Protein AF-A0A2J6XH59-F1 (afdb_monomer)

pLDDT: mean 83.09, std 14.04, range [34.69, 98.69]

Foldseek 3Di:
DLLPADPVVLVVAAAEDAEADDPVVVVVVVVVCVVSVSPVRYHDPHHDDPVVLLVCLLPDLEDEALDPEFQACVVLLLSLLSLHQYAYEPDFNPCVLLVDDLSYFHSVDPVRSNVSVNCSSVDPVSSNVSSVSSNVSQVQFALLQQLVVVLVVLVVVLVVVVVVVVVVVPPAAFEEEAEFDAPPFPDPRNVVCLVQVVLLVVRHQYEYEYQDPDHDDDVCVVRHHYHYPVVCVVCVVVGPAYEAAYEACPGDPSNVVCLVCCLVRAHEYEYEPRRVVVCVVVVHDLLSQQPHQYEYEACPDPPCCVVVCVSYPPVRYHYDNDDDSNSSSVSVVVSRVLRVLVVCVVVVVVVCCVVVVPDDPVVVVVVVVVCLLPRDPPPDQAEAEEEPAVVLVHPPVDPLNVSSLSSVVSCVVPPRPRYDYWYWHWDQDPNAIFIWTSVVVVCVSVVHDDPDDIDTDRAAAAHEYEYSDDDLVVLVNLVVCVLVVNVVRNYAYEYEDSALCCCVPVVVDDPPSNVSSVSVLLSCLVRHLEYERQGPSRLVVSVVVCVVVVSHDPSYYYYYDHHHDPSSVVDND

Sequence (573 aa):
AYSKLLSGLKDKYQLVIASKVDDYNKAILEKLIRDLGLKSNIILTGYVSDEDLIKLYNLCDLFVFPSIHEGFGLPIVEAMACGAPVIASNTTSIPEVLGREDALFDPYDIDSIAFKMEEVITNEQLRNDLREYALERIKNFSWDNSAKKAIEAFEYIYNKSQKKTINILNDKKPKLAYISPLPPEKSGISSYSREFLPYLSKYYDIEAIVDQDKVNDSWILQNISIRNIDYFKKNYKHYDRVLYDITSIIDTYLHNRVLEFIKYFPGLLVCNERFIESLKNLSFDLSILQETIAVIYNPNQKHIFNEIDILISPKKFFVINKENKEEIAEEYKNAIELAYSYFNYNHFIDELFYITRDRNEHELIYISDTVAKNISPIPRLRQLLVDISYLAKADFKTGIQRVVKAQLKYLFRKPPMGYKLEPIYLENVNGKWIYKYARKFTKSFLNIDIPFEDEPIDIFDGDLFYVPDLHPTVYDAGNQGIYKYIRAKNAKIIFLVYDILPILRPDCFPEGAYESHSNWVKAIASYADKLICISQSLEYELKEYLEKNSLIREDLEITYLHLGSDISSAKHS

Secondary structure (DSSP, 8-state):
-GGGS-HHHHHH--EEE-----HHHHHHHHHHHHHTT-TTTEEE--S--HHHHHHHHHH-S-EEE--SS-SS-HHHHHHHHTT--EEEESSTTHHHHH--GGGEE-TT-HHHHHHHHHHHHH-HHHHHHHHHHHHHHGGG--HHHHHHHHHHHHHHHHHHHHHHHHHHGGGSPPEEEEE---TTS-SHHHHHHHHHHHHHTTTSEEEEEE-SS----HHHHHHSEEEEHHHHHHHGGG-SEEEEE---SSS-THHHHHHHHTTTS--EEEE-HHHHHHHHHTT--GGGGGGSEEEEE----TTTHHHHHHHS-TTSEEEE---SHHHHHHHHHHHHHHHHHHHHHHHHHHHHHHHHTT--HHHHHHHHHHHHHH---SS-PEEEEEE-HHHHH-----HHHHHHHHHHHHHHHSPPTTEEEEEEEEEEETTEEEEEE-HHHHHHHHT--------BPP--TT-EEEE----HHHHHHHHTTHHHHHHHTT-EEEEEE---HHHH-GGGS-TTHHHHHHHHHHHHHHH-SEEEESSHHHHHHHHHHHHHTT---TT-EEEE-----GGGGS---

Structure (mmCIF, N/CA/C/O backbone):
data_AF-A0A2J6XH59-F1
#
_entry.id   AF-A0A2J6XH59-F1
#
loop_
_atom_site.group_PDB
_atom_site.id
_atom_site.type_symbol
_atom_site.label_atom_id
_atom_site.label_alt_id
_atom_site.label_comp_id
_atom_site.label_asym_id
_atom_site.label_entity_id
_atom_site.label_seq_id
_atom_site.pdbx_PDB_ins_code
_atom_site.Cartn_x
_atom_site.Cartn_y
_atom_site.Cartn_z
_atom_site.occupancy
_atom_site.B_iso_or_equiv
_atom_site.auth_seq_id
_atom_site.auth_comp_id
_atom_site.auth_asym_id
_atom_site.auth_atom_id
_atom_site.pdbx_PDB_model_num
ATOM 1 N N . ALA A 1 1 ? -15.668 0.560 32.161 1.00 94.00 1 ALA A N 1
ATOM 2 C CA . ALA A 1 1 ? -16.020 1.978 31.951 1.00 94.00 1 ALA A CA 1
ATOM 3 C C . ALA A 1 1 ? -17.530 2.181 32.038 1.00 94.00 1 ALA A C 1
ATOM 5 O O . ALA A 1 1 ? -17.977 2.715 33.038 1.00 94.00 1 ALA A O 1
ATOM 6 N N . TYR A 1 2 ? -18.327 1.653 31.098 1.00 95.56 2 TYR A N 1
ATOM 7 C CA . TYR A 1 2 ? -19.794 1.819 31.084 1.00 95.56 2 TYR A CA 1
ATOM 8 C C . TYR A 1 2 ? -20.507 1.481 32.417 1.00 95.56 2 TYR A C 1
ATOM 10 O O . TYR A 1 2 ? -21.427 2.177 32.828 1.00 95.56 2 TYR A O 1
ATOM 18 N N . SER A 1 3 ? -20.055 0.462 33.159 1.00 94.81 3 SER A N 1
ATOM 19 C CA . SER A 1 3 ? -20.618 0.131 34.481 1.00 94.81 3 SER A CA 1
ATOM 20 C C . SER A 1 3 ? -20.464 1.239 35.532 1.00 94.81 3 SER A C 1
ATOM 22 O O . SER A 1 3 ? -21.304 1.334 36.431 1.00 94.81 3 SER A O 1
ATOM 24 N N . LYS A 1 4 ? -19.421 2.072 35.411 1.00 94.88 4 LYS A N 1
ATOM 25 C CA . LYS A 1 4 ? -19.123 3.192 36.313 1.00 94.88 4 LYS A CA 1
ATOM 26 C C . LYS A 1 4 ? -19.978 4.431 36.042 1.00 94.88 4 LYS A C 1
ATOM 28 O O . LYS A 1 4 ? -19.993 5.305 36.898 1.00 94.88 4 LYS A O 1
ATOM 33 N N . LEU A 1 5 ? -20.708 4.480 34.921 1.00 94.00 5 LEU A N 1
ATOM 34 C CA . LEU A 1 5 ? -21.599 5.602 34.634 1.00 94.00 5 LEU A CA 1
ATOM 35 C C . LEU A 1 5 ? -22.648 5.768 35.746 1.00 94.00 5 LEU A C 1
ATOM 37 O O . LEU A 1 5 ? -23.111 4.770 36.323 1.00 94.00 5 LEU A O 1
ATOM 41 N N . LEU A 1 6 ? -23.068 7.009 36.003 1.00 89.31 6 LEU A N 1
ATOM 42 C CA . LEU A 1 6 ? -24.174 7.321 36.916 1.00 89.31 6 LEU A CA 1
ATOM 43 C C . LEU A 1 6 ? -25.434 6.502 36.574 1.00 89.31 6 LEU A C 1
ATOM 45 O O . LEU A 1 6 ? -25.756 6.281 35.405 1.00 89.31 6 LEU A O 1
ATOM 49 N N . SER A 1 7 ? -26.172 6.044 37.595 1.00 80.00 7 SER A N 1
ATOM 50 C CA . SER A 1 7 ? -27.321 5.132 37.424 1.00 80.00 7 SER A CA 1
ATOM 51 C C . SER A 1 7 ? -28.355 5.649 36.421 1.00 80.00 7 SER A C 1
ATOM 53 O O . SER A 1 7 ? -28.682 4.936 35.478 1.00 80.00 7 SER A O 1
ATOM 55 N N . GLY A 1 8 ? -28.764 6.916 36.536 1.00 87.88 8 GLY A N 1
ATOM 56 C CA . GLY A 1 8 ? -29.736 7.518 35.618 1.00 87.88 8 GLY A CA 1
ATOM 57 C C . GLY A 1 8 ? -29.269 7.607 34.157 1.00 87.88 8 GLY A C 1
ATOM 58 O O . GLY A 1 8 ? -30.103 7.657 33.257 1.00 87.88 8 GLY A O 1
ATOM 59 N N . LEU A 1 9 ? -27.955 7.594 33.893 1.00 91.75 9 LEU A N 1
ATOM 60 C CA . LEU A 1 9 ? -27.424 7.560 32.525 1.00 91.75 9 LEU A CA 1
ATOM 61 C C . LEU A 1 9 ? -27.492 6.152 31.932 1.00 91.75 9 LEU A C 1
ATOM 63 O O . LEU A 1 9 ? -27.835 6.009 30.761 1.00 91.75 9 LEU A O 1
ATOM 67 N N . LYS A 1 10 ? -27.228 5.117 32.736 1.00 91.12 10 LYS A N 1
ATOM 68 C CA . LYS A 1 10 ? -27.332 3.714 32.299 1.00 91.12 10 LYS A CA 1
ATOM 69 C C . LYS A 1 10 ? -28.769 3.327 31.954 1.00 91.12 10 LYS A C 1
ATOM 71 O O . LYS A 1 10 ? -28.970 2.523 31.051 1.00 91.12 10 LYS A O 1
ATOM 76 N N . ASP A 1 11 ? -29.753 3.929 32.618 1.00 87.81 11 ASP A N 1
ATOM 77 C CA . ASP A 1 11 ? -31.174 3.720 32.312 1.00 87.81 11 ASP A CA 1
ATOM 78 C C . ASP A 1 11 ? -31.614 4.417 31.012 1.00 87.81 11 ASP A C 1
ATOM 80 O O . ASP A 1 11 ? -32.564 3.980 30.365 1.00 87.81 11 ASP A O 1
ATOM 84 N N . LYS A 1 12 ? -30.921 5.494 30.615 1.00 92.12 12 LYS A N 1
ATOM 85 C CA . LYS A 1 12 ? -31.237 6.283 29.415 1.00 92.12 12 LYS A CA 1
ATOM 86 C C . LYS A 1 12 ? -30.506 5.796 28.162 1.00 92.12 12 LYS A C 1
ATOM 88 O O . LYS A 1 12 ? -31.077 5.848 27.077 1.00 92.12 12 LYS A O 1
ATOM 93 N N . TYR A 1 13 ? -29.255 5.360 28.298 1.00 93.88 13 TYR A N 1
ATOM 94 C CA . TYR A 1 13 ? -28.398 4.992 27.172 1.00 93.88 13 TYR A CA 1
ATOM 95 C C . TYR A 1 13 ? -28.045 3.514 27.210 1.00 93.88 13 TYR A C 1
ATOM 97 O O . TYR A 1 13 ? -27.561 3.019 28.223 1.00 93.88 13 TYR A O 1
ATOM 105 N N . GLN A 1 14 ? -28.208 2.828 26.084 1.00 94.88 14 GLN A N 1
ATOM 106 C CA . GLN A 1 14 ? -27.843 1.424 25.925 1.00 94.88 14 GLN A CA 1
ATOM 107 C C . GLN A 1 14 ? -26.460 1.294 25.275 1.00 94.88 14 GLN A C 1
ATOM 109 O O . GLN A 1 14 ? -26.144 2.021 24.336 1.00 94.88 14 GLN A O 1
ATOM 114 N N . LEU A 1 15 ? -25.637 0.355 25.746 1.00 96.25 15 LEU A N 1
ATOM 115 C CA . LEU A 1 15 ? -24.368 0.016 25.102 1.00 96.25 15 LEU A CA 1
ATOM 116 C C . LEU A 1 15 ? -24.583 -1.112 24.091 1.00 96.25 15 LEU A C 1
ATOM 118 O O . LEU A 1 15 ? -25.000 -2.212 24.452 1.00 96.25 15 LEU A O 1
ATOM 122 N N . VAL A 1 16 ? -24.240 -0.862 22.831 1.00 96.06 16 VAL A N 1
ATOM 123 C CA . VAL A 1 16 ? -24.284 -1.866 21.763 1.00 96.06 16 VAL A CA 1
ATOM 124 C C . VAL A 1 16 ? -22.857 -2.242 21.373 1.00 96.06 16 VAL A C 1
ATOM 126 O O . VAL A 1 16 ? -22.051 -1.372 21.055 1.00 96.06 16 VAL A O 1
ATOM 129 N N . ILE A 1 17 ? -22.541 -3.537 21.390 1.00 94.38 17 ILE A N 1
ATOM 130 C CA . ILE A 1 17 ? -21.254 -4.082 20.944 1.00 94.38 17 ILE A CA 1
ATOM 131 C C . ILE A 1 17 ? -21.500 -4.884 19.666 1.00 94.38 17 ILE A C 1
ATOM 133 O O . ILE A 1 17 ? -22.009 -6.009 19.709 1.00 94.38 17 ILE A O 1
ATOM 137 N N . ALA A 1 18 ? -21.133 -4.282 18.534 1.00 92.19 18 ALA A N 1
ATOM 138 C CA . ALA A 1 18 ? -21.208 -4.895 17.215 1.00 92.19 18 ALA A CA 1
ATOM 139 C C . ALA A 1 18 ? -19.870 -5.533 16.843 1.00 92.19 18 ALA A C 1
ATOM 141 O O . ALA A 1 18 ? -18.957 -4.868 16.364 1.00 92.19 18 ALA A O 1
ATOM 142 N N . SER A 1 19 ? -19.735 -6.829 17.120 1.00 86.25 19 SER A N 1
ATOM 143 C CA . SER A 1 19 ? -18.523 -7.581 16.812 1.00 86.25 19 SER A CA 1
ATOM 144 C C . SER A 1 19 ? -18.814 -9.069 16.676 1.00 86.25 19 SER A C 1
ATOM 146 O O . SER A 1 19 ? -19.632 -9.637 17.406 1.00 86.25 19 SER A O 1
ATOM 148 N N . LYS A 1 20 ? -18.096 -9.724 15.760 1.00 84.00 20 LYS A N 1
ATOM 149 C CA . LYS A 1 20 ? -18.036 -11.182 15.713 1.00 84.00 20 LYS A CA 1
ATOM 150 C C . LYS A 1 20 ? -17.129 -11.653 16.849 1.00 84.00 20 LYS A C 1
ATOM 152 O O . LYS A 1 20 ? -15.911 -11.562 16.754 1.00 84.00 20 LYS A O 1
ATOM 157 N N . VAL A 1 21 ? -17.741 -12.170 17.903 1.00 82.69 21 VAL A N 1
ATOM 158 C CA . VAL A 1 21 ? -17.046 -12.740 19.059 1.00 82.69 21 VAL A CA 1
ATOM 159 C C . VAL A 1 21 ? -17.206 -14.256 19.008 1.00 82.69 21 VAL A C 1
ATOM 161 O O . VAL A 1 21 ? -18.309 -14.741 18.750 1.00 82.69 21 VAL A O 1
ATOM 164 N N . ASP A 1 22 ? -16.121 -15.003 19.210 1.00 86.44 22 ASP A N 1
ATOM 165 C CA . ASP A 1 22 ? -16.205 -16.457 19.371 1.00 86.44 22 ASP A CA 1
ATOM 166 C C . ASP A 1 22 ? -16.989 -16.840 20.639 1.00 86.44 22 ASP A C 1
ATOM 168 O O . ASP A 1 22 ? -17.193 -16.026 21.544 1.00 86.44 22 ASP A O 1
ATOM 172 N N . ASP A 1 23 ? -17.443 -18.091 20.710 1.00 88.50 23 ASP A N 1
ATOM 173 C CA . ASP A 1 23 ? -18.317 -18.548 21.795 1.00 88.50 23 ASP A CA 1
ATOM 174 C C . ASP A 1 23 ? -17.664 -18.430 23.181 1.00 88.50 23 ASP A C 1
ATOM 176 O O . ASP A 1 23 ? -18.347 -18.158 24.171 1.00 88.50 23 ASP A O 1
ATOM 180 N N . TYR A 1 24 ? -16.339 -18.584 23.259 1.00 88.75 24 TYR A N 1
ATOM 181 C CA . TYR A 1 24 ? -15.596 -18.493 24.511 1.00 88.75 24 TYR A CA 1
ATOM 182 C C . TYR A 1 24 ? -15.568 -17.053 25.036 1.00 88.75 24 TYR A C 1
ATOM 184 O O . TYR A 1 24 ? -15.990 -16.785 26.165 1.00 88.75 24 TYR A O 1
ATOM 192 N N . ASN A 1 25 ? -15.149 -16.103 24.202 1.00 88.88 25 ASN A N 1
ATOM 193 C CA . ASN A 1 25 ? -15.120 -14.685 24.547 1.00 88.88 25 ASN A CA 1
ATOM 194 C C . ASN A 1 25 ? -16.532 -14.127 24.772 1.00 88.88 25 ASN A C 1
ATOM 196 O O . ASN A 1 25 ? -16.745 -13.310 25.671 1.00 88.88 25 ASN A O 1
ATOM 200 N N . LYS A 1 26 ? -17.529 -14.617 24.027 1.00 91.00 26 LYS A N 1
ATOM 201 C CA . LYS A 1 26 ? -18.933 -14.260 24.244 1.00 91.00 26 LYS A CA 1
ATOM 202 C C . LYS A 1 26 ? -19.409 -14.698 25.629 1.00 91.00 26 LYS A C 1
ATOM 204 O O . LYS A 1 26 ? -20.000 -13.889 26.341 1.00 91.00 26 LYS A O 1
ATOM 209 N N . ALA A 1 27 ? -19.102 -15.925 26.052 1.00 92.69 27 ALA A N 1
ATOM 210 C CA . ALA A 1 27 ? -19.460 -16.413 27.383 1.00 92.69 27 ALA A CA 1
ATOM 211 C C . ALA A 1 27 ? -18.791 -15.599 28.508 1.00 92.69 27 ALA A C 1
ATOM 213 O O . ALA A 1 27 ? -19.419 -15.332 29.539 1.00 92.69 27 ALA A O 1
ATOM 214 N N . ILE A 1 28 ? -17.540 -15.161 28.309 1.00 93.75 28 ILE A N 1
ATOM 215 C CA . ILE A 1 28 ? -16.840 -14.259 29.238 1.00 93.75 28 ILE A CA 1
ATOM 216 C C . ILE A 1 28 ? -17.579 -12.923 29.352 1.00 93.75 28 ILE A C 1
ATOM 218 O O . ILE A 1 28 ? -17.856 -12.473 30.467 1.00 93.75 28 ILE A O 1
ATOM 222 N N . LEU A 1 29 ? -17.938 -12.309 28.221 1.00 92.31 29 LEU A N 1
ATOM 223 C CA . LEU A 1 29 ? -18.679 -11.047 28.200 1.00 92.31 29 LEU A CA 1
ATOM 224 C C . LEU A 1 29 ? -20.054 -11.190 28.858 1.00 92.31 29 LEU A C 1
ATOM 226 O O . LEU A 1 29 ? -20.407 -10.384 29.713 1.00 92.31 29 LEU A O 1
ATOM 230 N N . GLU A 1 30 ? -20.816 -12.234 28.535 1.00 93.25 30 GLU A N 1
ATOM 231 C CA . GLU A 1 30 ? -22.135 -12.483 29.131 1.00 93.25 30 GLU A CA 1
ATOM 232 C C . GLU A 1 30 ? -22.064 -12.706 30.646 1.00 93.25 30 GLU A C 1
ATOM 234 O O . GLU A 1 30 ? -22.928 -12.228 31.391 1.00 93.25 30 GLU A O 1
ATOM 239 N N . LYS A 1 31 ? -21.025 -13.403 31.125 1.00 95.19 31 LYS A N 1
ATOM 240 C CA . LYS A 1 31 ? -20.758 -13.536 32.559 1.00 95.19 31 LYS A CA 1
ATOM 241 C C . LYS A 1 31 ? -20.472 -12.175 33.188 1.00 95.19 31 LYS A C 1
ATOM 243 O O . LYS A 1 31 ? -21.118 -11.839 34.174 1.00 95.19 31 LYS A O 1
ATOM 248 N N . LEU A 1 32 ? -19.580 -11.381 32.599 1.00 94.81 32 LEU A N 1
ATOM 249 C CA . LEU A 1 32 ? -19.236 -10.054 33.108 1.00 94.81 32 LEU A CA 1
ATOM 250 C C . LEU A 1 32 ? -20.459 -9.120 33.159 1.00 94.81 32 LEU A C 1
ATOM 252 O O . LEU A 1 32 ? -20.678 -8.444 34.159 1.00 94.81 32 LEU A O 1
ATOM 256 N N . ILE A 1 33 ? -21.291 -9.120 32.113 1.00 94.25 33 ILE A N 1
ATOM 257 C CA . ILE A 1 33 ? -22.531 -8.332 32.043 1.00 94.25 33 ILE A CA 1
ATOM 258 C C . ILE A 1 33 ? -23.488 -8.718 33.177 1.00 94.25 33 ILE A C 1
ATOM 260 O O . ILE A 1 33 ? -24.090 -7.844 33.805 1.00 94.25 33 ILE A O 1
ATOM 264 N N . ARG A 1 34 ? -23.631 -10.020 33.452 1.00 94.56 34 ARG A N 1
ATOM 265 C CA . ARG A 1 34 ? -24.477 -10.527 34.538 1.00 94.56 34 ARG A CA 1
ATOM 266 C C . ARG A 1 34 ? -23.924 -10.149 35.908 1.00 94.56 34 ARG A C 1
ATOM 268 O O . ARG A 1 34 ? -24.690 -9.666 36.735 1.00 94.56 34 ARG A O 1
ATOM 275 N N . ASP A 1 35 ? -22.628 -10.344 36.128 1.00 95.38 35 ASP A N 1
ATOM 276 C CA . ASP A 1 35 ? -21.970 -10.076 37.410 1.00 95.38 35 ASP A CA 1
ATOM 277 C C . ASP A 1 35 ? -21.999 -8.570 37.750 1.00 95.38 35 ASP A C 1
ATOM 279 O O . ASP A 1 35 ? -22.082 -8.195 38.917 1.00 95.38 35 ASP A O 1
ATOM 283 N N . LEU A 1 36 ? -22.017 -7.703 36.730 1.00 93.19 36 LEU A N 1
ATOM 284 C CA . LEU A 1 36 ? -22.183 -6.251 36.871 1.00 93.19 36 LEU A CA 1
ATOM 285 C C . LEU A 1 36 ? -23.651 -5.784 36.919 1.00 93.19 36 LEU A C 1
ATOM 287 O O . LEU A 1 36 ? -23.894 -4.591 37.095 1.00 93.19 36 LEU A O 1
ATOM 291 N N . GLY A 1 37 ? -24.628 -6.681 36.746 1.00 92.19 37 GLY A N 1
ATOM 292 C CA . GLY A 1 37 ? -26.055 -6.341 36.774 1.00 92.19 37 GLY A CA 1
ATOM 293 C C . GLY A 1 37 ? -26.545 -5.509 35.581 1.00 92.19 37 GLY A C 1
ATOM 294 O O . GLY A 1 37 ? -27.515 -4.773 35.718 1.00 92.19 37 GLY A O 1
ATOM 295 N N . LEU A 1 38 ? -25.899 -5.610 34.412 1.00 92.06 38 LEU A N 1
ATOM 296 C CA . LEU A 1 38 ? -26.131 -4.735 33.245 1.00 92.06 38 LEU A CA 1
ATOM 297 C C . LEU A 1 38 ? -26.891 -5.406 32.092 1.00 92.06 38 LEU A C 1
ATOM 299 O O . LEU A 1 38 ? -26.852 -4.934 30.956 1.00 92.06 38 LEU A O 1
ATOM 303 N N . LYS A 1 39 ? -27.568 -6.529 32.348 1.00 84.62 39 LYS A N 1
ATOM 304 C CA . LYS A 1 39 ? -28.166 -7.365 31.292 1.00 84.62 39 LYS A CA 1
ATOM 305 C C . LYS A 1 39 ? -29.187 -6.622 30.419 1.00 84.62 39 LYS A C 1
ATOM 307 O O . LYS A 1 39 ? -29.273 -6.898 29.231 1.00 84.62 39 LYS A O 1
ATOM 312 N N . SER A 1 40 ? -29.951 -5.692 30.987 1.00 84.62 40 SER A N 1
ATOM 313 C CA .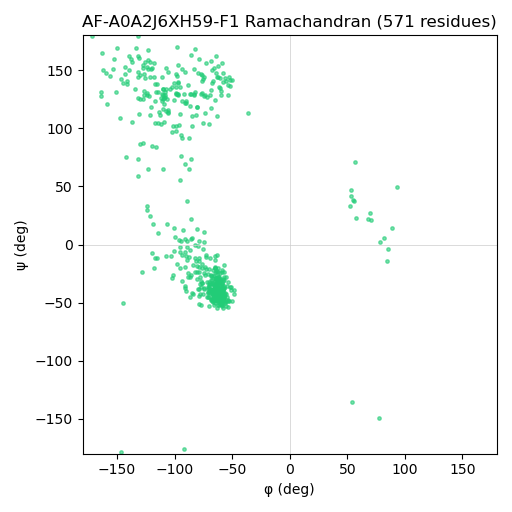 SER A 1 40 ? -30.922 -4.859 30.258 1.00 84.62 40 SER A CA 1
ATOM 314 C C . SER A 1 40 ? -30.281 -3.734 29.439 1.00 84.62 40 SER A C 1
ATOM 316 O O . SER A 1 40 ? -30.923 -3.173 28.555 1.00 84.62 40 SER A O 1
ATOM 318 N N . ASN A 1 41 ? -29.023 -3.398 29.726 1.00 90.19 41 ASN A N 1
ATOM 319 C CA . ASN A 1 41 ? -28.367 -2.180 29.253 1.00 90.19 41 ASN A CA 1
ATOM 320 C C . ASN A 1 41 ? -27.313 -2.452 28.172 1.00 90.19 41 ASN A C 1
ATOM 322 O O . ASN A 1 41 ? -26.807 -1.507 27.573 1.00 90.19 41 ASN A O 1
ATOM 326 N N . ILE A 1 42 ? -26.966 -3.721 27.926 1.00 94.44 42 ILE A N 1
ATOM 327 C CA . ILE A 1 42 ? -25.922 -4.114 26.974 1.00 94.44 42 ILE A CA 1
ATOM 328 C C . ILE A 1 42 ? -26.493 -5.076 25.931 1.00 94.44 42 ILE A C 1
ATOM 330 O O . ILE A 1 42 ? -27.079 -6.099 26.281 1.00 94.44 42 ILE A O 1
ATOM 334 N N . ILE A 1 43 ? -26.269 -4.773 24.652 1.00 93.69 43 ILE A N 1
ATOM 335 C CA . ILE A 1 43 ? -26.597 -5.644 23.519 1.00 93.69 43 ILE A CA 1
ATOM 336 C C . ILE A 1 43 ? -25.305 -6.141 22.871 1.00 93.69 43 ILE A C 1
ATOM 338 O O . ILE A 1 43 ? -24.467 -5.348 22.448 1.00 93.69 43 ILE A O 1
ATOM 342 N N . LEU A 1 44 ? -25.181 -7.463 22.737 1.00 93.56 44 LEU A N 1
ATOM 343 C CA . LEU A 1 44 ? -24.157 -8.118 21.923 1.00 93.56 44 LEU A CA 1
ATOM 344 C C . LEU A 1 44 ? -24.809 -8.565 20.610 1.00 93.56 44 LEU A C 1
ATOM 346 O O . LEU A 1 44 ? -25.541 -9.555 20.600 1.00 93.56 44 LEU A O 1
ATOM 350 N N . THR A 1 45 ? -24.596 -7.836 19.514 1.00 92.44 45 THR A N 1
ATOM 351 C CA . THR A 1 45 ? -25.30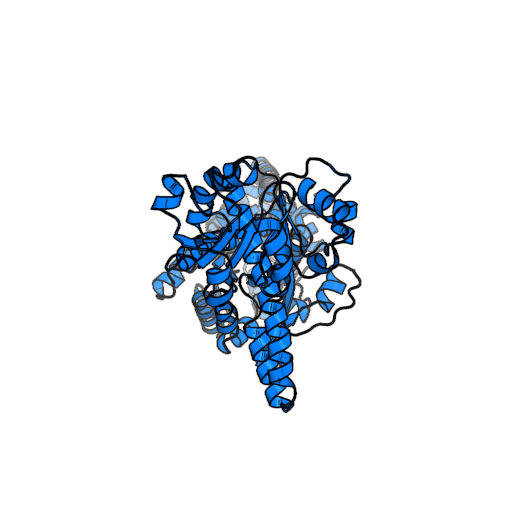2 -8.120 18.247 1.00 92.44 45 THR A CA 1
ATOM 352 C C . THR A 1 45 ? -24.695 -9.297 17.484 1.00 92.44 45 THR A C 1
ATOM 354 O O . THR A 1 45 ? -25.382 -9.940 16.694 1.00 92.44 45 THR A O 1
ATOM 357 N N . GLY A 1 46 ? -23.417 -9.598 17.727 1.00 89.75 46 GLY A N 1
ATOM 358 C CA . GLY A 1 46 ? -22.647 -10.504 16.883 1.00 89.75 46 GLY A CA 1
ATOM 359 C C . GLY A 1 46 ? -22.203 -9.820 15.588 1.00 89.75 46 GLY A C 1
ATOM 360 O O . GLY A 1 46 ? -21.967 -8.611 15.546 1.00 89.75 46 GLY A O 1
ATOM 361 N N . TYR A 1 47 ? -22.080 -10.606 14.519 1.00 89.00 47 TYR A N 1
ATOM 362 C CA . TYR A 1 47 ? -21.829 -10.066 13.185 1.00 89.00 47 TYR A CA 1
ATOM 363 C C . TYR A 1 47 ? -23.058 -9.296 12.682 1.00 89.00 47 TYR A C 1
ATOM 365 O O . TYR A 1 47 ? -24.175 -9.808 12.745 1.00 89.00 47 TYR A O 1
ATOM 373 N N . VAL A 1 48 ? -22.840 -8.094 12.151 1.00 90.25 48 VAL A N 1
ATOM 374 C CA . VAL A 1 48 ? -23.869 -7.261 11.516 1.00 90.25 48 VAL A CA 1
ATOM 375 C C . VAL A 1 48 ? -23.498 -7.009 10.058 1.00 90.25 48 VAL A C 1
ATOM 377 O O . VAL A 1 48 ? -22.319 -7.028 9.704 1.00 90.25 48 VAL A O 1
ATOM 380 N N . SER A 1 49 ? -24.504 -6.804 9.210 1.00 89.00 49 SER A N 1
ATOM 381 C CA . SER A 1 49 ? -24.281 -6.400 7.820 1.00 89.00 49 SER A CA 1
ATOM 382 C C . SER A 1 49 ? -23.715 -4.976 7.753 1.00 89.00 49 SER A C 1
ATOM 384 O O . SER A 1 49 ? -23.931 -4.192 8.676 1.00 89.00 49 SER A O 1
ATOM 386 N N . ASP A 1 50 ? -23.048 -4.609 6.654 1.00 85.50 50 ASP A N 1
ATOM 387 C CA . ASP A 1 50 ? -22.577 -3.229 6.445 1.00 85.50 50 ASP A CA 1
ATOM 388 C C . ASP A 1 50 ? -23.744 -2.223 6.505 1.00 85.50 50 ASP A C 1
ATOM 390 O O . ASP A 1 50 ? -23.614 -1.148 7.084 1.00 85.50 50 ASP A O 1
ATOM 394 N N . GLU A 1 51 ? -24.915 -2.594 5.971 1.00 88.75 51 GLU A N 1
ATOM 395 C CA . GLU A 1 51 ? -26.130 -1.771 6.026 1.00 88.75 51 GLU A CA 1
ATOM 396 C C . GLU A 1 51 ? -26.602 -1.525 7.463 1.00 88.75 51 GLU A C 1
ATOM 398 O O . GLU A 1 51 ? -26.991 -0.409 7.809 1.00 88.75 51 GLU A O 1
ATOM 403 N N . ASP A 1 52 ? -26.574 -2.550 8.314 1.00 92.12 52 ASP A N 1
ATOM 404 C CA . ASP A 1 52 ? -26.966 -2.406 9.716 1.00 92.12 52 ASP A CA 1
ATOM 405 C C . ASP A 1 52 ? -25.886 -1.704 10.538 1.00 92.12 52 ASP A C 1
ATOM 407 O O . ASP A 1 52 ? -26.218 -0.923 11.426 1.00 92.12 52 ASP A O 1
ATOM 411 N N . LEU A 1 53 ? -24.607 -1.907 10.213 1.00 91.75 53 LEU A N 1
ATOM 412 C CA . LEU A 1 53 ? -23.501 -1.186 10.835 1.00 91.75 53 LEU A CA 1
ATOM 413 C C . LEU A 1 53 ? -23.610 0.324 10.577 1.00 91.75 53 LEU A C 1
ATOM 415 O O . LEU A 1 53 ? -23.491 1.114 11.511 1.00 91.75 53 LEU A O 1
ATOM 419 N N . ILE A 1 54 ? -23.935 0.725 9.344 1.00 91.88 54 ILE A N 1
ATOM 420 C CA . ILE A 1 54 ? -24.216 2.124 8.986 1.00 91.88 54 ILE A CA 1
ATOM 421 C C . ILE A 1 54 ? -25.379 2.680 9.815 1.00 91.88 54 ILE A C 1
ATOM 423 O O . ILE A 1 54 ? -25.280 3.779 10.358 1.00 91.88 54 ILE A O 1
ATOM 427 N N . LYS A 1 55 ? -26.481 1.928 9.958 1.00 93.44 55 LYS A N 1
ATOM 428 C CA . LYS A 1 55 ? -27.611 2.354 10.803 1.00 93.44 55 LYS A CA 1
ATOM 429 C C . LYS A 1 55 ? -27.181 2.529 12.257 1.00 93.44 55 LYS A C 1
ATOM 431 O O . LYS A 1 55 ? -27.565 3.515 12.872 1.00 93.44 55 LYS A O 1
ATOM 436 N N . LEU A 1 56 ? -26.380 1.611 12.799 1.00 95.19 56 LEU A N 1
ATOM 437 C CA . LEU A 1 56 ? -25.866 1.715 14.166 1.00 95.19 56 LEU A CA 1
ATOM 438 C C . LEU A 1 56 ? -25.009 2.971 14.353 1.00 95.19 56 LEU A C 1
ATOM 440 O O . LEU A 1 56 ? -25.192 3.669 15.346 1.00 95.19 56 LEU A O 1
ATOM 444 N N . TYR A 1 57 ? -24.134 3.297 13.397 1.00 95.69 57 TYR A N 1
ATOM 445 C CA . TYR A 1 57 ? -23.366 4.540 13.449 1.00 95.69 57 TYR A CA 1
ATOM 446 C C . TYR A 1 57 ? -24.262 5.781 13.380 1.00 95.69 57 TYR A C 1
ATOM 448 O O . TYR A 1 57 ? -24.131 6.664 14.225 1.00 95.69 57 TYR A O 1
ATOM 456 N N . ASN A 1 58 ? -25.208 5.827 12.435 1.00 93.00 58 ASN A N 1
ATOM 457 C CA . ASN A 1 58 ? -26.125 6.962 12.263 1.00 93.00 58 ASN A CA 1
ATOM 458 C C . ASN A 1 58 ? -27.022 7.194 13.490 1.00 93.00 58 ASN A C 1
ATOM 460 O O . ASN A 1 58 ? -27.380 8.329 13.795 1.00 93.00 58 ASN A O 1
ATOM 464 N N . LEU A 1 59 ? -27.415 6.117 14.176 1.00 93.94 59 LEU A N 1
ATOM 465 C CA . LEU A 1 59 ? -28.337 6.166 15.310 1.00 93.94 59 LEU A CA 1
ATOM 466 C C . LEU A 1 59 ? -27.646 6.366 16.662 1.00 93.94 59 LEU A C 1
ATOM 468 O O . LEU A 1 59 ? -28.336 6.627 17.647 1.00 93.94 59 LEU A O 1
ATOM 472 N N . CYS A 1 60 ? -26.322 6.213 16.757 1.00 96.12 60 CYS A N 1
ATOM 473 C CA . CYS A 1 60 ? -25.658 6.290 18.052 1.00 96.12 60 CYS A CA 1
ATOM 474 C C . CYS A 1 60 ? -25.523 7.739 18.555 1.00 96.12 60 CYS A C 1
ATOM 476 O O . CYS A 1 60 ? -25.205 8.679 17.821 1.00 96.12 60 CYS A O 1
ATOM 478 N N . ASP A 1 61 ? -25.723 7.916 19.862 1.00 96.56 61 ASP A N 1
ATOM 479 C CA . ASP A 1 61 ? -25.434 9.177 20.552 1.00 96.56 61 ASP A CA 1
ATOM 480 C C . ASP A 1 61 ? -23.935 9.390 20.788 1.00 96.56 61 ASP A C 1
ATOM 482 O O . ASP A 1 61 ? -23.510 10.514 21.055 1.00 96.56 61 ASP A O 1
ATOM 486 N N . LEU A 1 62 ? -23.154 8.308 20.751 1.00 98.12 62 LEU A N 1
ATOM 487 C CA . LEU A 1 62 ? -21.713 8.290 20.958 1.00 98.12 62 LEU A CA 1
ATOM 488 C C . LEU A 1 62 ? -21.135 6.961 20.459 1.00 98.12 62 LEU A C 1
ATOM 490 O O . LEU A 1 62 ? -21.570 5.892 20.892 1.00 98.12 62 LEU A O 1
ATOM 494 N N . PHE A 1 63 ? -20.112 7.030 19.615 1.00 98.31 63 PHE A N 1
ATOM 495 C CA . PHE A 1 63 ? -19.253 5.903 19.281 1.00 98.31 63 PHE A CA 1
ATOM 496 C C . PHE A 1 63 ? -17.982 5.951 20.136 1.00 98.31 63 PHE A C 1
ATOM 498 O O . PHE A 1 63 ? -17.301 6.975 20.206 1.00 98.31 63 PHE A O 1
ATOM 505 N N . VAL A 1 64 ? -17.664 4.834 20.794 1.00 98.38 64 VAL A N 1
ATOM 506 C CA . VAL A 1 64 ? -16.502 4.703 21.683 1.00 98.38 64 VAL A CA 1
ATOM 507 C C . VAL A 1 64 ? -15.564 3.653 21.109 1.00 98.38 64 VAL A C 1
ATOM 509 O O . VAL A 1 64 ? -15.970 2.504 20.931 1.00 98.38 64 VAL A O 1
ATOM 512 N N . PHE A 1 65 ? -14.307 4.024 20.866 1.00 97.81 65 PHE A N 1
ATOM 513 C CA . PHE A 1 65 ? -13.301 3.123 20.305 1.00 97.81 65 PHE A CA 1
ATOM 514 C C . PHE A 1 65 ? -12.105 2.940 21.260 1.00 97.81 65 PHE A C 1
ATOM 516 O O . PHE A 1 65 ? -11.112 3.661 21.152 1.00 97.81 65 PHE A O 1
ATOM 523 N N . PRO A 1 66 ? -12.202 2.007 22.233 1.00 96.75 66 PRO A N 1
ATOM 524 C CA . PRO A 1 66 ? -11.245 1.862 23.330 1.00 96.75 66 PRO A CA 1
ATOM 525 C C . PRO A 1 66 ? -10.072 0.924 22.991 1.00 96.75 66 PRO A C 1
ATOM 527 O O . PRO A 1 66 ? -9.647 0.123 23.826 1.00 96.75 66 PRO A O 1
ATOM 530 N N . SER A 1 67 ? -9.588 0.960 21.749 1.00 94.56 67 SER A N 1
ATOM 531 C CA . SER A 1 67 ? -8.523 0.068 21.289 1.00 94.56 67 SER A CA 1
ATOM 532 C C . SER A 1 67 ? -7.186 0.408 21.944 1.00 94.56 67 SER A C 1
ATOM 534 O O . SER A 1 67 ? -6.717 1.539 21.898 1.00 94.56 67 SER A O 1
ATOM 536 N N . ILE A 1 68 ? -6.536 -0.601 22.525 1.00 93.94 68 ILE A N 1
ATOM 537 C CA . ILE A 1 68 ? -5.226 -0.438 23.164 1.00 93.94 68 ILE A CA 1
ATOM 538 C C . ILE A 1 68 ? -4.127 -0.200 22.120 1.00 93.94 68 ILE A C 1
ATOM 540 O O . ILE A 1 68 ? -3.236 0.619 22.349 1.00 93.94 68 ILE A O 1
ATOM 544 N N . HIS A 1 69 ? -4.164 -0.932 21.007 1.00 91.31 69 HIS A N 1
ATOM 545 C CA . HIS A 1 69 ? -3.244 -0.793 19.880 1.00 91.31 69 HIS A CA 1
ATOM 546 C C . HIS A 1 69 ? -4.011 -0.977 18.574 1.00 91.31 69 HIS A C 1
ATOM 548 O O . HIS A 1 69 ? -4.827 -1.895 18.475 1.00 91.31 69 HIS A O 1
ATOM 554 N N . GLU A 1 70 ? -3.716 -0.139 17.586 1.00 92.00 70 GLU A N 1
ATOM 555 C CA . GLU A 1 70 ? -4.304 -0.204 16.254 1.00 92.00 70 GLU A CA 1
ATOM 556 C C . GLU A 1 70 ? -3.299 0.148 15.158 1.00 92.00 70 GLU A C 1
ATOM 558 O O . GLU A 1 70 ? -2.425 0.991 15.346 1.00 92.00 70 GLU A O 1
ATOM 563 N N . GLY A 1 71 ? -3.452 -0.499 13.999 1.00 88.31 71 GLY A N 1
ATOM 564 C CA . GLY A 1 71 ? -2.643 -0.195 12.815 1.00 88.31 71 GLY A CA 1
ATOM 565 C C . GLY A 1 71 ? -3.109 1.082 12.113 1.00 88.31 71 GLY A C 1
ATOM 566 O O . GLY A 1 71 ? -2.292 1.861 11.621 1.00 88.31 71 GLY A O 1
ATOM 567 N N . PHE A 1 72 ? -4.427 1.314 12.084 1.00 91.69 72 PHE A N 1
ATOM 568 C CA . PHE A 1 72 ? -5.014 2.554 11.562 1.00 91.69 72 PHE A CA 1
ATOM 569 C C . PHE A 1 72 ? -6.272 2.980 12.328 1.00 91.69 72 PHE A C 1
ATOM 571 O O . PHE A 1 72 ? -6.345 4.115 12.786 1.00 91.69 72 PHE A O 1
ATOM 578 N N . GLY A 1 73 ? -7.243 2.082 12.527 1.00 91.19 73 GLY A N 1
ATOM 579 C CA . GLY A 1 73 ? -8.523 2.426 13.163 1.00 91.19 73 GLY A CA 1
ATOM 580 C C . GLY A 1 73 ? -9.622 2.812 12.165 1.00 91.19 73 GLY A C 1
ATOM 581 O O . GLY A 1 73 ? -10.306 3.822 12.333 1.00 91.19 73 GLY A O 1
ATOM 582 N N . LEU A 1 74 ? -9.830 1.982 11.133 1.00 90.25 74 LEU A N 1
ATOM 583 C CA . LEU A 1 74 ? -10.930 2.136 10.164 1.00 90.25 74 LEU A CA 1
ATOM 584 C C . LEU A 1 74 ? -12.314 2.373 10.809 1.00 90.25 74 LEU A C 1
ATOM 586 O O . LEU A 1 74 ? -13.021 3.243 10.300 1.00 90.25 74 LEU A O 1
ATOM 590 N N . PRO A 1 75 ? -12.694 1.717 11.928 1.00 92.44 75 PRO A N 1
ATOM 591 C CA . PRO A 1 75 ? -13.986 1.969 12.572 1.00 92.44 75 PRO A CA 1
ATOM 592 C C . PRO A 1 75 ? -14.207 3.426 13.005 1.00 92.44 75 PRO A C 1
ATOM 594 O O . PRO A 1 75 ? -15.340 3.894 13.006 1.00 92.44 75 PRO A O 1
ATOM 597 N N . ILE A 1 76 ? -13.144 4.171 13.339 1.00 95.31 76 ILE A N 1
ATOM 598 C CA . ILE A 1 76 ? -13.245 5.605 13.666 1.00 95.31 76 ILE A CA 1
ATOM 599 C C . ILE A 1 76 ? -13.621 6.400 12.415 1.00 95.31 76 ILE A C 1
ATOM 601 O O . ILE A 1 76 ? -14.526 7.230 12.445 1.00 95.31 76 ILE A O 1
ATOM 605 N N . VAL A 1 77 ? -12.941 6.121 11.302 1.00 93.38 77 VAL A N 1
ATOM 606 C CA . VAL A 1 77 ? -13.194 6.758 10.003 1.00 93.38 77 VAL A CA 1
ATOM 607 C C . VAL A 1 77 ? -14.620 6.456 9.529 1.00 93.38 77 VAL A C 1
ATOM 609 O O . VAL A 1 77 ? -15.322 7.340 9.054 1.00 93.38 77 VAL A O 1
ATOM 612 N N . GLU A 1 78 ? -15.074 5.219 9.696 1.00 92.25 78 GLU A N 1
ATOM 613 C CA . GLU A 1 78 ? -16.431 4.769 9.375 1.00 92.25 78 GLU A CA 1
ATOM 614 C C . GLU A 1 78 ? -17.505 5.459 10.224 1.00 92.25 78 GLU A C 1
ATOM 616 O O . GLU A 1 78 ? -18.471 5.990 9.671 1.00 92.25 78 GLU A O 1
ATOM 621 N N . ALA A 1 79 ? -17.306 5.528 11.543 1.00 94.88 79 ALA A N 1
ATOM 622 C CA . ALA A 1 79 ? -18.210 6.221 12.454 1.00 94.88 79 ALA A CA 1
ATOM 623 C C . ALA A 1 79 ? -18.301 7.722 12.135 1.00 94.88 79 ALA A C 1
ATOM 625 O O . ALA A 1 79 ? -19.400 8.267 12.023 1.00 94.88 79 ALA A O 1
ATOM 626 N N . MET A 1 80 ? -17.157 8.381 11.911 1.00 94.94 80 MET A N 1
ATOM 627 C CA . MET A 1 80 ? -17.121 9.796 11.533 1.00 94.94 80 MET A CA 1
ATOM 628 C C . MET A 1 80 ? -17.795 10.056 10.181 1.00 94.94 80 MET A C 1
ATOM 630 O O . MET A 1 80 ? -18.479 11.065 10.025 1.00 94.94 80 MET A O 1
ATOM 634 N N . ALA A 1 81 ? -17.648 9.145 9.211 1.00 92.06 81 ALA A N 1
ATOM 635 C CA . ALA A 1 81 ? -18.317 9.251 7.913 1.00 92.06 81 ALA A CA 1
ATOM 636 C C . ALA A 1 81 ? -19.850 9.222 8.028 1.00 92.06 81 ALA A C 1
ATOM 638 O O . ALA A 1 81 ? -20.529 9.868 7.233 1.00 92.06 81 ALA A O 1
ATOM 639 N N . CYS A 1 82 ? -20.376 8.519 9.033 1.00 92.56 82 CYS A N 1
ATOM 640 C CA . CYS A 1 82 ? -21.802 8.481 9.368 1.00 92.56 82 CYS A CA 1
ATOM 641 C C . CYS A 1 82 ? -22.240 9.639 10.287 1.00 92.56 82 CYS A C 1
ATOM 643 O O . CYS A 1 82 ? -23.369 9.652 10.769 1.00 92.56 82 CYS A O 1
ATOM 645 N N . GLY A 1 83 ? -21.343 10.583 10.599 1.00 92.12 83 GLY A N 1
ATOM 646 C CA . GLY A 1 83 ? -21.623 11.702 11.501 1.00 92.12 83 GLY A CA 1
ATOM 647 C C . GLY A 1 83 ? -21.838 11.302 12.963 1.00 92.12 83 GLY A C 1
ATOM 648 O O . GLY A 1 83 ? -22.445 12.055 13.727 1.00 92.12 83 GLY A O 1
ATOM 649 N N . ALA A 1 84 ? -21.342 10.133 13.380 1.00 96.00 84 ALA A N 1
ATOM 650 C CA . ALA A 1 84 ? -21.344 9.753 14.785 1.00 96.00 84 ALA A CA 1
ATOM 651 C C . ALA A 1 84 ? -20.384 10.658 15.587 1.00 96.00 84 ALA A C 1
ATOM 653 O O . ALA A 1 84 ? -19.266 10.915 15.130 1.00 96.00 84 ALA A O 1
ATOM 654 N N . PRO A 1 85 ? -20.751 11.105 16.802 1.00 97.62 85 PRO A N 1
ATOM 655 C CA . PRO A 1 85 ? -19.791 11.665 17.750 1.00 97.62 85 PRO A CA 1
ATOM 656 C C . PRO A 1 85 ? -18.811 10.563 18.154 1.00 97.62 85 PRO A C 1
ATOM 658 O O . PRO A 1 85 ? -19.247 9.512 18.624 1.00 97.62 85 PRO A O 1
ATOM 661 N N . VAL A 1 86 ? -17.508 10.783 17.982 1.00 98.38 86 VAL A N 1
ATOM 662 C CA . VAL A 1 86 ? -16.487 9.761 18.261 1.00 98.38 86 VAL A CA 1
ATOM 663 C C . VAL A 1 86 ? -15.593 10.187 19.416 1.00 98.38 86 VAL A C 1
ATOM 665 O O . VAL A 1 86 ? -15.049 11.288 19.404 1.00 98.38 86 VAL A O 1
ATOM 668 N N . ILE A 1 87 ? -15.395 9.274 20.367 1.00 98.69 87 ILE A N 1
ATOM 669 C CA . ILE A 1 87 ? -14.290 9.319 21.330 1.00 98.69 87 ILE A CA 1
ATOM 670 C C . ILE A 1 87 ? -13.447 8.052 21.207 1.00 98.69 87 ILE A C 1
ATOM 672 O O . ILE A 1 87 ? -13.977 6.963 20.959 1.00 98.69 87 ILE A O 1
ATOM 676 N N . ALA A 1 88 ? -12.135 8.171 21.382 1.00 98.44 88 ALA A N 1
ATOM 677 C CA . ALA A 1 88 ? -11.231 7.045 21.166 1.00 98.44 88 ALA A CA 1
ATOM 678 C C . ALA A 1 88 ? -9.979 7.092 22.051 1.00 98.44 88 ALA A C 1
ATOM 680 O O . ALA A 1 88 ? -9.693 8.084 22.716 1.00 98.44 88 ALA A O 1
ATOM 681 N N . SER A 1 89 ? -9.229 5.996 22.065 1.00 98.25 89 SER A N 1
ATOM 682 C CA . SER A 1 89 ? -7.986 5.873 22.828 1.00 98.25 89 SER A CA 1
ATOM 683 C C . SER A 1 89 ? -6.881 6.824 22.358 1.00 98.25 89 SER A C 1
ATOM 685 O O . SER A 1 89 ? -6.740 7.096 21.175 1.00 98.25 89 SER A O 1
ATOM 687 N N . ASN A 1 90 ? -6.028 7.291 23.265 1.00 97.31 90 ASN A N 1
ATOM 688 C CA . ASN A 1 90 ? -4.908 8.190 22.963 1.00 97.31 90 ASN A CA 1
ATOM 689 C C . ASN A 1 90 ? -3.611 7.476 22.509 1.00 97.31 90 ASN A C 1
ATOM 691 O O . ASN A 1 90 ? -2.527 8.044 22.637 1.00 97.31 90 ASN A O 1
ATOM 695 N N . THR A 1 91 ? -3.696 6.245 21.997 1.00 95.12 91 THR A N 1
ATOM 696 C CA . THR A 1 91 ? -2.538 5.387 21.690 1.00 95.12 91 THR A CA 1
ATOM 697 C C . THR A 1 91 ? -2.428 5.041 20.202 1.00 95.12 91 THR A C 1
ATOM 699 O O . THR A 1 91 ? -3.422 4.998 19.474 1.00 95.12 91 THR A O 1
ATOM 702 N N . THR A 1 92 ? -1.216 4.703 19.748 1.00 93.88 92 THR A N 1
ATOM 703 C CA . THR A 1 92 ? -0.923 4.225 18.378 1.00 93.88 92 THR A CA 1
ATOM 704 C C . THR A 1 92 ? -1.430 5.179 17.285 1.00 93.88 92 THR A C 1
ATOM 706 O O . THR A 1 92 ? -1.268 6.392 17.410 1.00 93.88 92 THR A O 1
ATOM 709 N N . SER A 1 93 ? -2.068 4.673 16.225 1.00 95.69 93 SER A N 1
ATOM 710 C CA . SER A 1 93 ? -2.588 5.485 15.119 1.00 95.69 93 SER A CA 1
ATOM 711 C C . SER A 1 93 ? -3.879 6.250 15.453 1.00 95.69 93 SER A C 1
ATOM 713 O O . SER A 1 93 ? -4.407 6.988 14.626 1.00 95.69 93 SER A O 1
ATOM 715 N N . ILE A 1 94 ? -4.460 6.076 16.637 1.00 97.19 94 ILE A N 1
ATOM 716 C CA . ILE A 1 94 ? -5.787 6.628 16.928 1.00 97.19 94 ILE A CA 1
ATOM 717 C C . ILE A 1 94 ? -5.777 8.165 17.036 1.00 97.19 94 ILE A C 1
ATOM 719 O O . ILE A 1 94 ? -6.637 8.792 16.406 1.00 97.19 94 ILE A O 1
ATOM 723 N N . PRO A 1 95 ? -4.816 8.811 17.732 1.00 97.00 95 PRO A N 1
ATOM 724 C CA . PRO A 1 95 ? -4.720 10.270 17.765 1.00 97.00 95 PRO A CA 1
ATOM 725 C C . PRO A 1 95 ? -4.548 10.902 16.379 1.00 97.00 95 PRO A C 1
ATOM 727 O O . PRO A 1 95 ? -5.172 11.925 16.098 1.00 97.00 95 PRO A O 1
ATOM 730 N N . GLU A 1 96 ? -3.751 10.294 15.489 1.00 95.50 96 GLU A N 1
ATOM 731 C CA . GLU A 1 96 ? -3.571 10.806 14.123 1.00 95.50 96 GLU A CA 1
ATOM 732 C C . GLU A 1 96 ? -4.834 10.635 13.273 1.00 95.50 96 GLU A C 1
ATOM 734 O O . GLU A 1 96 ? -5.106 11.484 12.429 1.00 95.50 96 GLU A O 1
ATOM 739 N N . VAL A 1 97 ? -5.637 9.587 13.483 1.00 95.56 97 VAL A N 1
ATOM 740 C CA . VAL A 1 97 ? -6.865 9.377 12.711 1.00 95.56 97 VAL A CA 1
ATOM 741 C C . VAL A 1 97 ? -7.970 10.300 13.208 1.00 95.56 97 VAL A C 1
ATOM 743 O O . VAL A 1 97 ? -8.524 11.068 12.411 1.00 95.56 97 VAL A O 1
ATOM 746 N N . LEU A 1 98 ? -8.231 10.302 14.519 1.00 96.69 98 LEU A N 1
ATOM 747 C CA . LEU A 1 98 ? -9.257 11.151 15.122 1.00 96.69 98 LEU A CA 1
ATOM 748 C C . LEU A 1 98 ? -8.907 12.635 14.973 1.00 96.69 98 LEU A C 1
ATOM 750 O O . LEU A 1 98 ? -9.766 13.416 14.589 1.00 96.69 98 LEU A O 1
ATOM 754 N N . GLY A 1 99 ? -7.646 13.021 15.200 1.00 96.06 99 GLY A N 1
ATOM 755 C CA . GLY A 1 99 ? -7.145 14.381 14.976 1.00 96.06 99 GLY A CA 1
ATOM 756 C C . GLY A 1 99 ? -7.668 15.436 15.955 1.00 96.06 99 GLY A C 1
ATOM 757 O O . GLY A 1 99 ? -7.676 16.622 15.613 1.00 96.06 99 GLY A O 1
ATOM 758 N N . ARG A 1 100 ? -8.146 15.017 17.132 1.00 96.56 100 ARG A N 1
ATOM 759 C CA . ARG A 1 100 ? -8.813 15.884 18.106 1.00 96.56 100 ARG A CA 1
ATOM 760 C C . ARG A 1 100 ? -8.547 15.425 19.543 1.00 96.56 100 ARG A C 1
ATOM 762 O O . ARG A 1 100 ? -9.057 14.392 19.957 1.00 96.56 100 ARG A O 1
ATOM 769 N N . GLU A 1 101 ? -7.748 16.188 20.290 1.00 96.38 101 GLU A N 1
ATOM 770 C CA . GLU A 1 101 ? -7.228 15.780 21.608 1.00 96.38 101 GLU A CA 1
ATOM 771 C C . GLU A 1 101 ? -8.292 15.697 22.712 1.00 96.38 101 GLU A C 1
ATOM 773 O O . GLU A 1 101 ? -8.273 14.768 23.515 1.00 96.38 101 GLU A O 1
ATOM 778 N N . ASP A 1 102 ? -9.255 16.621 22.742 1.00 96.19 102 ASP A N 1
ATOM 779 C CA . ASP A 1 102 ? -10.336 16.650 23.738 1.00 96.19 102 ASP A CA 1
ATOM 780 C C . ASP A 1 102 ? -11.344 15.497 23.573 1.00 96.19 102 ASP A C 1
ATOM 782 O O . ASP A 1 102 ? -12.124 15.227 24.488 1.00 96.19 102 ASP A O 1
ATOM 786 N N . ALA A 1 103 ? -11.287 14.772 22.453 1.00 97.88 103 ALA A N 1
ATOM 787 C CA . ALA A 1 103 ? -12.061 13.562 22.187 1.00 97.88 103 ALA A CA 1
ATOM 788 C C . ALA A 1 103 ? -11.306 12.260 22.535 1.00 97.88 103 ALA A C 1
ATOM 790 O O . ALA A 1 103 ? -11.828 11.164 22.307 1.00 97.88 103 ALA A O 1
ATOM 791 N N . LEU A 1 104 ? -10.089 12.356 23.082 1.00 98.56 104 LEU A N 1
ATOM 792 C CA . LEU A 1 104 ? -9.273 11.199 23.445 1.00 98.56 104 LEU A CA 1
ATOM 793 C C . LEU A 1 104 ? -9.391 10.831 24.934 1.00 98.56 104 LEU A C 1
ATOM 795 O O . LEU A 1 104 ? -9.674 11.674 25.788 1.00 98.56 104 LEU A O 1
ATOM 799 N N . PHE A 1 105 ? -9.140 9.559 25.245 1.00 98.62 105 PHE A N 1
ATOM 800 C CA . PHE A 1 105 ? -9.027 9.026 26.608 1.00 98.62 105 PHE A CA 1
ATOM 801 C C . PHE A 1 105 ? -7.882 8.009 26.718 1.00 98.62 105 PHE A C 1
ATOM 803 O O . PHE A 1 105 ? -7.432 7.460 25.712 1.00 98.62 105 PHE A O 1
ATOM 810 N N . ASP A 1 106 ? -7.423 7.723 27.935 1.00 98.19 106 ASP A N 1
ATOM 811 C CA . ASP A 1 106 ? -6.421 6.677 28.172 1.00 98.19 106 ASP A CA 1
ATOM 812 C C . ASP A 1 106 ? -7.099 5.288 28.194 1.00 98.19 106 ASP A C 1
ATOM 814 O O . ASP A 1 106 ? -7.959 5.050 29.048 1.00 98.19 106 ASP A O 1
ATOM 818 N N . PRO A 1 107 ? -6.762 4.351 27.280 1.00 97.38 107 PRO A N 1
ATOM 819 C CA . PRO A 1 107 ? -7.354 3.010 27.274 1.00 97.38 107 PRO A CA 1
ATOM 820 C C . PRO A 1 107 ? -7.004 2.159 28.502 1.00 97.38 107 PRO A C 1
ATOM 822 O O . PRO A 1 107 ? -7.694 1.171 28.762 1.00 97.38 107 PRO A O 1
ATOM 825 N N . TYR A 1 108 ? -5.945 2.499 29.239 1.00 96.94 108 TYR A N 1
ATOM 826 C CA . TYR A 1 108 ? -5.520 1.777 30.439 1.00 96.94 108 TYR A CA 1
ATOM 827 C C . TYR A 1 108 ? -6.161 2.322 31.721 1.00 96.94 108 TYR A C 1
ATOM 829 O O . TYR A 1 108 ? -6.089 1.667 32.764 1.00 96.94 108 TYR A O 1
ATOM 837 N N . ASP A 1 109 ? -6.840 3.471 31.646 1.00 97.94 109 ASP A N 1
ATOM 838 C CA . ASP A 1 109 ? -7.562 4.074 32.761 1.00 97.94 109 ASP A CA 1
ATOM 839 C C . ASP A 1 109 ? -9.082 3.976 32.557 1.00 97.94 109 ASP A C 1
ATOM 841 O O . ASP A 1 109 ? -9.716 4.711 31.798 1.00 97.94 109 ASP A O 1
ATOM 845 N N . ILE A 1 110 ? -9.703 3.062 33.307 1.00 97.25 110 ILE A N 1
ATOM 846 C CA . ILE A 1 110 ? -11.151 2.830 33.270 1.00 97.25 110 ILE A CA 1
ATOM 847 C C . ILE A 1 110 ? -11.947 4.094 33.638 1.00 97.25 110 ILE A C 1
ATOM 849 O O . ILE A 1 110 ? -13.060 4.263 33.125 1.00 97.25 110 ILE A O 1
ATOM 853 N N . ASP A 1 111 ? -11.425 4.930 34.539 1.00 98.06 111 ASP A N 1
ATOM 854 C CA . ASP A 1 111 ? -12.073 6.175 34.956 1.00 98.06 111 ASP A CA 1
ATOM 855 C C . ASP A 1 111 ? -11.959 7.247 33.869 1.00 98.06 111 ASP A C 1
ATOM 857 O O . ASP A 1 111 ? -12.953 7.915 33.595 1.00 98.06 111 ASP A O 1
ATOM 861 N N . SER A 1 112 ? -10.826 7.326 33.160 1.00 98.19 112 SER A N 1
ATOM 862 C CA . SER A 1 112 ? -10.661 8.187 31.976 1.00 98.19 112 SER A CA 1
ATOM 863 C C . SER A 1 112 ? -11.722 7.903 30.906 1.00 98.19 112 SER A C 1
ATOM 865 O O . SER A 1 112 ? -12.417 8.817 30.452 1.00 98.19 112 SER A O 1
ATOM 867 N N . ILE A 1 113 ? -11.927 6.623 30.564 1.00 98.50 113 ILE A N 1
ATOM 868 C CA . ILE A 1 113 ? -12.948 6.214 29.586 1.00 98.50 113 ILE A CA 1
ATOM 869 C C . ILE A 1 113 ? -14.349 6.599 30.084 1.00 98.50 113 ILE A C 1
ATOM 871 O O . ILE A 1 113 ? -15.141 7.167 29.335 1.00 98.50 113 ILE A O 1
ATOM 875 N N . ALA A 1 114 ? -14.677 6.285 31.344 1.00 98.06 114 ALA A N 1
ATOM 876 C CA . ALA A 1 114 ? -16.001 6.558 31.903 1.00 98.06 114 ALA A CA 1
ATOM 877 C C . ALA A 1 114 ? -16.299 8.063 31.957 1.00 98.06 114 ALA A C 1
ATOM 879 O O . ALA A 1 114 ? -17.369 8.478 31.521 1.00 98.06 114 ALA A O 1
ATOM 880 N N . PHE A 1 115 ? -15.340 8.872 32.409 1.00 97.69 115 PHE A N 1
ATOM 881 C CA . PHE A 1 115 ? -15.454 10.326 32.445 1.00 97.69 115 PHE A CA 1
ATOM 882 C C . PHE A 1 115 ? -15.709 10.903 31.050 1.00 97.69 115 PHE A C 1
ATOM 884 O O . PHE A 1 115 ? -16.646 11.677 30.869 1.00 97.69 115 PHE A O 1
ATOM 891 N N . LYS A 1 116 ? -14.934 10.478 30.043 1.00 98.19 116 LYS A N 1
ATOM 892 C CA . LYS A 1 116 ? -15.100 10.957 28.665 1.00 98.19 116 LYS A CA 1
ATOM 893 C C . LYS A 1 116 ? -16.455 10.554 28.075 1.00 98.19 116 LYS A C 1
ATOM 895 O O . LYS A 1 116 ? -17.089 11.347 27.382 1.00 98.19 116 LYS A O 1
ATOM 900 N N . MET A 1 117 ? -16.931 9.345 28.387 1.00 98.25 117 MET A N 1
ATOM 901 C CA . MET A 1 117 ? -18.286 8.918 28.031 1.00 98.25 117 MET A CA 1
ATOM 902 C C . MET A 1 117 ? -19.343 9.827 28.673 1.00 98.25 117 MET A C 1
ATOM 904 O O . MET A 1 117 ? -20.209 10.317 27.956 1.00 98.25 117 MET A O 1
ATOM 908 N N . GLU A 1 118 ? -19.275 10.072 29.989 1.00 97.44 118 GLU A N 1
ATOM 909 C CA . GLU A 1 118 ? -20.227 10.936 30.711 1.00 97.44 118 GLU A CA 1
ATOM 910 C C . GLU A 1 118 ? -20.236 12.368 30.182 1.00 97.44 118 GLU A C 1
ATOM 912 O O . GLU A 1 118 ? -21.307 12.934 29.954 1.00 97.44 118 GLU A O 1
ATOM 917 N N . GLU A 1 119 ? -19.057 12.936 29.950 1.00 97.38 119 GLU A N 1
ATOM 918 C CA . GLU A 1 119 ? -18.884 14.286 29.426 1.00 97.38 119 GLU A CA 1
ATOM 919 C C . GLU A 1 119 ? -19.633 14.459 28.100 1.00 97.38 119 GLU A C 1
ATOM 921 O O . GLU A 1 119 ? -20.481 15.343 27.980 1.00 97.38 119 GLU A O 1
ATOM 926 N N . VAL A 1 120 ? -19.400 13.574 27.126 1.00 97.44 120 VAL A N 1
ATOM 927 C CA . VAL A 1 120 ? -20.038 13.687 25.807 1.00 97.44 120 VAL A CA 1
ATOM 928 C C . VAL A 1 120 ? -21.532 13.368 25.867 1.00 97.44 120 VAL A C 1
ATOM 930 O O . VAL A 1 120 ? -22.335 14.071 25.251 1.00 97.44 120 VAL A O 1
ATOM 933 N N . ILE A 1 121 ? -21.956 12.349 26.629 1.00 96.19 121 ILE A N 1
ATOM 934 C CA . ILE A 1 121 ? -23.382 11.990 26.665 1.00 96.19 121 ILE A CA 1
ATOM 935 C C . ILE A 1 121 ? -24.252 13.017 27.398 1.00 96.19 121 ILE A C 1
ATOM 937 O O . ILE A 1 121 ? -25.449 13.113 27.098 1.00 96.19 121 ILE A O 1
ATOM 941 N N . THR A 1 122 ? -23.682 13.792 28.326 1.00 96.31 122 THR A N 1
ATOM 942 C CA . THR A 1 122 ? -24.391 14.840 29.084 1.00 96.31 122 THR A CA 1
ATOM 943 C C . THR A 1 122 ? -24.250 16.238 28.482 1.00 96.31 122 THR A C 1
ATOM 945 O O . THR A 1 122 ? -25.108 17.083 28.729 1.00 96.31 122 THR A O 1
ATOM 948 N N . ASN A 1 123 ? -23.240 16.477 27.642 1.00 97.12 123 ASN A N 1
ATOM 949 C CA . ASN A 1 123 ? -23.010 17.760 26.986 1.00 97.12 123 ASN A CA 1
ATOM 950 C C . ASN A 1 123 ? -23.476 17.730 25.521 1.00 97.12 123 ASN A C 1
ATOM 952 O O . ASN A 1 123 ? -22.764 17.290 24.620 1.00 97.12 123 ASN A O 1
ATOM 956 N N . GLU A 1 124 ? -24.694 18.216 25.269 1.00 96.94 124 GLU A N 1
ATOM 957 C CA . GLU A 1 124 ? -25.255 18.312 23.914 1.00 96.94 124 GLU A CA 1
ATOM 958 C C . GLU A 1 124 ? -24.410 19.179 22.970 1.00 96.94 124 GLU A C 1
ATOM 960 O O . GLU A 1 124 ? -24.222 18.801 21.815 1.00 96.94 124 GLU A O 1
ATOM 965 N N . GLN A 1 125 ? -23.844 20.284 23.465 1.00 97.81 125 GLN A N 1
ATOM 966 C CA . GLN A 1 125 ? -23.023 21.178 22.649 1.00 97.81 125 GLN A CA 1
ATOM 967 C C . GLN A 1 125 ? -21.744 20.483 22.172 1.00 97.81 125 GLN A C 1
ATOM 969 O O . GLN A 1 125 ? -21.435 20.534 20.985 1.00 97.81 125 GLN A O 1
ATOM 974 N N . LEU A 1 126 ? -21.032 19.801 23.076 1.00 97.50 126 LEU A N 1
ATOM 975 C CA . LEU A 1 126 ? -19.830 19.038 22.729 1.00 97.50 126 LEU A CA 1
ATOM 976 C C . LEU A 1 126 ? -20.154 17.916 21.740 1.00 97.50 126 LEU A C 1
ATOM 978 O O . LEU A 1 126 ? -19.432 17.711 20.772 1.00 97.50 126 LEU A O 1
ATOM 982 N N . ARG A 1 127 ? -21.261 17.201 21.955 1.00 97.00 127 ARG A N 1
ATOM 983 C CA . ARG A 1 127 ? -21.693 16.130 21.055 1.00 97.00 127 ARG A CA 1
ATOM 984 C C . ARG A 1 127 ? -21.950 16.645 19.639 1.00 97.00 127 ARG A C 1
ATOM 986 O O . ARG A 1 127 ? -21.485 16.022 18.691 1.00 97.00 127 ARG A O 1
ATOM 993 N N . ASN A 1 128 ? -22.662 17.764 19.491 1.00 97.00 128 ASN A N 1
ATOM 994 C CA . ASN A 1 128 ? -22.933 18.369 18.184 1.00 97.00 128 ASN A CA 1
ATOM 995 C C . ASN A 1 128 ? -21.646 18.859 17.513 1.00 97.00 128 ASN A C 1
ATOM 997 O O . ASN A 1 128 ? -21.430 18.586 16.336 1.00 97.00 128 ASN A O 1
ATOM 1001 N N . ASP A 1 129 ? -20.754 19.481 18.279 1.00 98.06 129 ASP A N 1
ATOM 1002 C CA . ASP A 1 129 ? -19.445 19.916 17.793 1.00 98.06 129 ASP A CA 1
ATOM 1003 C C . ASP A 1 129 ? -18.563 18.733 17.334 1.00 98.06 129 ASP A C 1
ATOM 1005 O O . ASP A 1 129 ? -17.895 18.812 16.304 1.00 98.06 129 ASP A O 1
ATOM 1009 N N . LEU A 1 130 ? -18.615 17.583 18.018 1.00 98.06 130 LEU A N 1
ATOM 1010 C CA . LEU A 1 130 ? -17.953 16.352 17.564 1.00 98.06 130 LEU A CA 1
ATOM 1011 C C . LEU A 1 130 ? -18.538 15.822 16.246 1.00 98.06 130 LEU A C 1
ATOM 1013 O O . LEU A 1 130 ? -17.776 15.333 15.411 1.00 98.06 130 LEU A O 1
ATOM 1017 N N . ARG A 1 131 ? -19.859 15.930 16.029 1.00 96.25 131 ARG A N 1
ATOM 1018 C CA . ARG A 1 131 ? -20.493 15.542 14.753 1.00 96.25 131 ARG A CA 1
ATOM 1019 C C . ARG A 1 131 ? -20.043 16.441 13.608 1.00 96.25 131 ARG A C 1
ATOM 1021 O O . ARG A 1 131 ? -19.663 15.942 12.552 1.00 96.25 131 ARG A O 1
ATOM 1028 N N . GLU A 1 132 ? -20.061 17.755 13.816 1.00 96.00 132 GLU A N 1
ATOM 1029 C CA . GLU A 1 132 ? -19.607 18.724 12.812 1.00 96.00 132 GLU A CA 1
ATOM 1030 C C . GLU A 1 132 ? -18.128 18.509 12.473 1.00 96.00 132 GLU A C 1
ATOM 1032 O O . GLU A 1 132 ? -17.757 18.416 11.300 1.00 96.00 132 GLU A O 1
ATOM 1037 N N . TYR A 1 133 ? -17.294 18.320 13.499 1.00 96.62 133 TYR A N 1
ATOM 1038 C CA . TYR A 1 133 ? -15.885 17.995 13.326 1.00 96.62 133 TYR A CA 1
ATOM 1039 C C . TYR A 1 133 ? -15.679 16.702 12.525 1.00 96.62 133 TYR A C 1
ATOM 1041 O O . TYR A 1 133 ? -14.851 16.678 11.616 1.00 96.62 133 TYR A O 1
ATOM 1049 N N . ALA A 1 134 ? -16.433 15.638 12.819 1.00 94.25 134 ALA A N 1
ATOM 1050 C CA . ALA A 1 134 ? -16.331 14.359 12.120 1.00 94.25 134 ALA A CA 1
ATOM 1051 C C . ALA A 1 134 ? -16.548 14.503 10.599 1.00 94.25 134 ALA A C 1
ATOM 1053 O O . ALA A 1 134 ? -15.764 13.967 9.807 1.00 94.25 134 ALA A O 1
ATOM 1054 N N . LEU A 1 135 ? -17.553 15.287 10.190 1.00 90.81 135 LEU A N 1
ATOM 1055 C CA . LEU A 1 135 ? -17.878 15.546 8.781 1.00 90.81 135 LEU A CA 1
ATOM 1056 C C . LEU A 1 135 ? -16.810 16.376 8.050 1.00 90.81 135 LEU A C 1
ATOM 1058 O O . LEU A 1 135 ? -16.607 16.208 6.845 1.00 90.81 135 LEU A O 1
ATOM 1062 N N . GLU A 1 136 ? -16.099 17.258 8.752 1.00 92.75 136 GLU A N 1
ATOM 1063 C CA . GLU A 1 136 ? -14.947 17.964 8.185 1.00 92.75 136 GLU A CA 1
ATOM 1064 C C . GLU A 1 136 ? -13.703 17.069 8.144 1.00 92.75 136 GLU A C 1
ATOM 1066 O O . GLU A 1 136 ? -13.001 17.005 7.129 1.00 92.75 136 GLU A O 1
ATOM 1071 N N . ARG A 1 137 ? -13.451 16.312 9.218 1.00 93.56 137 ARG A N 1
ATOM 1072 C CA . ARG A 1 137 ? -12.285 15.435 9.365 1.00 93.56 137 ARG A CA 1
ATOM 1073 C C . ARG A 1 137 ? -12.255 14.351 8.296 1.00 93.56 137 ARG A C 1
ATOM 1075 O O . ARG A 1 137 ? -11.192 14.106 7.715 1.00 93.56 137 ARG A O 1
ATOM 1082 N N . ILE A 1 138 ? -13.408 13.749 7.995 1.00 91.94 138 ILE A N 1
ATOM 1083 C CA . ILE A 1 138 ? -13.524 12.635 7.049 1.00 91.94 138 ILE A CA 1
ATOM 1084 C C . ILE A 1 138 ? -13.104 13.001 5.619 1.00 91.94 138 ILE A C 1
ATOM 1086 O O . ILE A 1 138 ? -12.643 12.135 4.877 1.00 91.94 138 ILE A O 1
ATOM 1090 N N . LYS A 1 139 ? -13.154 14.286 5.236 1.00 88.75 139 LYS A N 1
ATOM 1091 C CA . LYS A 1 139 ? -12.710 14.762 3.910 1.00 88.75 139 LYS A CA 1
ATOM 1092 C C . LYS A 1 139 ? -11.236 14.446 3.626 1.00 88.75 139 LYS A C 1
ATOM 1094 O O . LYS A 1 139 ? -10.836 14.357 2.466 1.00 88.75 139 LYS A O 1
ATOM 1099 N N . ASN A 1 140 ? -10.433 14.233 4.671 1.00 88.81 140 ASN A N 1
ATOM 1100 C CA . ASN A 1 140 ? -9.027 13.851 4.546 1.00 88.81 140 ASN A CA 1
ATOM 1101 C C . ASN A 1 140 ? -8.828 12.349 4.266 1.00 88.81 140 ASN A C 1
ATOM 1103 O O . ASN A 1 140 ? -7.774 11.966 3.754 1.00 88.81 140 ASN A O 1
ATOM 1107 N N . PHE A 1 141 ? -9.832 11.509 4.534 1.00 89.75 141 PHE A N 1
ATOM 1108 C CA . PHE A 1 141 ? -9.758 10.046 4.487 1.00 89.75 141 PHE A CA 1
ATOM 1109 C C . PHE A 1 141 ? -10.565 9.471 3.317 1.00 89.75 141 PHE A C 1
ATOM 1111 O O . PHE A 1 141 ? -11.545 8.742 3.487 1.00 89.75 141 PHE A O 1
ATOM 1118 N N . SER A 1 142 ? -10.132 9.788 2.097 1.00 86.69 142 SER A N 1
ATOM 1119 C CA . SER A 1 142 ? -10.684 9.213 0.868 1.00 86.69 142 SER A CA 1
ATOM 1120 C C . SER A 1 142 ? -9.736 8.183 0.255 1.00 86.69 142 SER A C 1
ATOM 1122 O O . SER A 1 142 ? -8.510 8.302 0.336 1.00 86.69 142 SER A O 1
ATOM 1124 N N . TRP A 1 143 ? -10.302 7.176 -0.414 1.00 84.56 143 TRP A N 1
ATOM 1125 C CA . TRP A 1 143 ? -9.504 6.218 -1.185 1.00 84.56 143 TRP A CA 1
ATOM 1126 C C . TRP A 1 143 ? -8.730 6.891 -2.316 1.00 84.56 143 TRP A C 1
ATOM 1128 O O . TRP A 1 143 ? -7.616 6.478 -2.623 1.00 84.56 143 TRP A O 1
ATOM 1138 N N . ASP A 1 144 ? -9.282 7.971 -2.869 1.00 81.75 144 ASP A N 1
ATOM 1139 C CA . ASP A 1 144 ? -8.619 8.800 -3.867 1.00 81.75 144 ASP A CA 1
ATOM 1140 C C . ASP A 1 144 ? -7.327 9.426 -3.321 1.00 81.75 144 ASP A C 1
ATOM 1142 O O . ASP A 1 144 ? -6.300 9.396 -3.999 1.00 81.75 144 ASP A O 1
ATOM 1146 N N . ASN A 1 145 ? -7.344 9.946 -2.087 1.00 84.00 145 ASN A N 1
ATOM 1147 C CA . ASN A 1 145 ? -6.147 10.489 -1.438 1.00 84.00 145 ASN A CA 1
ATOM 1148 C C . ASN A 1 145 ? -5.118 9.386 -1.151 1.00 84.00 145 ASN A C 1
ATOM 1150 O O . ASN A 1 145 ? -3.926 9.582 -1.392 1.00 84.00 145 ASN A O 1
ATOM 1154 N N . SER A 1 146 ? -5.578 8.228 -0.668 1.00 86.00 146 SER A N 1
ATOM 1155 C CA . SER A 1 146 ? -4.730 7.059 -0.397 1.00 86.00 146 SER A CA 1
ATOM 1156 C C . SER A 1 146 ? -4.002 6.590 -1.661 1.00 86.00 146 SER A C 1
ATOM 1158 O O . SER A 1 146 ? -2.774 6.510 -1.693 1.00 86.00 146 SER A O 1
ATOM 1160 N N . ALA A 1 147 ? -4.749 6.363 -2.743 1.00 82.81 147 ALA A N 1
ATOM 1161 C CA . ALA A 1 147 ? -4.196 5.918 -4.014 1.00 82.81 147 ALA A CA 1
ATOM 1162 C C . ALA A 1 147 ? -3.290 6.980 -4.654 1.00 82.81 147 ALA A C 1
ATOM 1164 O O . ALA A 1 147 ? -2.236 6.637 -5.184 1.00 82.81 147 ALA A O 1
ATOM 1165 N N . LYS A 1 148 ? -3.638 8.270 -4.548 1.00 83.88 148 LYS A N 1
ATOM 1166 C CA . LYS A 1 148 ? -2.773 9.361 -5.011 1.00 83.88 148 LYS A CA 1
ATOM 1167 C C . LYS A 1 148 ? -1.413 9.349 -4.306 1.00 83.88 148 LYS A C 1
ATOM 1169 O O . LYS A 1 148 ? -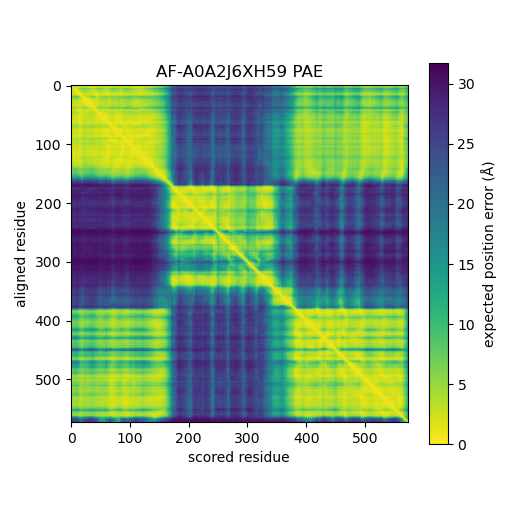0.394 9.411 -4.985 1.00 83.88 148 LYS A O 1
ATOM 1174 N N . LYS A 1 149 ? -1.379 9.208 -2.976 1.00 86.62 149 LYS A N 1
ATOM 1175 C CA . LYS A 1 149 ? -0.117 9.093 -2.223 1.00 86.62 149 LYS A CA 1
ATOM 1176 C C . LYS A 1 149 ? 0.698 7.866 -2.640 1.00 86.62 149 LYS A C 1
ATOM 1178 O O . LYS A 1 149 ? 1.919 7.955 -2.750 1.00 86.62 149 LYS A O 1
ATOM 1183 N N . ALA A 1 150 ? 0.042 6.734 -2.909 1.00 84.75 150 ALA A N 1
ATOM 1184 C CA . ALA A 1 150 ? 0.724 5.555 -3.442 1.00 84.75 150 ALA A CA 1
ATOM 1185 C C . ALA A 1 150 ? 1.363 5.849 -4.815 1.00 84.75 150 ALA A C 1
ATOM 1187 O O . ALA A 1 150 ? 2.539 5.559 -5.014 1.00 84.75 150 ALA A O 1
ATOM 1188 N N . ILE A 1 151 ? 0.641 6.512 -5.725 1.00 82.38 151 ILE A N 1
ATOM 1189 C CA . ILE A 1 151 ? 1.166 6.929 -7.038 1.00 82.38 151 ILE A CA 1
ATOM 1190 C C . ILE A 1 151 ? 2.350 7.889 -6.897 1.00 82.38 151 ILE A C 1
ATOM 1192 O O . ILE A 1 151 ? 3.369 7.692 -7.552 1.00 82.38 151 ILE A O 1
ATOM 1196 N N . GLU A 1 152 ? 2.266 8.889 -6.020 1.00 85.00 152 GLU A N 1
ATOM 1197 C CA . GLU A 1 152 ? 3.384 9.806 -5.747 1.00 85.00 152 GLU A CA 1
ATOM 1198 C C . GLU A 1 152 ? 4.629 9.031 -5.274 1.00 85.00 152 GLU A C 1
ATOM 1200 O O . GLU A 1 152 ? 5.756 9.321 -5.685 1.00 85.00 152 GLU A O 1
ATOM 1205 N N . ALA A 1 153 ? 4.435 7.978 -4.471 1.00 83.38 153 ALA A N 1
ATOM 1206 C CA . ALA A 1 153 ? 5.511 7.093 -4.042 1.00 83.38 153 ALA A CA 1
ATOM 1207 C C . ALA A 1 153 ? 6.140 6.316 -5.216 1.00 83.38 153 ALA A C 1
ATOM 1209 O O . ALA A 1 153 ? 7.363 6.135 -5.239 1.00 83.38 153 ALA A O 1
ATOM 1210 N N . PHE A 1 154 ? 5.322 5.892 -6.186 1.00 82.62 154 PHE A N 1
ATOM 1211 C CA . PHE A 1 154 ? 5.735 5.197 -7.410 1.00 82.62 154 PHE A CA 1
ATOM 1212 C C . PHE A 1 154 ? 6.546 6.125 -8.329 1.00 82.62 154 PHE A C 1
ATOM 1214 O O . PHE A 1 154 ? 7.649 5.785 -8.765 1.00 82.62 154 PHE A O 1
ATOM 1221 N N . GLU A 1 155 ? 6.034 7.333 -8.575 1.00 78.06 155 GLU A N 1
ATOM 1222 C CA . GLU A 1 155 ? 6.666 8.352 -9.421 1.00 78.06 155 GLU A CA 1
ATOM 1223 C C . GLU A 1 155 ? 7.978 8.873 -8.822 1.00 78.06 155 GLU A C 1
ATOM 1225 O O . GLU A 1 155 ? 8.942 9.133 -9.547 1.00 78.06 155 GLU A O 1
ATOM 1230 N N . TYR A 1 156 ? 8.065 8.976 -7.494 1.00 80.62 156 TYR A N 1
ATOM 1231 C CA . TYR A 1 156 ? 9.307 9.333 -6.812 1.00 80.62 156 TYR A CA 1
ATOM 1232 C C . TYR A 1 156 ? 10.431 8.324 -7.102 1.00 80.62 156 TYR A C 1
ATOM 1234 O O . TYR A 1 156 ? 11.539 8.716 -7.484 1.00 80.62 156 TYR A O 1
ATOM 1242 N N . ILE A 1 157 ? 10.142 7.022 -6.966 1.00 75.81 157 ILE A N 1
ATOM 1243 C CA . ILE A 1 157 ? 11.109 5.947 -7.248 1.00 75.81 157 ILE A CA 1
ATOM 1244 C C . ILE A 1 157 ? 11.552 6.017 -8.709 1.00 75.81 157 ILE A C 1
ATOM 1246 O O . ILE A 1 157 ? 12.747 5.926 -9.013 1.00 75.81 157 ILE A O 1
ATOM 1250 N N . TYR A 1 158 ? 10.596 6.248 -9.607 1.00 69.00 158 TYR A N 1
ATOM 1251 C CA . TYR A 1 158 ? 10.865 6.417 -11.023 1.00 69.00 158 TYR A CA 1
ATOM 1252 C C . TYR A 1 158 ? 11.843 7.573 -11.299 1.00 69.00 158 TYR A C 1
ATOM 1254 O O . TYR A 1 158 ? 12.903 7.363 -11.895 1.00 69.00 158 TYR A O 1
ATOM 1262 N N . ASN A 1 159 ? 11.550 8.776 -10.806 1.00 69.50 159 ASN A N 1
ATOM 1263 C CA . ASN A 1 159 ? 12.374 9.963 -11.048 1.00 69.50 159 ASN A CA 1
ATOM 1264 C C . ASN A 1 159 ? 13.791 9.835 -10.461 1.00 69.50 159 ASN A C 1
ATOM 1266 O O . ASN A 1 159 ? 14.764 10.312 -11.052 1.00 69.50 159 ASN A O 1
ATOM 1270 N N . LYS A 1 160 ? 13.932 9.157 -9.316 1.00 67.88 160 LYS A N 1
ATOM 1271 C CA . LYS A 1 160 ? 15.235 8.871 -8.695 1.00 67.88 160 LYS A CA 1
ATOM 1272 C C . LYS A 1 160 ? 16.060 7.883 -9.528 1.00 67.88 160 LYS A C 1
ATOM 1274 O O . LYS A 1 160 ? 17.268 8.074 -9.670 1.00 67.88 160 LYS A O 1
ATOM 1279 N N . SER A 1 161 ? 15.418 6.869 -10.117 1.00 59.84 161 SER A N 1
ATOM 1280 C CA . SER A 1 161 ? 16.090 5.892 -10.987 1.00 59.84 161 SER A CA 1
ATOM 1281 C C . SER A 1 161 ? 16.640 6.527 -12.274 1.00 59.84 161 SER A C 1
ATOM 1283 O O . SER A 1 161 ? 17.802 6.304 -12.606 1.00 59.84 161 SER A O 1
ATOM 1285 N N . GLN A 1 162 ? 15.878 7.422 -12.917 1.00 54.59 162 GLN A N 1
ATOM 1286 C CA . GLN A 1 162 ? 16.293 8.157 -14.124 1.00 54.59 162 GLN A CA 1
ATOM 1287 C C . GLN A 1 162 ? 17.558 9.001 -13.893 1.00 54.59 162 GLN A C 1
ATOM 1289 O O . GLN A 1 162 ? 18.515 8.926 -14.664 1.00 54.59 162 GLN A O 1
ATOM 1294 N N . LYS A 1 163 ? 17.615 9.749 -12.781 1.00 49.62 163 LYS A N 1
ATOM 1295 C CA . LYS A 1 163 ? 18.789 10.571 -12.428 1.00 49.62 163 LYS A CA 1
ATOM 1296 C C . LYS A 1 163 ? 20.050 9.738 -12.169 1.00 49.62 163 LYS A C 1
ATOM 1298 O O . LYS A 1 163 ? 21.153 10.215 -12.420 1.00 49.62 163 LYS A O 1
ATOM 1303 N N . LYS A 1 164 ? 19.906 8.501 -11.677 1.00 41.69 164 LYS A N 1
ATOM 1304 C CA . LYS A 1 164 ? 21.037 7.601 -11.398 1.00 41.69 164 LYS A CA 1
ATOM 1305 C C . LYS A 1 164 ? 21.558 6.920 -12.672 1.00 41.69 164 LYS A C 1
ATOM 1307 O O . LYS A 1 164 ? 22.769 6.829 -12.837 1.00 41.69 164 LYS A O 1
ATOM 1312 N N . THR A 1 165 ? 20.679 6.523 -13.596 1.00 40.19 165 THR A N 1
ATOM 1313 C CA . THR A 1 165 ? 21.062 5.917 -14.888 1.00 40.19 165 THR A CA 1
ATOM 1314 C C . THR A 1 165 ? 21.833 6.889 -15.785 1.00 40.19 165 THR A C 1
ATOM 1316 O O . THR A 1 165 ? 22.818 6.494 -16.403 1.00 40.19 165 THR A O 1
ATOM 1319 N N . ILE A 1 166 ? 21.461 8.176 -15.788 1.00 42.34 166 ILE A N 1
ATOM 1320 C CA . ILE A 1 166 ? 22.194 9.226 -16.521 1.00 42.34 166 ILE A CA 1
ATOM 1321 C C . ILE A 1 166 ? 23.635 9.377 -16.000 1.00 42.34 166 ILE A C 1
ATOM 1323 O O . ILE A 1 166 ? 24.547 9.626 -16.782 1.00 42.34 166 ILE A O 1
ATOM 1327 N N . ASN A 1 167 ? 23.865 9.162 -14.701 1.00 37.22 167 ASN A N 1
ATOM 1328 C CA . ASN A 1 167 ? 25.196 9.277 -14.102 1.00 37.22 167 ASN A CA 1
ATOM 1329 C C . ASN A 1 167 ? 26.078 8.027 -14.287 1.00 37.22 167 ASN A C 1
ATOM 1331 O O . ASN A 1 167 ? 27.295 8.157 -14.238 1.00 37.22 167 ASN A O 1
ATOM 1335 N N . ILE A 1 168 ? 25.503 6.834 -14.500 1.00 41.09 168 ILE A N 1
ATOM 1336 C CA . ILE A 1 168 ? 26.259 5.566 -14.634 1.00 41.09 168 ILE A CA 1
ATOM 1337 C C . ILE A 1 168 ? 26.741 5.321 -16.077 1.00 41.09 168 ILE A C 1
ATOM 1339 O O . ILE A 1 168 ? 27.773 4.691 -16.279 1.00 41.09 168 ILE A O 1
ATOM 1343 N N . LEU A 1 169 ? 26.060 5.863 -17.091 1.00 44.03 169 LEU A N 1
ATOM 1344 C CA . LEU A 1 169 ? 26.484 5.762 -18.500 1.00 44.03 169 LEU A CA 1
ATOM 1345 C C . LEU A 1 169 ? 27.688 6.664 -18.861 1.00 44.03 169 LEU A C 1
ATOM 1347 O O . LEU A 1 169 ? 28.105 6.695 -20.015 1.00 44.03 169 LEU A O 1
ATOM 1351 N N . ASN A 1 170 ? 28.255 7.395 -17.896 1.00 40.22 170 ASN A N 1
ATOM 1352 C CA . ASN A 1 170 ? 29.218 8.473 -18.141 1.00 40.22 170 ASN A CA 1
ATOM 1353 C C . ASN A 1 170 ? 30.706 8.082 -18.160 1.00 40.22 170 ASN A C 1
ATOM 1355 O O . ASN A 1 170 ? 31.532 8.974 -18.335 1.00 40.22 170 ASN A O 1
ATOM 1359 N N . ASP A 1 171 ? 31.089 6.806 -18.059 1.00 48.66 171 ASP A N 1
ATOM 1360 C CA . ASP A 1 171 ? 32.525 6.466 -18.088 1.00 48.66 171 ASP A CA 1
ATOM 1361 C C . ASP A 1 171 ? 33.125 6.368 -19.504 1.00 48.66 171 ASP A C 1
ATOM 1363 O O . ASP A 1 171 ? 34.348 6.396 -19.663 1.00 48.66 171 ASP A O 1
ATOM 1367 N N . LYS A 1 172 ? 32.304 6.351 -20.566 1.00 68.56 172 LYS A N 1
ATOM 1368 C CA . LYS A 1 172 ? 32.778 6.592 -21.940 1.00 68.56 172 LYS A CA 1
ATOM 1369 C C . LYS A 1 172 ? 31.631 7.025 -22.855 1.00 68.56 172 LYS A C 1
ATOM 1371 O O . LYS A 1 172 ? 30.672 6.280 -23.029 1.00 68.56 172 LYS A O 1
ATOM 1376 N N . LYS A 1 173 ? 31.735 8.213 -23.461 1.00 84.12 173 LYS A N 1
ATOM 1377 C CA . LYS A 1 173 ? 30.748 8.684 -24.447 1.00 84.12 173 LYS A CA 1
ATOM 1378 C C . LYS A 1 173 ? 30.720 7.733 -25.656 1.00 84.12 173 LYS A C 1
ATOM 1380 O O . LYS A 1 173 ? 31.804 7.384 -26.133 1.00 84.12 173 LYS A O 1
ATOM 1385 N N . PRO A 1 174 ? 29.541 7.334 -26.173 1.00 86.81 174 PRO A N 1
ATOM 1386 C CA . PRO A 1 174 ? 29.461 6.540 -27.396 1.00 86.81 174 PRO A CA 1
ATOM 1387 C C . PRO A 1 174 ? 30.077 7.297 -28.573 1.00 86.81 174 PRO A C 1
ATOM 1389 O O . PRO A 1 174 ? 29.920 8.518 -28.684 1.00 86.81 174 PRO A O 1
ATOM 1392 N N . LYS A 1 175 ? 30.756 6.576 -29.463 1.00 91.50 175 LYS A N 1
ATOM 1393 C CA . LYS A 1 175 ? 31.412 7.145 -30.636 1.00 91.50 175 LYS A CA 1
ATOM 1394 C C . LYS A 1 175 ? 30.400 7.385 -31.757 1.00 91.50 175 LYS A C 1
ATOM 1396 O O . LYS A 1 175 ? 29.790 6.441 -32.260 1.00 91.50 175 LYS A O 1
ATOM 1401 N N . LEU A 1 176 ? 30.236 8.639 -32.170 1.00 93.88 176 LEU A N 1
ATOM 1402 C CA . LEU A 1 176 ? 29.269 9.070 -33.181 1.00 93.88 176 LEU A CA 1
ATOM 1403 C C . LEU A 1 176 ? 29.982 9.512 -34.464 1.00 93.88 176 LEU A C 1
ATOM 1405 O O . LEU A 1 176 ? 30.789 10.441 -34.438 1.00 93.88 176 LEU A O 1
ATOM 1409 N N . ALA A 1 177 ? 29.633 8.900 -35.597 1.00 94.06 177 ALA A N 1
ATOM 1410 C CA . ALA A 1 177 ? 29.934 9.454 -36.914 1.00 94.06 177 ALA A CA 1
ATOM 1411 C C . ALA A 1 177 ? 28.883 10.512 -37.272 1.00 94.06 177 ALA A C 1
ATOM 1413 O O . ALA A 1 177 ? 27.718 10.182 -37.502 1.00 94.06 177 ALA A O 1
ATOM 1414 N N . TYR A 1 178 ? 29.293 11.778 -37.323 1.00 93.81 178 TYR A N 1
ATOM 1415 C CA . TYR A 1 178 ? 28.446 12.899 -37.725 1.00 93.81 178 TYR A CA 1
ATOM 1416 C C . TYR A 1 178 ? 28.709 13.252 -39.189 1.00 93.81 178 TYR A C 1
ATOM 1418 O O . TYR A 1 178 ? 29.720 13.870 -39.517 1.00 93.81 178 TYR A O 1
ATOM 1426 N N . ILE A 1 179 ? 27.823 12.827 -40.083 1.00 91.50 179 ILE A N 1
ATOM 1427 C CA . ILE A 1 179 ? 27.967 13.008 -41.527 1.00 91.50 179 ILE A CA 1
ATOM 1428 C C .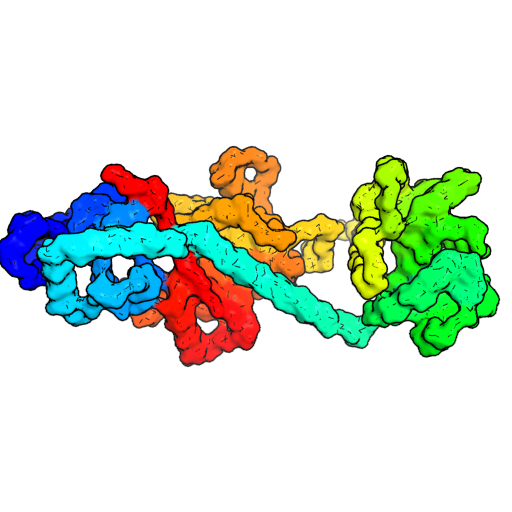 ILE A 1 179 ? 27.179 14.254 -41.923 1.00 91.50 179 ILE A C 1
ATOM 1430 O O . ILE A 1 179 ? 25.953 14.216 -41.995 1.00 91.50 179 ILE A O 1
ATOM 1434 N N . SER A 1 180 ? 27.886 15.359 -42.146 1.00 89.00 180 SER A N 1
ATOM 1435 C CA . SER A 1 180 ? 27.301 16.660 -42.487 1.00 89.00 180 SER A CA 1
ATOM 1436 C C . SER A 1 180 ? 28.348 17.550 -43.159 1.00 89.00 180 SER A C 1
ATOM 1438 O O . SER A 1 180 ? 29.527 17.452 -42.804 1.00 89.00 180 SER A O 1
ATOM 1440 N N . PRO A 1 181 ? 27.968 18.437 -44.094 1.00 87.31 181 PRO A N 1
ATOM 1441 C CA . PRO A 1 181 ? 28.858 19.506 -44.534 1.00 87.31 181 PRO A CA 1
ATOM 1442 C C . PRO A 1 181 ? 29.188 20.471 -43.384 1.00 87.31 181 PRO A C 1
ATOM 1444 O O . PRO A 1 181 ? 28.337 20.793 -42.557 1.00 87.31 181 PRO A O 1
ATOM 1447 N N . LEU A 1 182 ? 30.416 20.986 -43.349 1.00 88.38 182 LEU A N 1
ATOM 1448 C CA . LEU A 1 182 ? 30.892 21.923 -42.322 1.00 88.38 182 LEU A CA 1
ATOM 1449 C C . LEU A 1 182 ? 31.405 23.236 -42.943 1.00 88.38 182 LEU A C 1
ATOM 1451 O O . LEU A 1 182 ? 31.641 23.303 -44.154 1.00 88.38 182 LEU A O 1
ATOM 1455 N N . PRO A 1 183 ? 31.643 24.302 -42.155 1.00 88.88 183 PRO A N 1
ATOM 1456 C CA . PRO A 1 183 ? 32.288 25.509 -42.672 1.00 88.88 183 PRO A CA 1
ATOM 1457 C C . PRO A 1 183 ? 33.638 25.156 -43.316 1.00 88.88 183 PRO A C 1
ATOM 1459 O O . PRO A 1 183 ? 34.337 24.304 -42.774 1.00 88.88 183 PRO A O 1
ATOM 1462 N N . PRO A 1 184 ? 34.042 25.758 -44.454 1.00 87.44 184 PRO A N 1
ATOM 1463 C CA . PRO A 1 184 ? 33.511 26.974 -45.066 1.00 87.44 184 PRO A CA 1
ATOM 1464 C C . PRO A 1 184 ? 32.404 26.746 -46.110 1.00 87.44 184 PRO A C 1
ATOM 1466 O O . PRO A 1 184 ? 32.098 27.679 -46.856 1.00 87.44 184 PRO A O 1
ATOM 1469 N N . GLU A 1 185 ? 31.822 25.546 -46.217 1.00 83.88 185 GLU A N 1
ATOM 1470 C CA . GLU A 1 185 ? 30.739 25.328 -47.178 1.00 83.88 185 GLU A CA 1
ATOM 1471 C C . GLU A 1 185 ? 29.566 26.269 -46.890 1.00 83.88 185 GLU A C 1
ATOM 1473 O O . GLU A 1 185 ? 29.125 26.424 -45.747 1.00 83.88 185 GLU A O 1
ATOM 1478 N N . LYS A 1 186 ? 29.072 26.930 -47.941 1.00 77.38 186 LYS A N 1
ATOM 1479 C CA . LYS A 1 186 ? 28.025 27.951 -47.846 1.00 77.38 186 LYS A CA 1
ATOM 1480 C C . LYS A 1 186 ? 26.641 27.312 -47.908 1.00 77.38 186 LYS A C 1
ATOM 1482 O O . LYS A 1 186 ? 25.887 27.557 -48.841 1.00 77.38 186 LYS A O 1
ATOM 1487 N N . SER A 1 187 ? 26.318 26.504 -46.906 1.00 76.06 187 SER A N 1
ATOM 1488 C CA . SER A 1 187 ? 24.998 25.894 -46.753 1.00 76.06 187 SER A CA 1
ATOM 1489 C C . SER A 1 187 ? 24.391 26.235 -45.390 1.00 76.06 187 SER A C 1
ATOM 1491 O O . SER A 1 187 ? 25.099 26.498 -44.410 1.00 76.06 187 SER A O 1
ATOM 1493 N N . GLY A 1 188 ? 23.055 26.250 -45.323 1.00 75.81 188 GLY A N 1
ATOM 1494 C CA . GLY A 1 188 ? 22.337 26.474 -44.063 1.00 75.81 188 GLY A CA 1
ATOM 1495 C C . GLY A 1 188 ? 22.683 25.418 -43.010 1.00 75.81 188 GLY A C 1
ATOM 1496 O O . GLY A 1 188 ? 22.852 25.751 -41.839 1.00 75.81 188 GLY A O 1
ATOM 1497 N N . ILE A 1 189 ? 22.884 24.170 -43.443 1.00 77.62 189 ILE A N 1
ATOM 1498 C CA . ILE A 1 189 ? 23.264 23.061 -42.568 1.00 77.62 189 ILE A CA 1
ATOM 1499 C C . ILE A 1 189 ? 24.701 23.192 -42.043 1.00 77.62 189 ILE A C 1
ATOM 1501 O O . ILE A 1 189 ? 24.901 23.054 -40.847 1.00 77.62 189 ILE A O 1
ATOM 1505 N N . SER A 1 190 ? 25.671 23.607 -42.863 1.00 83.50 190 SER A N 1
ATOM 1506 C CA . SER A 1 190 ? 27.049 23.887 -42.416 1.00 83.50 190 SER A CA 1
ATOM 1507 C C . SER A 1 190 ? 27.094 24.941 -41.300 1.00 83.50 190 SER A C 1
ATOM 1509 O O . SER A 1 190 ? 27.772 24.774 -40.281 1.00 83.50 190 SER A O 1
ATOM 1511 N N . SER A 1 191 ? 26.292 26.002 -41.442 1.00 83.69 191 SER A N 1
ATOM 1512 C CA . SER A 1 191 ? 26.178 27.052 -40.421 1.00 83.69 191 SER A CA 1
ATOM 1513 C C . SER A 1 191 ? 25.478 26.546 -39.155 1.00 83.69 191 SER A C 1
ATOM 1515 O O . SER A 1 191 ? 25.897 26.872 -38.044 1.00 83.69 191 SER A O 1
ATOM 1517 N N . TYR A 1 192 ? 24.446 25.714 -39.315 1.00 84.69 192 TYR A N 1
ATOM 1518 C CA . TYR A 1 192 ? 23.728 25.087 -38.209 1.00 84.69 192 TYR A CA 1
ATOM 1519 C C . TYR A 1 192 ? 24.609 24.101 -37.427 1.00 84.69 192 TYR A C 1
ATOM 1521 O O . TYR A 1 192 ? 24.652 24.187 -36.199 1.00 84.69 192 TYR A O 1
ATOM 1529 N N . SER A 1 193 ? 25.337 23.211 -38.112 1.00 88.06 193 SER A N 1
ATOM 1530 C CA . SER A 1 193 ? 26.239 22.215 -37.522 1.00 88.06 193 SER A CA 1
ATOM 1531 C C . SER A 1 193 ? 27.313 22.872 -36.659 1.00 88.06 193 SER A C 1
ATOM 1533 O O . SER A 1 193 ? 27.574 22.399 -35.555 1.00 88.06 193 SER A O 1
ATOM 1535 N N . ARG A 1 194 ? 27.874 24.010 -37.098 1.00 87.00 194 ARG A N 1
ATOM 1536 C CA . ARG A 1 194 ? 28.819 24.814 -36.300 1.00 87.00 194 ARG A CA 1
ATOM 1537 C C . ARG A 1 194 ? 28.260 25.193 -34.929 1.0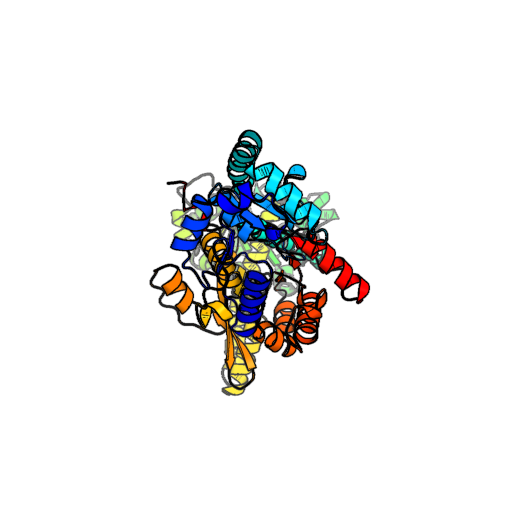0 87.00 194 ARG A C 1
ATOM 1539 O O . ARG A 1 194 ? 28.956 25.088 -33.927 1.00 87.00 194 ARG A O 1
ATOM 1546 N N . GLU A 1 195 ? 27.011 25.641 -34.885 1.00 87.94 195 GLU A N 1
ATOM 1547 C CA . GLU A 1 195 ? 26.358 26.063 -33.641 1.00 87.94 195 GLU A CA 1
ATOM 1548 C C . GLU A 1 195 ? 25.822 24.882 -32.828 1.00 87.94 195 GLU A C 1
ATOM 1550 O O . GLU A 1 195 ? 25.629 25.000 -31.623 1.00 87.94 195 GLU A O 1
ATOM 1555 N N . PHE A 1 196 ? 25.559 23.747 -33.475 1.00 89.00 196 PHE A N 1
ATOM 1556 C CA . PHE A 1 196 ? 24.911 22.587 -32.872 1.00 89.00 196 PHE A CA 1
ATOM 1557 C C . PHE A 1 196 ? 25.892 21.583 -32.246 1.00 89.00 196 PHE A C 1
ATOM 1559 O O . PHE A 1 196 ? 25.642 21.075 -31.151 1.00 89.00 196 PHE A O 1
ATOM 1566 N N . LEU A 1 197 ? 27.034 21.330 -32.894 1.00 92.12 197 LEU A N 1
ATOM 1567 C CA . LEU A 1 197 ? 28.040 20.361 -32.442 1.00 92.12 197 LEU A CA 1
ATOM 1568 C C . LEU A 1 197 ? 28.542 20.567 -30.995 1.00 92.12 197 LEU A C 1
ATOM 1570 O O . LEU A 1 197 ? 28.740 19.556 -30.317 1.00 92.12 197 LEU A O 1
ATOM 1574 N N . PRO A 1 198 ? 28.697 21.800 -30.464 1.00 92.62 198 PRO A N 1
ATOM 1575 C CA . PRO A 1 198 ? 29.055 22.010 -29.057 1.00 92.62 198 PRO A CA 1
ATOM 1576 C C . PRO A 1 198 ? 28.055 21.442 -28.048 1.00 92.62 198 PRO A C 1
ATOM 1578 O O . PRO A 1 198 ? 28.442 21.064 -26.944 1.00 92.62 198 PRO A O 1
ATOM 1581 N N . TYR A 1 199 ? 26.775 21.376 -28.412 1.00 91.94 199 TYR A N 1
ATOM 1582 C CA . TYR A 1 199 ? 25.734 20.829 -27.548 1.00 91.94 199 TYR A CA 1
ATOM 1583 C C . TYR A 1 199 ? 25.665 19.307 -27.675 1.00 91.94 199 TYR A C 1
ATOM 1585 O O . TYR A 1 199 ? 25.605 18.611 -26.665 1.00 91.94 199 TYR A O 1
ATOM 1593 N N . LEU A 1 200 ? 25.757 18.776 -28.899 1.00 91.19 200 LEU A N 1
ATOM 1594 C CA . LEU A 1 200 ? 25.708 17.331 -29.136 1.00 91.19 200 LEU A CA 1
ATOM 1595 C C . LEU A 1 200 ? 26.942 16.598 -28.578 1.00 91.19 200 LEU A C 1
ATOM 1597 O O . LEU A 1 200 ? 26.824 15.486 -28.060 1.00 91.19 200 LEU A O 1
ATOM 1601 N N . SER A 1 201 ? 28.120 17.233 -28.610 1.00 91.62 201 SER A N 1
ATOM 1602 C CA . SER A 1 201 ? 29.370 16.669 -28.075 1.00 91.62 201 SER A CA 1
ATOM 1603 C C . SER A 1 201 ? 29.347 16.460 -26.558 1.00 91.62 201 SER A C 1
ATOM 1605 O O . SER A 1 201 ? 30.187 15.739 -26.016 1.00 91.62 201 SER A O 1
ATOM 1607 N N . LYS A 1 202 ? 28.368 17.029 -25.837 1.00 88.94 202 LYS A N 1
ATOM 1608 C CA . LYS A 1 202 ? 28.134 16.708 -24.421 1.00 88.94 202 LYS A CA 1
ATOM 1609 C C . LYS A 1 202 ? 27.759 15.234 -24.230 1.00 88.94 202 LYS A C 1
ATOM 1611 O O . LYS A 1 202 ? 28.143 14.665 -23.214 1.00 88.94 202 LYS A O 1
ATOM 1616 N N . TYR A 1 203 ? 27.101 14.619 -25.215 1.00 86.44 203 TYR A N 1
ATOM 1617 C CA . TYR A 1 203 ? 26.567 13.255 -25.138 1.00 86.44 203 TYR A CA 1
ATOM 1618 C C . TYR A 1 203 ? 27.424 12.210 -25.868 1.00 86.44 203 TYR A C 1
ATOM 1620 O O . TYR A 1 203 ? 27.448 11.055 -25.452 1.00 86.44 203 TYR A O 1
ATOM 1628 N N . TYR A 1 204 ? 28.148 12.605 -26.919 1.00 90.94 204 TYR A N 1
ATOM 1629 C CA . TYR A 1 204 ? 28.873 11.686 -27.807 1.00 90.94 204 TYR A CA 1
ATOM 1630 C C . TYR A 1 204 ? 30.348 12.069 -27.983 1.00 90.94 204 TYR A C 1
ATOM 1632 O O . TYR A 1 204 ? 30.706 13.245 -27.901 1.00 90.94 204 TYR A O 1
ATOM 1640 N N . ASP A 1 205 ? 31.198 11.077 -28.255 1.00 93.00 205 ASP A N 1
ATOM 1641 C CA . ASP A 1 205 ? 32.541 11.275 -28.810 1.00 93.00 205 ASP A CA 1
ATOM 1642 C C . ASP A 1 205 ? 32.415 11.363 -30.337 1.00 93.00 205 ASP A C 1
ATOM 1644 O O . ASP A 1 205 ? 32.156 10.362 -31.008 1.00 93.00 205 ASP A O 1
ATOM 1648 N N . ILE A 1 206 ? 32.480 12.577 -30.883 1.00 95.31 206 ILE A N 1
ATOM 1649 C CA . ILE A 1 206 ? 32.070 12.846 -32.265 1.00 95.31 206 ILE A CA 1
ATOM 1650 C C . ILE A 1 206 ? 33.284 12.860 -33.199 1.00 95.31 206 ILE A C 1
ATOM 1652 O O . ILE A 1 206 ? 34.232 13.623 -33.003 1.00 95.31 206 ILE A O 1
ATOM 1656 N N . GLU A 1 207 ? 33.196 12.100 -34.291 1.00 96.06 207 GLU A N 1
ATOM 1657 C CA . GLU A 1 207 ? 34.009 12.327 -35.487 1.00 96.06 207 GLU A CA 1
ATOM 1658 C C . GLU A 1 207 ? 33.112 12.835 -36.619 1.00 96.06 207 GLU A C 1
ATOM 1660 O O . GLU A 1 207 ? 32.119 12.198 -36.975 1.00 96.06 207 GLU A O 1
ATOM 1665 N N . ALA A 1 208 ? 33.461 13.982 -37.199 1.00 94.19 208 ALA A N 1
ATOM 1666 C CA . ALA A 1 208 ? 32.733 14.522 -38.335 1.00 94.19 208 ALA A CA 1
ATOM 1667 C C . ALA A 1 208 ? 33.256 13.922 -39.642 1.00 94.19 208 ALA A C 1
ATOM 1669 O O . ALA A 1 208 ? 34.461 13.921 -39.910 1.00 94.19 208 ALA A O 1
ATOM 1670 N N . ILE A 1 209 ? 32.336 13.426 -40.463 1.00 92.88 209 ILE A N 1
ATOM 1671 C CA . ILE A 1 209 ? 32.617 12.829 -41.763 1.00 92.88 209 ILE A CA 1
ATOM 1672 C C . ILE A 1 209 ? 32.184 13.816 -42.844 1.00 92.88 209 ILE A C 1
ATOM 1674 O O . ILE A 1 209 ? 30.996 14.107 -42.989 1.00 92.88 209 ILE A O 1
ATOM 1678 N N . VAL A 1 210 ? 33.149 14.310 -43.613 1.00 90.31 210 VAL A N 1
ATOM 1679 C CA . VAL A 1 210 ? 32.931 15.340 -44.636 1.00 90.31 210 VAL A CA 1
ATOM 1680 C C . VAL A 1 210 ? 33.457 14.886 -46.000 1.00 90.31 210 VAL A C 1
ATOM 1682 O O . VAL A 1 210 ? 34.332 14.022 -46.077 1.00 90.31 210 VAL A O 1
ATOM 1685 N N . ASP A 1 211 ? 32.937 15.466 -47.085 1.00 84.31 211 ASP A N 1
ATOM 1686 C CA . ASP A 1 211 ? 33.464 15.261 -48.454 1.00 84.31 211 ASP A CA 1
ATOM 1687 C C . ASP A 1 211 ? 34.304 16.449 -48.950 1.00 84.31 211 ASP A C 1
ATOM 1689 O O . ASP A 1 211 ? 34.955 16.378 -49.986 1.00 84.31 211 ASP A O 1
ATOM 1693 N N . GLN A 1 212 ? 34.289 17.553 -48.204 1.00 83.06 212 GLN A N 1
ATOM 1694 C CA . GLN A 1 212 ? 35.002 18.784 -48.527 1.00 83.06 212 GLN A CA 1
ATOM 1695 C C . GLN A 1 212 ? 36.504 18.697 -48.221 1.00 83.06 212 GLN A C 1
ATOM 1697 O O . GLN A 1 212 ? 36.920 18.117 -47.217 1.00 83.06 212 GLN A O 1
ATOM 1702 N N . ASP A 1 213 ? 37.317 19.385 -49.027 1.00 80.75 213 ASP A N 1
ATOM 1703 C CA . ASP A 1 213 ? 38.780 19.394 -48.878 1.00 80.75 213 ASP A CA 1
ATOM 1704 C C . ASP A 1 213 ? 39.268 20.101 -47.605 1.00 80.75 213 ASP A C 1
ATOM 1706 O O . ASP A 1 213 ? 40.367 19.835 -47.113 1.00 80.75 213 ASP A O 1
ATOM 1710 N N . LYS A 1 214 ? 38.490 21.065 -47.095 1.00 85.56 214 LYS A N 1
ATOM 1711 C CA . LYS A 1 214 ? 38.872 21.896 -45.947 1.00 85.56 214 LYS A CA 1
ATOM 1712 C C . LYS A 1 214 ? 37.689 22.165 -45.031 1.00 85.56 214 LYS A C 1
ATOM 1714 O O . LYS A 1 214 ? 36.594 22.482 -45.492 1.00 85.56 214 LYS A O 1
ATOM 1719 N N . VAL A 1 215 ? 37.965 22.136 -43.730 1.00 88.94 215 VAL A N 1
ATOM 1720 C CA . VAL A 1 215 ? 37.072 22.625 -42.676 1.00 88.94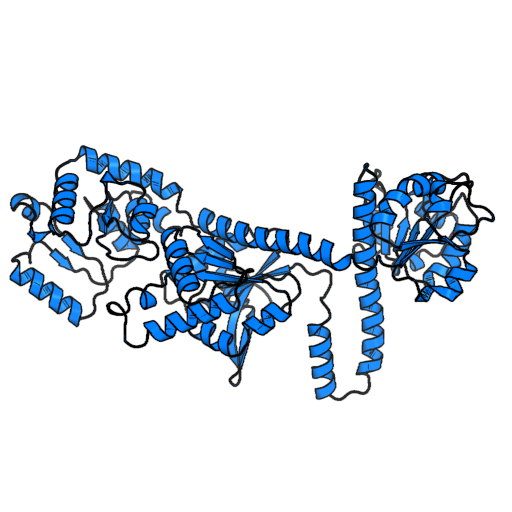 215 VAL A CA 1
ATOM 1721 C C . VAL A 1 215 ? 37.684 23.895 -42.082 1.00 88.94 215 VAL A C 1
ATOM 1723 O O . VAL A 1 215 ? 38.887 23.942 -41.831 1.00 88.94 215 VAL A O 1
ATOM 1726 N N . ASN A 1 216 ? 36.879 24.940 -41.907 1.00 87.75 216 ASN A N 1
ATOM 1727 C CA . ASN A 1 216 ? 37.299 26.264 -41.458 1.00 87.75 216 ASN A CA 1
ATOM 1728 C C . ASN A 1 216 ? 36.396 26.767 -40.327 1.00 87.75 216 ASN A C 1
ATOM 1730 O O . ASN A 1 216 ? 35.550 27.639 -40.527 1.00 87.75 216 ASN A O 1
ATOM 1734 N N . ASP A 1 217 ? 36.585 26.187 -39.146 1.00 92.31 217 ASP A N 1
ATOM 1735 C CA . ASP A 1 217 ? 35.994 26.650 -37.895 1.00 92.31 217 ASP A CA 1
ATOM 1736 C C . ASP A 1 217 ? 36.915 26.279 -36.726 1.00 92.31 217 ASP A C 1
ATOM 1738 O O . ASP A 1 217 ? 37.394 25.146 -36.631 1.00 92.31 217 ASP A O 1
ATOM 1742 N N . SER A 1 218 ? 37.206 27.245 -35.854 1.00 88.56 218 SER A N 1
ATOM 1743 C CA . SER A 1 218 ? 38.201 27.080 -34.792 1.00 88.56 218 SER A CA 1
ATOM 1744 C C . SER A 1 218 ? 37.746 26.124 -33.695 1.00 88.56 218 SER A C 1
ATOM 1746 O O . SER A 1 218 ? 38.569 25.363 -33.189 1.00 88.56 218 SER A O 1
ATOM 1748 N N . TRP A 1 219 ? 36.460 26.133 -33.337 1.00 92.94 219 TRP A N 1
ATOM 1749 C CA . TRP A 1 219 ? 35.942 25.253 -32.296 1.00 92.94 219 TRP A CA 1
ATOM 1750 C C . TRP A 1 219 ? 35.902 23.809 -32.795 1.00 92.94 219 TRP A C 1
ATOM 1752 O O . TRP A 1 219 ? 36.386 22.911 -32.105 1.00 92.94 219 TRP A O 1
ATOM 1762 N N . ILE A 1 220 ? 35.407 23.589 -34.017 1.00 91.88 220 ILE A N 1
ATOM 1763 C CA . ILE A 1 220 ? 35.339 22.253 -34.621 1.00 91.88 220 ILE A CA 1
ATOM 1764 C C . ILE A 1 220 ? 36.736 21.635 -34.722 1.00 91.88 220 ILE A C 1
ATOM 1766 O O . ILE A 1 220 ? 36.935 20.523 -34.247 1.00 91.88 220 ILE A O 1
ATOM 1770 N N . LEU A 1 221 ? 37.718 22.351 -35.282 1.00 90.56 221 LEU A N 1
ATOM 1771 C CA . LEU A 1 221 ? 39.072 21.814 -35.481 1.00 90.56 221 LEU A CA 1
ATOM 1772 C C . LEU A 1 221 ? 39.803 21.484 -34.168 1.00 90.56 221 LEU A C 1
ATOM 1774 O O . LEU A 1 221 ? 40.720 20.666 -34.173 1.00 90.56 221 LEU A O 1
ATOM 1778 N N . GLN A 1 222 ? 39.422 22.123 -33.059 1.00 90.00 222 GLN A N 1
ATOM 1779 C CA . GLN A 1 222 ? 40.004 21.870 -31.738 1.00 90.00 222 GLN A CA 1
ATOM 1780 C C . GLN A 1 222 ? 39.331 20.713 -30.991 1.00 90.00 222 GLN A C 1
ATOM 1782 O O . GLN A 1 222 ? 39.981 20.085 -30.159 1.00 90.00 222 GLN A O 1
ATOM 1787 N N . ASN A 1 223 ? 38.047 20.447 -31.253 1.00 90.19 223 ASN A N 1
ATOM 1788 C CA . ASN A 1 223 ? 37.233 19.554 -30.421 1.00 90.19 223 ASN A CA 1
ATOM 1789 C C . ASN A 1 223 ? 36.718 18.307 -31.155 1.00 90.19 223 ASN A C 1
ATOM 1791 O O . ASN A 1 223 ? 36.356 17.337 -30.496 1.00 90.19 223 ASN A O 1
ATOM 1795 N N . ILE A 1 224 ? 36.673 18.314 -32.489 1.00 93.56 224 ILE A N 1
ATOM 1796 C CA . ILE A 1 224 ? 36.081 17.252 -33.309 1.00 93.56 224 ILE A CA 1
ATOM 1797 C C . ILE A 1 224 ? 37.113 16.724 -34.308 1.00 93.56 224 ILE A C 1
ATOM 1799 O O . ILE A 1 224 ? 37.738 17.482 -35.050 1.00 93.56 224 ILE A O 1
ATOM 1803 N N . SER A 1 225 ? 37.261 15.400 -34.375 1.00 93.31 225 SER A N 1
ATOM 1804 C CA . SER A 1 225 ? 38.107 14.771 -35.396 1.00 93.31 225 SER A CA 1
ATOM 1805 C C . SER A 1 225 ? 37.406 14.776 -36.753 1.00 93.31 225 SER A C 1
ATOM 1807 O O . SER A 1 225 ? 36.268 14.326 -36.860 1.00 93.31 225 SER A O 1
ATOM 1809 N N . ILE A 1 226 ? 38.097 15.234 -37.800 1.00 93.81 226 ILE A N 1
ATOM 1810 C CA . ILE A 1 226 ? 37.569 15.270 -39.171 1.00 93.81 226 ILE A CA 1
ATOM 1811 C C . ILE A 1 226 ? 38.080 14.067 -39.969 1.00 93.81 226 ILE A C 1
ATOM 1813 O O . ILE A 1 226 ? 39.284 13.798 -40.009 1.00 93.81 226 ILE A O 1
ATOM 1817 N N . ARG A 1 227 ? 37.170 13.348 -40.630 1.00 94.56 227 ARG A N 1
ATOM 1818 C CA . ARG A 1 227 ? 37.457 12.202 -41.505 1.00 94.56 227 ARG A CA 1
ATOM 1819 C C . ARG A 1 227 ? 36.730 12.355 -42.839 1.00 94.56 227 ARG A C 1
ATOM 1821 O O . ARG A 1 227 ? 35.761 13.098 -42.945 1.00 94.56 227 ARG A O 1
ATOM 1828 N N . ASN A 1 228 ? 37.190 11.629 -43.854 1.00 91.19 228 ASN A N 1
ATOM 1829 C CA . ASN A 1 228 ? 36.522 11.573 -45.153 1.00 91.19 228 ASN A CA 1
ATOM 1830 C C . ASN A 1 228 ? 35.630 10.327 -45.287 1.00 91.19 228 ASN A C 1
ATOM 1832 O O . ASN A 1 228 ? 35.691 9.397 -44.477 1.00 91.19 228 ASN A O 1
ATOM 1836 N N . ILE A 1 229 ? 34.818 10.294 -46.344 1.00 87.88 229 ILE A N 1
ATOM 1837 C CA . ILE A 1 229 ? 33.887 9.189 -46.621 1.00 87.88 229 ILE A CA 1
ATOM 1838 C C . ILE A 1 229 ? 34.610 7.840 -46.762 1.00 87.88 229 ILE A C 1
ATOM 1840 O O . ILE A 1 229 ? 34.118 6.822 -46.277 1.00 87.88 229 ILE A O 1
ATOM 1844 N N . ASP A 1 230 ? 35.781 7.799 -47.400 1.00 89.00 230 ASP A N 1
ATOM 1845 C CA . ASP A 1 230 ? 36.502 6.538 -47.613 1.00 89.00 230 ASP A CA 1
ATOM 1846 C C . ASP A 1 230 ? 37.053 5.960 -46.303 1.00 89.00 230 ASP A C 1
ATOM 1848 O O . ASP A 1 230 ? 37.074 4.739 -46.116 1.00 89.00 230 ASP A O 1
ATOM 1852 N N . TYR A 1 231 ? 37.455 6.825 -45.366 1.00 91.12 231 TYR A N 1
ATOM 1853 C CA . TYR A 1 231 ? 37.791 6.425 -44.005 1.00 91.12 231 TYR A CA 1
ATOM 1854 C C . TYR A 1 231 ? 36.566 5.859 -43.287 1.00 91.12 231 TYR A C 1
ATOM 1856 O O . TYR A 1 231 ? 36.658 4.770 -42.718 1.00 91.12 231 TYR A O 1
ATOM 1864 N N . PHE A 1 232 ? 35.423 6.551 -43.353 1.00 91.88 232 PHE A N 1
ATOM 1865 C CA . PHE A 1 232 ? 34.173 6.086 -42.751 1.00 91.88 232 PHE A CA 1
ATOM 1866 C C . PHE A 1 232 ? 33.783 4.696 -43.267 1.00 91.88 232 PHE A C 1
ATOM 1868 O O . PHE A 1 232 ? 33.586 3.786 -42.469 1.00 91.88 232 PHE A O 1
ATOM 1875 N N . LYS A 1 233 ? 33.789 4.476 -44.588 1.00 87.25 233 LYS A N 1
ATOM 1876 C CA . LYS A 1 233 ? 33.451 3.173 -45.192 1.00 87.25 233 LYS A CA 1
ATOM 1877 C C . LYS A 1 233 ? 34.325 2.025 -44.676 1.00 87.25 233 LYS A C 1
ATOM 1879 O O . LYS A 1 233 ? 33.832 0.918 -44.485 1.00 87.25 233 LYS A O 1
ATOM 1884 N N . LYS A 1 234 ? 35.617 2.276 -44.431 1.00 88.75 234 LYS A N 1
ATOM 1885 C CA . LYS A 1 234 ? 36.556 1.274 -43.891 1.00 88.75 234 LYS A CA 1
ATOM 1886 C C . LYS A 1 234 ? 36.412 1.056 -42.383 1.00 88.75 234 LYS A C 1
ATOM 1888 O O . LYS A 1 234 ? 36.721 -0.030 -41.907 1.00 88.75 234 LYS A O 1
ATOM 1893 N N . ASN A 1 235 ? 35.965 2.072 -41.646 1.00 86.69 235 ASN A N 1
ATOM 1894 C CA . ASN A 1 235 ? 35.945 2.089 -40.179 1.00 86.69 235 ASN A CA 1
ATOM 1895 C C . ASN A 1 235 ? 34.531 2.124 -39.586 1.00 86.69 235 ASN A C 1
ATOM 1897 O O . ASN A 1 235 ? 34.393 2.306 -38.383 1.00 86.69 235 ASN A O 1
ATOM 1901 N N . TYR A 1 236 ? 33.489 1.931 -40.397 1.00 81.81 236 TYR A N 1
ATOM 1902 C CA . TYR A 1 236 ? 32.087 2.027 -39.984 1.00 81.81 236 TYR A CA 1
ATOM 1903 C C . TYR A 1 236 ? 31.785 1.245 -38.697 1.00 81.81 236 TYR A C 1
ATOM 1905 O O . TYR A 1 236 ? 31.147 1.763 -37.788 1.00 81.81 236 TYR A O 1
ATOM 1913 N N . LYS A 1 237 ? 32.331 0.027 -38.578 1.00 77.44 237 LYS A N 1
ATOM 1914 C CA . LYS A 1 237 ? 32.139 -0.860 -37.417 1.00 77.44 237 LYS A CA 1
ATOM 1915 C C . LYS A 1 237 ? 32.732 -0.332 -36.103 1.00 77.44 237 LYS A C 1
ATOM 1917 O O . LYS A 1 237 ? 32.516 -0.945 -35.066 1.00 77.44 237 LYS A O 1
ATOM 1922 N N . HIS A 1 238 ? 33.518 0.743 -36.139 1.00 82.62 238 HIS A N 1
ATOM 1923 C CA . HIS A 1 238 ? 34.097 1.372 -34.949 1.00 82.62 238 HIS A CA 1
ATOM 1924 C C . HIS A 1 238 ? 33.215 2.482 -34.367 1.00 82.62 238 HIS A C 1
ATOM 1926 O O . HIS A 1 238 ? 33.568 3.031 -33.324 1.00 82.62 238 HIS A O 1
ATOM 1932 N N . TYR A 1 239 ? 32.126 2.849 -35.043 1.00 82.25 239 TYR A N 1
ATOM 1933 C CA . TYR A 1 239 ? 31.170 3.822 -34.534 1.00 82.25 239 TYR A CA 1
ATOM 1934 C C . TYR A 1 239 ? 30.020 3.107 -33.836 1.00 82.25 239 TYR A C 1
ATOM 1936 O O . TYR A 1 239 ? 29.466 2.142 -34.360 1.00 82.25 239 TYR A O 1
ATOM 1944 N N . ASP A 1 240 ? 29.639 3.619 -32.670 1.00 81.38 240 ASP A N 1
ATOM 1945 C CA . ASP A 1 240 ? 28.458 3.160 -31.944 1.00 81.38 240 ASP A CA 1
ATOM 1946 C C . ASP A 1 240 ? 27.182 3.722 -32.580 1.00 81.38 240 ASP A C 1
ATOM 1948 O O . ASP A 1 240 ? 26.124 3.095 -32.519 1.00 81.38 240 ASP A O 1
ATOM 1952 N N . ARG A 1 241 ? 27.268 4.924 -33.166 1.00 87.44 241 ARG A N 1
ATOM 1953 C CA . ARG A 1 241 ? 26.152 5.650 -33.780 1.00 87.44 241 ARG A CA 1
ATOM 1954 C C . ARG A 1 241 ? 26.589 6.322 -35.081 1.00 87.44 241 ARG A C 1
ATOM 1956 O O . ARG A 1 241 ? 27.729 6.766 -35.209 1.00 87.44 241 ARG A O 1
ATOM 1963 N N . VAL A 1 242 ? 25.655 6.475 -36.011 1.00 89.00 242 VAL A N 1
ATOM 1964 C CA . VAL A 1 242 ? 25.816 7.217 -37.264 1.00 89.00 242 VAL A CA 1
ATOM 1965 C C . VAL A 1 242 ? 24.625 8.150 -37.439 1.00 89.00 242 VAL A C 1
ATOM 1967 O O . VAL A 1 242 ? 23.471 7.718 -37.378 1.00 89.00 242 VAL A O 1
ATOM 1970 N N . LEU A 1 243 ? 24.919 9.432 -37.647 1.00 89.50 243 LEU A N 1
ATOM 1971 C CA . LEU A 1 243 ? 23.941 10.479 -37.911 1.00 89.50 243 LEU A CA 1
ATOM 1972 C C . LEU A 1 243 ? 24.238 11.119 -39.267 1.00 89.50 243 LEU A C 1
ATOM 1974 O O . LEU A 1 243 ? 25.296 11.717 -39.457 1.00 89.50 243 LEU A O 1
ATOM 1978 N N . TYR A 1 244 ? 23.289 11.009 -40.187 1.00 86.81 244 TYR A N 1
ATOM 1979 C CA . TYR A 1 244 ? 23.292 11.673 -41.484 1.00 86.81 244 TYR A CA 1
ATOM 1980 C C . TYR A 1 244 ? 22.531 12.993 -41.360 1.00 86.81 244 TYR A C 1
ATOM 1982 O O . TYR A 1 244 ? 21.312 13.018 -41.504 1.00 86.81 244 TYR A O 1
ATOM 1990 N N . ASP A 1 245 ? 23.227 14.087 -41.062 1.00 84.56 245 ASP A N 1
ATOM 1991 C CA . ASP A 1 245 ? 22.609 15.406 -40.901 1.00 84.56 245 ASP A CA 1
ATOM 1992 C C . ASP A 1 245 ? 22.674 16.188 -42.217 1.00 84.56 245 ASP A C 1
ATOM 1994 O O . ASP A 1 245 ? 23.525 17.050 -42.432 1.00 84.56 245 ASP A O 1
ATOM 1998 N N . ILE A 1 246 ? 21.801 15.805 -43.148 1.00 75.00 246 ILE A N 1
ATOM 1999 C CA . ILE A 1 246 ? 21.816 16.259 -44.541 1.00 75.00 246 ILE A CA 1
ATOM 2000 C C . ILE A 1 246 ? 20.447 16.809 -44.934 1.00 75.00 246 ILE A C 1
ATOM 2002 O O . ILE A 1 246 ? 19.584 16.115 -45.456 1.00 75.00 246 ILE A O 1
ATOM 2006 N N . THR A 1 247 ? 20.235 18.095 -44.671 1.00 66.25 247 THR A N 1
ATOM 2007 C CA . THR A 1 247 ? 18.904 18.720 -44.715 1.00 66.25 247 THR A CA 1
ATOM 2008 C C . THR A 1 247 ? 18.615 19.522 -46.000 1.00 66.25 247 THR A C 1
ATOM 2010 O O . THR A 1 247 ? 17.669 20.301 -46.048 1.00 66.25 247 THR A O 1
ATOM 2013 N N . SER A 1 248 ? 19.408 19.367 -47.067 1.00 62.47 248 SER A N 1
ATOM 2014 C CA . SER A 1 248 ? 19.140 19.924 -48.412 1.00 62.47 248 SER A CA 1
ATOM 2015 C C . SER A 1 248 ? 20.030 19.229 -49.443 1.00 62.47 248 SER A C 1
ATOM 2017 O O . SER A 1 248 ? 21.229 19.160 -49.228 1.00 62.47 248 SER A O 1
ATOM 2019 N N . ILE A 1 249 ? 19.495 18.759 -50.575 1.00 58.00 249 ILE A N 1
ATOM 2020 C CA . ILE A 1 249 ? 20.308 18.079 -51.613 1.00 58.00 249 ILE A CA 1
ATOM 2021 C C . ILE A 1 249 ? 20.924 19.076 -52.612 1.00 58.00 249 ILE A C 1
ATOM 2023 O O . ILE A 1 249 ? 21.804 18.724 -53.391 1.00 58.00 249 ILE A O 1
ATOM 2027 N N . ILE A 1 250 ? 20.507 20.343 -52.577 1.00 54.25 250 ILE A N 1
ATOM 2028 C CA . ILE A 1 250 ? 20.829 21.313 -53.634 1.00 54.25 250 ILE A CA 1
ATOM 2029 C C . ILE A 1 250 ? 22.238 21.922 -53.478 1.00 54.25 250 ILE A C 1
ATOM 2031 O O . ILE A 1 250 ? 22.767 22.475 -54.439 1.00 54.25 250 ILE A O 1
ATOM 2035 N N . ASP A 1 251 ? 22.900 21.766 -52.324 1.00 52.03 251 ASP A N 1
ATOM 2036 C CA . ASP A 1 251 ? 24.018 22.655 -51.975 1.00 52.03 251 ASP A CA 1
ATOM 2037 C C . ASP A 1 251 ? 25.420 22.013 -51.871 1.00 52.03 251 ASP A C 1
ATOM 2039 O O . ASP A 1 251 ? 26.389 22.768 -51.797 1.00 52.03 251 ASP A O 1
ATOM 2043 N N . THR A 1 252 ? 25.602 20.675 -51.859 1.00 56.22 252 THR A N 1
ATOM 2044 C CA . THR A 1 252 ? 26.958 20.078 -51.667 1.00 56.22 252 THR A CA 1
ATOM 2045 C C . THR A 1 252 ? 27.156 18.670 -52.275 1.00 56.22 252 THR A C 1
ATOM 2047 O O . THR A 1 252 ? 26.218 17.875 -52.342 1.00 56.22 252 THR A O 1
ATOM 2050 N N . TYR A 1 253 ? 28.398 18.337 -52.678 1.00 60.84 253 TYR A N 1
ATOM 2051 C CA . TYR A 1 253 ? 28.806 17.043 -53.275 1.00 60.84 253 TYR A CA 1
ATOM 2052 C C . TYR A 1 253 ? 28.590 15.825 -52.351 1.00 60.84 253 TYR A C 1
ATOM 2054 O O . TYR A 1 253 ? 28.322 14.720 -52.832 1.00 60.84 253 TYR A O 1
ATOM 2062 N N . LEU A 1 254 ? 28.629 16.036 -51.029 1.00 62.94 254 LEU A N 1
ATOM 2063 C CA . LEU A 1 254 ? 28.422 15.007 -50.004 1.00 62.94 254 LEU A CA 1
ATOM 2064 C C . LEU A 1 254 ? 27.040 14.330 -50.124 1.00 62.94 254 LEU A C 1
ATOM 2066 O O . LEU A 1 254 ? 26.923 13.129 -49.885 1.00 62.94 254 LEU A O 1
ATOM 2070 N N . HIS A 1 255 ? 26.007 15.064 -50.552 1.00 66.19 255 HIS A N 1
ATOM 2071 C CA . HIS A 1 255 ? 24.622 14.579 -50.607 1.00 66.19 255 HIS A CA 1
ATOM 2072 C C . HIS A 1 255 ? 24.414 13.422 -51.589 1.00 66.19 255 HIS A C 1
ATOM 2074 O O . HIS A 1 255 ? 23.817 12.408 -51.224 1.00 66.19 255 HIS A O 1
ATOM 2080 N N . ASN A 1 256 ? 24.954 13.535 -52.807 1.00 64.06 256 ASN A N 1
ATOM 2081 C CA . ASN A 1 256 ? 24.825 12.485 -53.821 1.00 64.06 256 ASN A CA 1
ATOM 2082 C C . ASN A 1 256 ? 25.542 11.205 -53.383 1.00 64.06 256 ASN A C 1
ATOM 2084 O O . ASN A 1 256 ? 25.004 10.111 -53.530 1.00 64.06 256 ASN A O 1
ATOM 2088 N N . ARG A 1 257 ? 26.726 11.338 -52.771 1.00 68.69 257 ARG A N 1
ATOM 2089 C CA . ARG A 1 257 ? 27.491 10.182 -52.293 1.00 68.69 257 ARG A CA 1
ATOM 2090 C C . ARG A 1 257 ? 26.785 9.482 -51.136 1.00 68.69 257 ARG A C 1
ATOM 2092 O O . ARG A 1 257 ? 26.735 8.259 -51.139 1.00 68.69 257 ARG A O 1
ATOM 2099 N N . VAL A 1 258 ? 26.228 10.217 -50.167 1.00 73.88 258 VAL A N 1
ATOM 2100 C CA . VAL A 1 258 ? 25.520 9.613 -49.021 1.00 73.88 258 VAL A CA 1
ATOM 2101 C C . VAL A 1 258 ? 24.352 8.742 -49.484 1.00 73.88 258 VAL A C 1
ATOM 2103 O O . VAL A 1 258 ? 24.233 7.607 -49.025 1.00 73.88 258 VAL A O 1
ATOM 2106 N N . LEU A 1 259 ? 23.547 9.213 -50.440 1.00 70.38 259 LEU A N 1
ATOM 2107 C CA . LEU A 1 259 ? 22.415 8.449 -50.975 1.00 70.38 259 LEU A CA 1
ATOM 2108 C C . LEU A 1 259 ? 22.836 7.140 -51.671 1.00 70.38 259 LEU A C 1
ATOM 2110 O O . LEU A 1 259 ? 22.102 6.154 -51.615 1.00 70.38 259 LEU A O 1
ATOM 2114 N N . GLU A 1 260 ? 24.033 7.078 -52.264 1.00 70.31 260 GLU A N 1
ATOM 2115 C CA . GLU A 1 260 ? 24.555 5.844 -52.872 1.00 70.31 260 GLU A CA 1
ATOM 2116 C C . GLU A 1 260 ? 24.872 4.752 -51.842 1.00 70.31 260 GLU A C 1
ATOM 2118 O O . GLU A 1 260 ? 24.790 3.559 -52.162 1.00 70.31 260 GLU A O 1
ATOM 2123 N N . PHE A 1 261 ? 25.261 5.135 -50.617 1.00 72.81 261 PHE A N 1
ATOM 2124 C CA . PHE A 1 261 ? 25.773 4.189 -49.625 1.00 72.81 261 PHE A CA 1
ATOM 2125 C C . PHE A 1 261 ? 24.988 4.087 -48.319 1.00 72.81 261 PHE A C 1
ATOM 2127 O O . PHE A 1 261 ? 25.273 3.173 -47.548 1.00 72.81 261 PHE A O 1
ATOM 2134 N N . ILE A 1 262 ? 23.991 4.937 -48.069 1.00 74.19 262 ILE A N 1
ATOM 2135 C CA . ILE A 1 262 ? 23.182 4.895 -46.838 1.00 74.19 262 ILE A CA 1
ATOM 2136 C C . ILE A 1 262 ? 22.498 3.532 -46.624 1.00 74.19 262 ILE A C 1
ATOM 2138 O O . ILE A 1 262 ? 22.388 3.064 -45.497 1.00 74.19 262 ILE A O 1
ATOM 2142 N N . LYS A 1 263 ? 22.161 2.815 -47.706 1.00 66.50 263 LYS A N 1
ATOM 2143 C CA . LYS A 1 263 ? 21.638 1.435 -47.650 1.00 66.50 263 LYS A CA 1
ATOM 2144 C C . LYS A 1 263 ? 22.631 0.383 -47.143 1.00 66.50 263 LYS A C 1
ATOM 2146 O O . LYS A 1 263 ? 22.218 -0.688 -46.721 1.00 66.50 263 LYS A O 1
ATOM 2151 N N . TYR A 1 264 ? 23.932 0.653 -47.228 1.00 72.50 264 TYR A N 1
ATOM 2152 C CA . TYR A 1 264 ? 24.982 -0.274 -46.792 1.00 72.50 264 TYR A CA 1
ATOM 2153 C C . TYR A 1 264 ? 25.511 0.052 -45.393 1.00 72.50 264 TYR A C 1
ATOM 2155 O O . TYR A 1 264 ? 26.161 -0.787 -44.774 1.00 72.50 264 TYR A O 1
ATOM 2163 N N . PHE A 1 265 ? 25.245 1.264 -44.904 1.00 78.81 265 PHE A N 1
ATOM 2164 C CA . PHE A 1 265 ? 25.721 1.762 -43.620 1.00 78.81 265 PHE A CA 1
ATOM 2165 C C . PHE A 1 265 ? 24.531 2.352 -42.851 1.00 78.81 265 PHE A C 1
ATOM 2167 O O . PHE A 1 265 ? 24.246 3.537 -42.984 1.00 78.81 265 PHE A O 1
ATOM 2174 N N . PRO A 1 266 ? 23.786 1.530 -42.097 1.00 74.75 266 PRO A N 1
ATOM 2175 C CA . PRO A 1 266 ? 22.617 1.998 -41.362 1.00 74.75 266 PRO A CA 1
ATOM 2176 C C . PRO A 1 266 ? 22.929 3.123 -40.364 1.00 74.75 266 PRO A C 1
ATOM 2178 O O . PRO A 1 266 ? 23.927 3.094 -39.642 1.00 74.75 266 PRO A O 1
ATOM 2181 N N . GLY A 1 267 ? 22.028 4.099 -40.283 1.00 77.25 267 GLY A N 1
ATOM 2182 C CA . GLY A 1 267 ? 22.098 5.189 -39.317 1.00 77.25 267 GLY A CA 1
ATOM 2183 C C . GLY A 1 267 ? 20.838 6.040 -39.314 1.00 77.25 267 GLY A C 1
ATOM 2184 O O . GLY A 1 267 ? 19.892 5.781 -40.061 1.00 77.25 267 GLY A O 1
ATOM 2185 N N . LEU A 1 268 ? 20.821 7.048 -38.445 1.00 82.38 268 LEU A N 1
ATOM 2186 C CA . LEU A 1 268 ? 19.707 7.986 -38.347 1.00 82.38 268 LEU A CA 1
ATOM 2187 C C . LEU A 1 268 ? 19.857 9.080 -39.406 1.00 82.38 268 LEU A C 1
ATOM 2189 O O . LEU A 1 268 ? 20.906 9.715 -39.482 1.00 82.38 268 LEU A O 1
ATOM 2193 N N . LEU A 1 269 ? 18.812 9.320 -40.194 1.00 81.19 269 LEU A N 1
ATOM 2194 C CA . LEU A 1 269 ? 18.787 10.369 -41.213 1.00 81.19 269 LEU A CA 1
ATOM 2195 C C . LEU A 1 269 ? 18.022 11.593 -40.714 1.00 81.19 269 LEU A C 1
ATOM 2197 O O . LEU A 1 269 ? 16.856 11.494 -40.356 1.00 81.19 269 LEU A O 1
ATOM 2201 N N . VAL A 1 270 ? 18.640 12.767 -40.718 1.00 79.69 270 VAL A N 1
ATOM 2202 C CA . VAL A 1 270 ? 17.937 14.028 -40.469 1.00 79.69 270 VAL A CA 1
ATOM 2203 C C . VAL A 1 270 ? 17.452 14.572 -41.802 1.00 79.69 270 VAL A C 1
ATOM 2205 O O . VAL A 1 270 ? 18.246 14.833 -42.704 1.00 79.69 270 VAL A O 1
ATOM 2208 N N . CYS A 1 271 ? 16.147 14.773 -41.919 1.00 71.12 271 CYS A N 1
ATOM 2209 C CA . CYS A 1 271 ? 15.512 15.320 -43.106 1.00 71.12 271 CYS A CA 1
ATOM 2210 C C . CYS A 1 271 ? 14.615 16.512 -42.754 1.00 71.12 271 CYS A C 1
ATOM 2212 O O . CYS A 1 271 ? 14.096 16.636 -41.646 1.00 71.12 271 CYS A O 1
ATOM 2214 N N . ASN A 1 272 ? 14.404 17.397 -43.722 1.00 69.81 272 ASN A N 1
ATOM 2215 C CA . ASN A 1 272 ? 13.404 18.458 -43.650 1.00 69.81 272 ASN A CA 1
ATOM 2216 C C . ASN A 1 272 ? 12.571 18.478 -44.946 1.00 69.81 272 ASN A C 1
ATOM 2218 O O . ASN A 1 272 ? 12.814 17.700 -45.869 1.00 69.81 272 ASN A O 1
ATOM 2222 N N . GLU A 1 273 ? 11.610 19.396 -45.024 1.00 67.31 273 GLU A N 1
ATOM 2223 C CA . GLU A 1 273 ? 10.754 19.622 -46.199 1.00 67.31 273 GLU A CA 1
ATOM 2224 C C . GLU A 1 273 ? 11.554 19.760 -47.507 1.00 67.31 273 GLU A C 1
ATOM 2226 O O . GLU A 1 273 ? 11.299 19.039 -48.471 1.00 67.31 273 GLU A O 1
ATOM 2231 N N . ARG A 1 274 ? 12.599 20.597 -47.513 1.00 69.06 274 ARG A N 1
ATOM 2232 C CA . ARG A 1 274 ? 13.430 20.845 -48.704 1.00 69.06 274 ARG A CA 1
ATOM 2233 C C . ARG A 1 274 ? 14.188 19.605 -49.167 1.00 69.06 274 ARG A C 1
ATOM 2235 O O . ARG A 1 274 ? 14.371 19.409 -50.368 1.00 69.06 274 ARG A O 1
ATOM 2242 N N . PHE A 1 275 ? 14.644 18.771 -48.236 1.00 72.62 275 PHE A N 1
ATOM 2243 C CA . PHE A 1 275 ? 15.316 17.512 -48.548 1.00 72.62 275 PHE A CA 1
ATOM 2244 C C . PHE A 1 275 ? 14.374 16.552 -49.289 1.00 72.62 275 PHE A C 1
ATOM 2246 O O . PHE A 1 275 ? 14.741 16.010 -50.331 1.00 72.62 275 PHE A O 1
ATOM 2253 N N . ILE A 1 276 ? 13.136 16.409 -48.807 1.00 69.00 276 ILE A N 1
ATOM 2254 C CA . ILE A 1 276 ? 12.126 15.537 -49.420 1.00 69.00 276 ILE A CA 1
ATOM 2255 C C . ILE A 1 276 ? 11.701 16.052 -50.801 1.00 69.00 276 ILE A C 1
ATOM 2257 O O . ILE A 1 276 ? 11.630 15.270 -51.750 1.00 69.00 276 ILE A O 1
ATOM 2261 N N . GLU A 1 277 ? 11.474 17.360 -50.953 1.00 69.12 277 GLU A N 1
ATOM 2262 C CA . GLU A 1 277 ? 11.186 17.969 -52.262 1.00 69.12 277 GLU A CA 1
ATOM 2263 C C . GLU A 1 277 ? 12.321 17.740 -53.267 1.00 69.12 277 GLU A C 1
ATOM 2265 O O . GLU A 1 277 ? 12.085 17.419 -54.434 1.00 69.12 277 GLU A O 1
ATOM 2270 N N . SER A 1 278 ? 13.567 17.848 -52.806 1.00 69.38 278 SER A N 1
ATOM 2271 C CA . SER A 1 278 ? 14.734 17.646 -53.660 1.00 69.38 278 SER A CA 1
ATOM 2272 C C . SER A 1 278 ? 14.862 16.196 -54.143 1.00 69.38 278 SER A C 1
ATOM 2274 O O . SER A 1 278 ? 15.177 15.977 -55.311 1.00 69.38 278 SER A O 1
ATOM 2276 N N . LEU A 1 279 ? 14.561 15.200 -53.297 1.00 68.75 279 LEU A N 1
ATOM 2277 C CA . LEU A 1 279 ? 14.552 13.788 -53.712 1.00 68.75 279 LEU A CA 1
ATOM 2278 C C . LEU A 1 279 ? 13.513 13.511 -54.807 1.00 68.75 279 LEU A C 1
ATOM 2280 O O . LEU A 1 279 ? 13.805 12.787 -55.761 1.00 68.75 279 LEU A O 1
ATOM 2284 N N . LYS A 1 280 ? 12.322 14.119 -54.702 1.00 67.56 280 LYS A N 1
ATOM 2285 C CA . LYS A 1 280 ? 11.258 13.994 -55.713 1.00 67.56 280 LYS A CA 1
ATOM 2286 C C . LYS A 1 280 ? 11.690 14.582 -57.057 1.00 67.56 280 LYS A C 1
ATOM 2288 O O . LYS A 1 280 ? 11.530 13.932 -58.088 1.00 67.56 280 LYS A O 1
ATOM 2293 N N . ASN A 1 281 ? 12.287 15.774 -57.044 1.00 68.50 281 ASN A N 1
ATOM 2294 C CA . ASN A 1 281 ? 12.762 16.442 -58.260 1.00 68.50 281 ASN A CA 1
ATOM 2295 C C . ASN A 1 281 ? 13.864 15.651 -58.986 1.00 68.50 281 ASN A C 1
ATOM 2297 O O . ASN A 1 281 ? 13.991 15.750 -60.204 1.00 68.50 281 ASN A O 1
ATOM 2301 N N . LEU A 1 282 ? 14.635 14.842 -58.255 1.00 67.06 282 LEU A N 1
ATOM 2302 C CA . LEU A 1 282 ? 15.705 14.006 -58.802 1.00 67.06 282 LEU A CA 1
ATOM 2303 C C . LEU A 1 282 ? 15.243 12.609 -59.252 1.00 67.06 282 LEU A C 1
ATOM 2305 O O . LEU A 1 282 ? 16.077 11.819 -59.687 1.00 67.06 282 LEU A O 1
ATOM 2309 N N . SER A 1 283 ? 13.942 12.291 -59.177 1.00 64.50 283 SER A N 1
ATOM 2310 C CA . SER A 1 283 ? 13.404 10.949 -59.480 1.00 64.50 283 SER A CA 1
ATOM 2311 C C . SER A 1 283 ? 14.114 9.824 -58.706 1.00 64.50 283 SER A C 1
ATOM 2313 O O . SER A 1 283 ? 14.296 8.721 -59.223 1.00 64.50 283 SER A O 1
ATOM 2315 N N . PHE A 1 284 ? 14.556 10.112 -57.478 1.00 67.06 284 PHE A N 1
ATOM 2316 C CA . PHE A 1 284 ? 15.271 9.149 -56.647 1.00 67.06 284 PHE A CA 1
ATOM 2317 C C . PHE A 1 284 ? 14.305 8.096 -56.083 1.00 67.06 284 PHE A C 1
ATOM 2319 O O . PHE A 1 284 ? 13.165 8.415 -55.743 1.00 67.06 284 PHE A O 1
ATOM 2326 N N . ASP A 1 285 ? 14.755 6.844 -55.962 1.00 64.81 285 ASP A N 1
ATOM 2327 C CA . ASP A 1 285 ? 13.944 5.772 -55.381 1.00 64.81 285 ASP A CA 1
ATOM 2328 C C . ASP A 1 285 ? 13.763 5.996 -53.872 1.00 64.81 285 ASP A C 1
ATOM 2330 O O . ASP A 1 285 ? 14.667 5.770 -53.064 1.00 64.81 285 ASP A O 1
ATOM 2334 N N . LEU A 1 286 ? 12.572 6.461 -53.497 1.00 63.00 286 LEU A N 1
ATOM 2335 C CA . LEU A 1 286 ? 12.219 6.778 -52.116 1.00 63.00 286 LEU A CA 1
ATOM 2336 C C . LEU A 1 286 ? 12.027 5.527 -51.242 1.00 63.00 286 LEU A C 1
ATOM 2338 O O . LEU A 1 286 ? 11.946 5.668 -50.023 1.00 63.00 286 LEU A O 1
ATOM 2342 N N . SER A 1 287 ? 12.000 4.314 -51.814 1.00 61.09 287 SER A N 1
ATOM 2343 C CA . SER A 1 287 ? 11.917 3.069 -51.032 1.00 61.09 287 SER A CA 1
ATOM 2344 C C . SER A 1 287 ? 13.108 2.887 -50.087 1.00 61.09 287 SER A C 1
ATOM 2346 O O . SER A 1 287 ? 12.957 2.292 -49.023 1.00 61.09 287 SER A O 1
ATOM 2348 N N . ILE A 1 288 ? 14.263 3.498 -50.393 1.00 57.72 288 ILE A N 1
ATOM 2349 C CA . ILE A 1 288 ? 15.436 3.496 -49.507 1.00 57.72 288 ILE A CA 1
ATOM 2350 C C . ILE A 1 288 ? 15.123 4.083 -48.122 1.00 57.72 288 ILE A C 1
ATOM 2352 O O . ILE A 1 288 ? 15.761 3.716 -47.137 1.00 57.72 288 ILE A O 1
ATOM 2356 N N . LEU A 1 289 ? 14.142 4.992 -48.043 1.00 59.59 289 LEU A N 1
ATOM 2357 C CA . LEU A 1 289 ? 13.772 5.668 -46.807 1.00 59.59 289 LEU A CA 1
ATOM 2358 C C . LEU A 1 289 ? 12.903 4.790 -45.895 1.00 59.59 289 LEU A C 1
ATOM 2360 O O . LEU A 1 289 ? 12.866 5.033 -44.690 1.00 59.59 289 LEU A O 1
ATOM 2364 N N . GLN A 1 290 ? 12.261 3.741 -46.428 1.00 57.94 290 GLN A N 1
ATOM 2365 C CA . GLN A 1 290 ? 11.431 2.807 -45.648 1.00 57.94 290 GLN A CA 1
ATOM 2366 C C . GLN A 1 290 ? 12.247 2.029 -44.605 1.00 57.94 290 GLN A C 1
ATOM 2368 O O . GLN A 1 290 ? 11.731 1.653 -43.543 1.00 57.94 290 GLN A O 1
ATOM 2373 N N . GLU A 1 291 ? 13.534 1.818 -44.891 1.00 53.34 291 GLU A N 1
ATOM 2374 C CA . GLU A 1 291 ? 14.476 1.119 -44.015 1.00 53.34 291 GLU A CA 1
ATOM 2375 C C . GLU A 1 291 ? 15.275 2.055 -43.101 1.00 53.34 291 GLU A C 1
ATOM 2377 O O . GLU A 1 291 ? 15.929 1.597 -42.164 1.00 53.34 291 GLU A O 1
ATOM 2382 N N . THR A 1 292 ? 15.179 3.369 -43.306 1.00 58.28 292 THR A N 1
ATOM 2383 C CA . THR A 1 292 ? 15.830 4.366 -42.449 1.00 58.28 292 THR A CA 1
ATOM 2384 C C . THR A 1 292 ? 14.901 4.860 -41.346 1.00 58.28 292 THR A C 1
ATOM 2386 O O . THR A 1 292 ? 13.682 4.904 -41.501 1.00 58.28 292 THR A O 1
ATOM 2389 N N . ILE A 1 293 ? 15.489 5.254 -40.218 1.00 60.47 293 ILE A N 1
ATOM 2390 C CA . ILE A 1 293 ? 14.790 5.996 -39.167 1.00 60.47 293 ILE A CA 1
ATOM 2391 C C . ILE A 1 293 ? 15.152 7.464 -39.355 1.00 60.47 293 ILE A C 1
ATOM 2393 O O . ILE A 1 293 ? 16.332 7.786 -39.523 1.00 60.47 293 ILE A O 1
ATOM 2397 N N . ALA A 1 294 ? 14.144 8.334 -39.375 1.00 61.75 294 ALA A N 1
ATOM 2398 C CA . ALA A 1 294 ? 14.308 9.724 -39.775 1.00 61.75 294 ALA A CA 1
ATOM 2399 C C . ALA A 1 294 ? 13.984 10.721 -38.649 1.00 61.75 294 ALA A C 1
ATOM 2401 O O . ALA A 1 294 ? 13.062 10.520 -37.865 1.00 61.75 294 ALA A O 1
ATOM 2402 N N . VAL A 1 295 ? 14.713 11.832 -38.578 1.00 58.50 295 VAL A N 1
ATOM 2403 C CA . VAL A 1 295 ? 14.381 12.987 -37.729 1.00 58.50 295 VAL A CA 1
ATOM 2404 C C . VAL A 1 295 ? 13.905 14.124 -38.620 1.00 58.50 295 VAL A C 1
ATOM 2406 O O . VAL A 1 295 ? 14.605 14.508 -39.552 1.00 58.50 295 VAL A O 1
ATOM 2409 N N . ILE A 1 296 ? 12.734 14.677 -38.315 1.00 62.16 296 ILE A N 1
ATOM 2410 C CA . ILE A 1 296 ? 12.117 15.815 -38.992 1.00 62.16 296 ILE A CA 1
ATOM 2411 C C . ILE A 1 296 ? 12.215 17.035 -38.078 1.00 62.16 296 ILE A C 1
ATOM 2413 O O . ILE A 1 296 ? 11.613 17.084 -37.002 1.00 62.16 296 ILE A O 1
ATOM 2417 N N . TYR A 1 297 ? 12.976 18.036 -38.512 1.00 58.03 297 TYR A N 1
ATOM 2418 C CA . TYR A 1 297 ? 13.186 19.272 -37.761 1.00 58.03 297 TYR A CA 1
ATOM 2419 C C . TYR A 1 297 ? 12.242 20.393 -38.231 1.00 58.03 297 TYR A C 1
ATOM 2421 O O . TYR A 1 297 ? 12.196 20.708 -39.419 1.00 58.03 297 TYR A O 1
ATOM 2429 N N . ASN A 1 298 ? 11.549 21.026 -37.275 1.00 55.31 298 ASN A N 1
ATOM 2430 C CA . ASN A 1 298 ? 10.761 22.261 -37.414 1.00 55.31 298 ASN A CA 1
ATOM 2431 C C . ASN A 1 298 ? 9.646 22.244 -38.490 1.00 55.31 298 ASN A C 1
ATOM 2433 O O . ASN A 1 298 ? 9.741 22.907 -39.528 1.00 55.31 298 ASN A O 1
ATOM 2437 N N . PRO A 1 299 ? 8.556 21.502 -38.256 1.00 53.53 299 PRO A N 1
ATOM 2438 C CA . PRO A 1 299 ? 7.535 21.253 -39.259 1.00 53.53 299 PRO A CA 1
ATOM 2439 C C . PRO A 1 299 ? 6.416 22.306 -39.211 1.00 53.53 299 PRO A C 1
ATOM 2441 O O . PRO A 1 299 ? 5.279 22.024 -38.836 1.00 53.53 299 PRO A O 1
ATOM 2444 N N . ASN A 1 300 ? 6.703 23.547 -39.597 1.00 50.53 300 ASN A N 1
ATOM 2445 C CA . ASN A 1 300 ? 5.682 24.604 -39.606 1.00 50.53 300 ASN A CA 1
ATOM 2446 C C . ASN A 1 300 ? 4.655 24.493 -40.756 1.00 50.53 300 ASN A C 1
ATOM 2448 O O . ASN A 1 300 ? 3.849 25.403 -40.944 1.00 50.53 300 ASN A O 1
ATOM 2452 N N . GLN A 1 301 ? 4.615 23.379 -41.500 1.00 52.75 301 GLN A N 1
ATOM 2453 C CA . GLN A 1 301 ? 3.638 23.150 -42.569 1.00 52.75 301 GLN A CA 1
ATOM 2454 C C . GLN A 1 301 ? 2.957 21.776 -42.449 1.00 52.75 301 GLN A C 1
ATOM 2456 O O . GLN A 1 301 ? 3.561 20.727 -42.659 1.00 52.75 301 GLN A O 1
ATOM 2461 N N . LYS A 1 302 ? 1.652 21.781 -42.141 1.00 51.09 302 LYS A N 1
ATOM 2462 C CA . LYS A 1 302 ? 0.812 20.578 -41.949 1.00 51.09 302 LYS A CA 1
ATOM 2463 C C . LYS A 1 302 ? 0.679 19.674 -43.187 1.00 51.09 302 LYS A C 1
ATOM 2465 O O . LYS A 1 302 ? 0.300 18.520 -43.032 1.00 51.09 302 LYS A O 1
ATOM 2470 N N . HIS A 1 303 ? 0.945 20.174 -44.394 1.00 54.03 303 HIS A N 1
ATOM 2471 C CA . HIS A 1 303 ? 0.645 19.453 -45.638 1.00 54.03 303 HIS A CA 1
ATOM 2472 C C . HIS A 1 303 ? 1.596 18.286 -45.947 1.00 54.03 303 HIS A C 1
ATOM 2474 O O . HIS A 1 303 ? 1.190 17.347 -46.622 1.00 54.03 303 HIS A O 1
ATOM 2480 N N . ILE A 1 304 ? 2.822 18.306 -45.422 1.00 52.91 304 ILE A N 1
ATOM 2481 C CA . ILE A 1 304 ? 3.871 17.337 -45.782 1.00 52.91 304 ILE A CA 1
ATOM 2482 C C . ILE A 1 304 ? 3.850 16.077 -44.913 1.00 52.91 304 ILE A C 1
ATOM 2484 O O . ILE A 1 304 ? 4.270 15.013 -45.363 1.00 52.91 304 ILE A O 1
ATOM 2488 N N . PHE A 1 305 ? 3.303 16.163 -43.698 1.00 53.47 305 PHE A N 1
ATOM 2489 C CA . PHE A 1 305 ? 3.203 15.020 -42.787 1.00 53.47 305 PHE A CA 1
ATOM 2490 C C . PHE A 1 305 ? 2.444 13.844 -43.392 1.00 53.47 305 PHE A C 1
ATOM 2492 O O . PHE A 1 305 ? 2.945 12.729 -43.349 1.00 53.47 305 PHE A O 1
ATOM 2499 N N . ASN A 1 306 ? 1.316 14.109 -44.055 1.00 55.56 306 ASN A N 1
ATOM 2500 C CA . ASN A 1 306 ? 0.518 13.062 -44.695 1.00 55.56 306 ASN A CA 1
ATOM 2501 C C . ASN A 1 306 ? 1.254 12.366 -45.855 1.00 55.56 306 ASN A C 1
ATOM 2503 O O . ASN A 1 306 ? 0.912 11.240 -46.192 1.00 55.56 306 ASN A O 1
ATOM 2507 N N . GLU A 1 307 ? 2.237 13.018 -46.487 1.00 54.94 307 GLU A N 1
ATOM 2508 C CA . GLU A 1 307 ? 3.011 12.432 -47.590 1.00 54.94 307 GLU A CA 1
ATOM 2509 C C . GLU A 1 307 ? 4.269 11.702 -47.102 1.00 54.94 307 GLU A C 1
ATOM 2511 O O . GLU A 1 307 ? 4.625 10.663 -47.656 1.00 54.94 307 GLU A O 1
ATOM 2516 N N . ILE A 1 308 ? 4.929 12.205 -46.052 1.00 54.94 308 ILE A N 1
ATOM 2517 C CA . ILE A 1 308 ? 6.050 11.506 -45.404 1.00 54.94 308 ILE A CA 1
ATOM 2518 C C . ILE A 1 308 ? 5.549 10.270 -44.641 1.00 54.94 308 ILE A C 1
ATOM 2520 O O . ILE A 1 308 ? 6.211 9.237 -44.705 1.00 54.94 308 ILE A O 1
ATOM 2524 N N . ASP A 1 309 ? 4.358 10.327 -44.030 1.00 50.44 309 ASP A N 1
ATOM 2525 C CA . ASP A 1 309 ? 3.672 9.180 -43.403 1.00 50.44 309 ASP A CA 1
ATOM 2526 C C . ASP A 1 309 ? 3.466 8.000 -44.376 1.00 50.44 309 ASP A C 1
ATOM 2528 O O . ASP A 1 309 ? 3.401 6.845 -43.956 1.00 50.44 309 ASP A O 1
ATOM 2532 N N . ILE A 1 310 ? 3.364 8.275 -45.685 1.00 50.22 310 ILE A N 1
ATOM 2533 C CA . ILE A 1 310 ? 3.226 7.253 -46.739 1.00 50.22 310 ILE A CA 1
ATOM 2534 C C . ILE A 1 310 ? 4.588 6.634 -47.100 1.00 50.22 310 ILE A C 1
ATOM 2536 O O . ILE A 1 310 ? 4.655 5.473 -47.506 1.00 50.22 310 ILE A O 1
ATOM 2540 N N . LEU A 1 311 ? 5.677 7.395 -46.962 1.00 52.31 311 LEU A N 1
ATOM 2541 C CA . LEU A 1 311 ? 7.026 7.008 -47.390 1.00 52.31 311 LEU A CA 1
ATOM 2542 C C . LEU A 1 311 ? 7.850 6.352 -46.274 1.00 52.31 311 LEU A C 1
ATOM 2544 O O . LEU A 1 311 ? 8.683 5.493 -46.555 1.00 52.31 311 LEU A O 1
ATOM 2548 N N . ILE A 1 312 ? 7.615 6.736 -45.020 1.00 54.31 312 ILE A N 1
ATOM 2549 C CA . ILE A 1 312 ? 8.315 6.244 -43.832 1.00 54.31 312 ILE A CA 1
ATOM 2550 C C . ILE A 1 312 ? 7.247 5.783 -42.840 1.00 54.31 312 ILE A C 1
ATOM 2552 O O . ILE A 1 312 ? 6.350 6.544 -42.492 1.00 54.31 312 ILE A O 1
ATOM 2556 N N . SER A 1 313 ? 7.326 4.532 -42.374 1.00 51.50 313 SER A N 1
ATOM 2557 C CA . SER A 1 313 ? 6.370 3.998 -41.391 1.00 51.50 313 SER A CA 1
ATOM 2558 C C . SER A 1 313 ? 6.252 4.941 -40.180 1.00 51.50 313 SER A C 1
ATOM 2560 O O . SER A 1 313 ? 7.288 5.352 -39.651 1.00 51.50 313 SER A O 1
ATOM 2562 N N . PRO A 1 314 ? 5.042 5.232 -39.659 1.00 47.81 314 PRO A N 1
ATOM 2563 C CA . PRO A 1 314 ? 4.849 6.229 -38.603 1.00 47.81 314 PRO A CA 1
ATOM 2564 C C . PRO A 1 314 ? 5.538 5.913 -37.268 1.00 47.81 314 PRO A C 1
ATOM 2566 O O . PRO A 1 314 ? 5.613 6.751 -36.377 1.00 47.81 314 PRO A O 1
ATOM 2569 N N . LYS A 1 315 ? 6.084 4.701 -37.124 1.00 51.69 315 LYS A N 1
ATOM 2570 C CA . LYS A 1 315 ? 6.900 4.282 -35.976 1.00 51.69 315 LYS A CA 1
ATOM 2571 C C . LYS A 1 315 ? 8.403 4.569 -36.138 1.00 51.69 315 LYS A C 1
ATOM 2573 O O . LYS A 1 315 ? 9.164 4.266 -35.225 1.00 51.69 315 LYS A O 1
ATOM 2578 N N . LYS A 1 316 ? 8.837 5.106 -37.285 1.00 58.19 316 LYS A N 1
ATOM 2579 C CA . LYS A 1 316 ? 10.246 5.301 -37.672 1.00 58.19 316 LYS A CA 1
ATOM 2580 C C . LYS A 1 316 ? 10.623 6.775 -37.905 1.00 58.19 316 LYS A C 1
ATOM 2582 O O . LYS A 1 316 ? 11.662 7.032 -38.512 1.00 58.19 316 LYS A O 1
ATOM 2587 N N . PHE A 1 317 ? 9.834 7.743 -37.428 1.00 63.47 317 PHE A N 1
ATOM 2588 C CA . PHE A 1 317 ? 10.219 9.155 -37.505 1.00 63.47 317 PHE A CA 1
ATOM 2589 C C . PHE A 1 317 ? 10.046 9.924 -36.189 1.00 63.47 317 PHE A C 1
ATOM 2591 O O . PHE A 1 317 ? 9.149 9.641 -35.397 1.00 63.47 317 PHE A O 1
ATOM 2598 N N . PHE A 1 318 ? 10.913 10.914 -35.970 1.00 66.81 318 PHE A N 1
ATOM 2599 C CA . PHE A 1 318 ? 10.901 11.812 -34.813 1.00 66.81 318 PHE A CA 1
ATOM 2600 C C . PHE A 1 318 ? 10.669 13.244 -35.255 1.00 66.81 318 PHE A C 1
ATOM 2602 O O . PHE A 1 318 ? 11.268 13.685 -36.228 1.00 66.81 318 PHE A O 1
ATOM 2609 N N . VAL A 1 319 ? 9.846 13.987 -34.521 1.00 68.88 319 VAL A N 1
ATOM 2610 C CA . VAL A 1 319 ? 9.606 15.405 -34.795 1.00 68.88 319 VAL A CA 1
ATOM 2611 C C . VAL A 1 319 ? 10.247 16.241 -33.703 1.00 68.88 319 VAL A C 1
ATOM 2613 O O . VAL A 1 319 ? 9.881 16.117 -32.538 1.00 68.88 319 VAL A O 1
ATOM 2616 N N . ILE A 1 320 ? 11.161 17.127 -34.089 1.00 70.31 320 ILE A N 1
ATOM 2617 C CA . ILE A 1 320 ? 11.802 18.060 -33.163 1.00 70.31 320 ILE A CA 1
ATOM 2618 C C . ILE A 1 320 ? 11.217 19.449 -33.391 1.00 70.31 320 ILE A C 1
ATOM 2620 O O . ILE A 1 320 ? 11.411 20.058 -34.445 1.00 70.31 320 ILE A O 1
ATOM 2624 N N . ASN A 1 321 ? 10.488 19.939 -32.386 1.00 69.06 321 ASN A N 1
ATOM 2625 C CA . ASN A 1 321 ? 9.844 21.251 -32.387 1.00 69.06 321 ASN A CA 1
ATOM 2626 C C . ASN A 1 321 ? 10.323 22.079 -31.188 1.00 69.06 321 ASN A C 1
ATOM 2628 O O . ASN A 1 321 ? 9.576 22.338 -30.243 1.00 69.06 321 ASN A O 1
ATOM 2632 N N . LYS A 1 322 ? 11.617 22.397 -31.195 1.00 75.25 322 LYS A N 1
ATOM 2633 C CA . LYS A 1 322 ? 12.315 23.141 -30.145 1.00 75.25 322 LYS A CA 1
ATOM 2634 C C . LYS A 1 322 ? 13.113 24.270 -30.781 1.00 75.25 322 LYS A C 1
ATOM 2636 O O . LYS A 1 322 ? 13.632 24.109 -31.881 1.00 75.25 322 LYS A O 1
ATOM 2641 N N . GLU A 1 323 ? 13.221 25.395 -30.081 1.00 74.69 323 GLU A N 1
ATOM 2642 C CA . GLU A 1 323 ? 13.982 26.564 -30.547 1.00 74.69 323 GLU A CA 1
ATOM 2643 C C . GLU A 1 323 ? 15.357 26.672 -29.866 1.00 74.69 323 GLU A C 1
ATOM 2645 O O . GLU A 1 323 ? 16.303 27.210 -30.442 1.00 74.69 323 GLU A O 1
ATOM 2650 N N . ASN A 1 324 ? 15.497 26.129 -28.651 1.00 84.50 324 ASN A N 1
ATOM 2651 C CA . ASN A 1 324 ? 16.741 26.156 -27.885 1.00 84.50 324 ASN A CA 1
ATOM 2652 C C . ASN A 1 324 ? 17.692 25.020 -28.310 1.00 84.50 324 ASN A C 1
ATOM 2654 O O . ASN A 1 324 ? 17.308 23.855 -28.315 1.00 84.50 324 ASN A O 1
ATOM 2658 N N . LYS A 1 325 ? 18.958 25.342 -28.612 1.00 81.62 325 LYS A N 1
ATOM 2659 C CA . LYS A 1 325 ? 19.978 24.385 -29.093 1.00 81.62 325 LYS A CA 1
ATOM 2660 C C . LYS A 1 325 ? 20.313 23.259 -28.116 1.00 81.62 325 LYS A C 1
ATOM 2662 O O . LYS A 1 325 ? 20.627 22.159 -28.563 1.00 81.62 325 LYS A O 1
ATOM 2667 N N . GLU A 1 326 ? 20.252 23.516 -26.814 1.00 80.75 326 GLU A N 1
ATOM 2668 C CA . GLU A 1 326 ? 20.487 22.496 -25.793 1.00 80.75 326 GLU A CA 1
ATOM 2669 C C . GLU A 1 326 ? 19.328 21.497 -25.743 1.00 80.75 326 GLU A C 1
ATOM 2671 O O . GLU A 1 326 ? 19.563 20.292 -25.804 1.00 80.75 326 GLU A O 1
ATOM 2676 N N . GLU A 1 327 ? 18.087 21.991 -25.768 1.00 78.56 327 GLU A N 1
ATOM 2677 C CA . GLU A 1 327 ? 16.890 21.143 -25.860 1.00 78.56 327 GLU A CA 1
ATOM 2678 C C . GLU A 1 327 ? 16.864 20.346 -27.172 1.00 78.56 327 GLU A C 1
ATOM 2680 O O . GLU A 1 327 ? 16.541 19.162 -27.179 1.00 78.56 327 GLU A O 1
ATOM 2685 N N . ILE A 1 328 ? 17.266 20.962 -28.290 1.00 81.62 328 ILE A N 1
ATOM 2686 C CA . ILE A 1 328 ? 17.381 20.269 -29.579 1.00 81.62 328 ILE A CA 1
ATOM 2687 C C . ILE A 1 328 ? 18.423 19.146 -29.503 1.00 81.62 328 ILE A C 1
ATOM 2689 O O . ILE A 1 328 ? 18.179 18.056 -30.012 1.00 81.62 328 ILE A O 1
ATOM 2693 N N . ALA A 1 329 ? 19.578 19.375 -28.873 1.00 83.56 329 ALA A N 1
ATOM 2694 C CA . ALA A 1 329 ? 20.615 18.350 -28.749 1.00 83.56 329 ALA A CA 1
ATOM 2695 C C . ALA A 1 329 ? 20.154 17.155 -27.903 1.00 83.56 329 ALA A C 1
ATOM 2697 O O . ALA A 1 329 ? 20.465 16.011 -28.241 1.00 83.56 329 ALA A O 1
ATOM 2698 N N . GLU A 1 330 ? 19.381 17.405 -26.846 1.00 79.25 330 GLU A N 1
ATOM 2699 C CA . GLU A 1 330 ? 18.771 16.351 -26.037 1.00 79.25 330 GLU A CA 1
ATOM 2700 C C . GLU A 1 330 ? 17.753 15.525 -26.841 1.00 79.25 330 GLU A C 1
ATOM 2702 O O . GLU A 1 330 ? 17.790 14.292 -26.800 1.00 79.25 330 GLU A O 1
ATOM 2707 N N . GLU A 1 331 ? 16.902 16.178 -27.637 1.00 78.31 331 GLU A N 1
ATOM 2708 C CA . GLU A 1 331 ? 15.953 15.501 -28.532 1.00 78.31 331 GLU A CA 1
ATOM 2709 C C . GLU A 1 331 ? 16.667 14.674 -29.612 1.00 78.31 331 GLU A C 1
ATOM 2711 O O . GLU A 1 331 ? 16.291 13.529 -29.866 1.00 78.31 331 GLU A O 1
ATOM 2716 N N . TYR A 1 332 ? 17.755 15.193 -30.196 1.00 83.69 332 TYR A N 1
ATOM 2717 C CA . TYR A 1 332 ? 18.606 14.429 -31.116 1.00 83.69 332 TYR A CA 1
ATOM 2718 C C . TYR A 1 332 ? 19.182 13.190 -30.437 1.00 83.69 332 TYR A C 1
ATOM 2720 O O . TYR A 1 332 ? 19.098 12.097 -30.992 1.00 83.69 332 TYR A O 1
ATOM 2728 N N . LYS A 1 333 ? 19.729 13.329 -29.225 1.00 84.25 333 LYS A N 1
ATOM 2729 C CA . LYS A 1 333 ? 20.233 12.191 -28.452 1.00 84.25 333 LYS A CA 1
ATOM 2730 C C . LYS A 1 333 ? 19.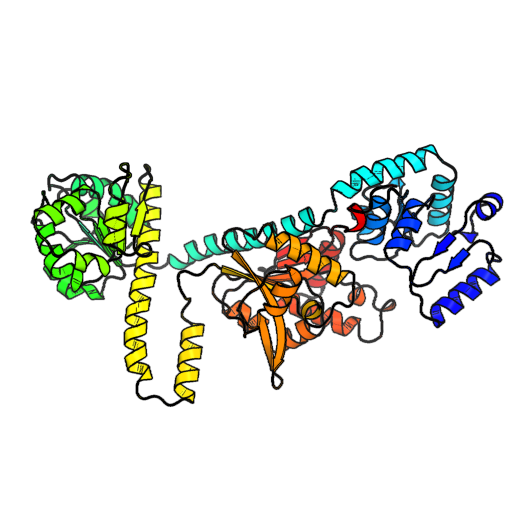124 11.160 -28.219 1.00 84.25 333 LYS A C 1
ATOM 2732 O O . LYS A 1 333 ? 19.339 9.974 -28.442 1.00 84.25 333 LYS A O 1
ATOM 2737 N N . ASN A 1 334 ? 17.920 11.579 -27.836 1.00 76.19 334 ASN A N 1
ATOM 2738 C CA . ASN A 1 334 ? 16.808 10.650 -27.616 1.00 76.19 334 ASN A CA 1
ATOM 2739 C C . ASN A 1 334 ? 16.381 9.937 -28.911 1.00 76.19 334 ASN A C 1
ATOM 2741 O O . ASN A 1 334 ? 16.159 8.726 -28.890 1.00 76.19 334 ASN A O 1
ATOM 2745 N N . ALA A 1 335 ? 16.334 10.653 -30.037 1.00 75.75 335 ALA A N 1
ATOM 2746 C CA . ALA A 1 335 ? 16.017 10.084 -31.344 1.00 75.75 335 ALA A CA 1
ATOM 2747 C C . ALA A 1 335 ? 17.088 9.091 -31.831 1.00 75.75 335 ALA A C 1
ATOM 2749 O O . ALA A 1 335 ? 16.744 8.005 -32.296 1.00 75.75 335 ALA A O 1
ATOM 2750 N N . ILE A 1 336 ? 18.377 9.424 -31.684 1.00 79.31 336 ILE A N 1
ATOM 2751 C CA . ILE A 1 336 ? 19.510 8.548 -32.024 1.00 79.31 336 ILE A CA 1
ATOM 2752 C C . ILE A 1 336 ? 19.454 7.258 -31.208 1.00 79.31 336 ILE A C 1
ATOM 2754 O O . ILE A 1 336 ? 19.502 6.168 -31.777 1.00 79.31 336 ILE A O 1
ATOM 2758 N N . GLU A 1 337 ? 19.314 7.359 -29.886 1.00 80.38 337 GLU A N 1
ATOM 2759 C CA . GLU A 1 337 ? 19.287 6.178 -29.021 1.00 80.38 337 GLU A CA 1
ATOM 2760 C C . GLU A 1 337 ? 18.063 5.296 -29.290 1.00 80.38 337 GLU A C 1
ATOM 2762 O O . GLU A 1 337 ? 18.180 4.069 -29.349 1.00 80.38 337 GLU A O 1
ATOM 2767 N N . LEU A 1 338 ? 16.896 5.899 -29.530 1.00 68.00 338 LEU A N 1
ATOM 2768 C CA . LEU A 1 338 ? 15.700 5.137 -29.868 1.00 68.00 338 LEU A CA 1
ATOM 2769 C C . LEU A 1 338 ? 15.823 4.478 -31.252 1.00 68.00 338 LEU A C 1
ATOM 2771 O O . LEU A 1 338 ? 15.455 3.315 -31.399 1.00 68.00 338 LEU A O 1
ATOM 2775 N N . ALA A 1 339 ? 16.404 5.152 -32.247 1.00 69.94 339 ALA A N 1
ATOM 2776 C CA . ALA A 1 339 ? 16.646 4.574 -33.569 1.00 69.94 339 ALA A CA 1
ATOM 2777 C C . ALA A 1 339 ? 17.571 3.351 -33.518 1.00 69.94 339 ALA A C 1
ATOM 2779 O O . ALA A 1 339 ? 17.268 2.301 -34.084 1.00 69.94 339 ALA A O 1
ATOM 2780 N N . TYR A 1 340 ? 18.672 3.451 -32.776 1.00 69.12 340 TYR A N 1
ATOM 2781 C CA . TYR A 1 340 ? 19.612 2.343 -32.619 1.00 69.12 340 TYR A CA 1
ATOM 2782 C C . TYR A 1 340 ? 19.057 1.187 -31.783 1.00 69.12 340 TYR A C 1
ATOM 2784 O O . TYR A 1 340 ? 19.486 0.049 -31.971 1.00 69.12 340 TYR A O 1
ATOM 2792 N N . SER A 1 341 ? 18.041 1.425 -30.946 1.00 64.62 341 SER A N 1
ATOM 2793 C CA . SER A 1 341 ? 17.287 0.331 -30.323 1.00 64.62 341 SER A CA 1
ATOM 2794 C C . SER A 1 341 ? 16.544 -0.532 -31.356 1.00 64.62 341 SER A C 1
ATOM 2796 O O . SER A 1 341 ? 16.545 -1.756 -31.238 1.00 64.62 341 SER A O 1
ATOM 2798 N N . TYR A 1 342 ? 16.002 0.072 -32.421 1.00 61.47 342 TYR A N 1
ATOM 2799 C CA . TYR A 1 342 ? 15.333 -0.649 -33.509 1.00 61.47 342 TYR A CA 1
ATOM 2800 C C . TYR A 1 342 ? 16.320 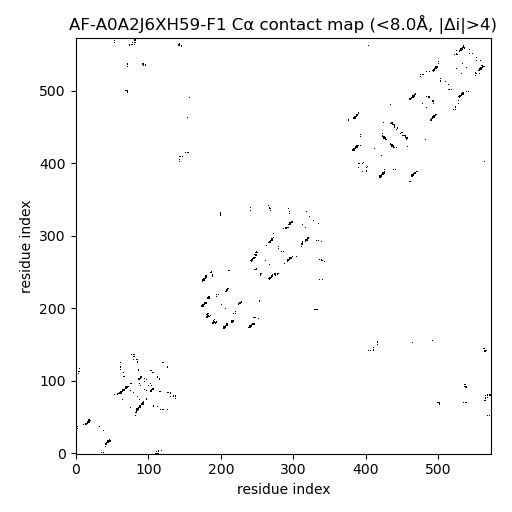-1.358 -34.444 1.00 61.47 342 TYR A C 1
ATOM 2802 O O . TYR A 1 342 ? 16.088 -2.510 -34.813 1.00 61.47 342 TYR A O 1
ATOM 2810 N N . PHE A 1 343 ? 17.430 -0.705 -34.817 1.00 61.66 343 PHE A N 1
ATOM 2811 C CA . PHE A 1 343 ? 18.452 -1.324 -35.675 1.00 61.66 343 PHE A CA 1
ATOM 2812 C C . PHE A 1 343 ? 19.056 -2.574 -35.030 1.00 61.66 343 PHE A C 1
ATOM 2814 O O . PHE A 1 343 ? 19.187 -3.608 -35.687 1.00 61.66 343 PHE A O 1
ATOM 2821 N N . ASN A 1 344 ? 19.357 -2.503 -33.731 1.00 62.69 344 ASN A N 1
ATOM 2822 C CA . ASN A 1 344 ? 19.863 -3.649 -32.985 1.00 62.69 344 ASN A CA 1
ATOM 2823 C C . ASN A 1 344 ? 18.838 -4.784 -32.914 1.00 62.69 344 ASN A C 1
ATOM 2825 O O . ASN A 1 344 ? 19.234 -5.943 -32.962 1.00 62.69 344 ASN A O 1
ATOM 2829 N N . TYR A 1 345 ? 17.540 -4.474 -32.845 1.00 59.16 345 TYR A N 1
ATOM 2830 C CA . TYR A 1 345 ? 16.487 -5.486 -32.800 1.00 59.16 345 TYR A CA 1
ATOM 2831 C C . TYR A 1 345 ? 16.379 -6.280 -34.110 1.00 59.16 345 TYR A C 1
ATOM 2833 O O . TYR A 1 345 ? 16.374 -7.504 -34.069 1.00 59.16 345 TYR A O 1
ATOM 2841 N N . ASN A 1 346 ? 16.357 -5.620 -35.273 1.00 59.00 346 ASN A N 1
ATOM 2842 C CA . ASN A 1 346 ? 16.237 -6.321 -36.561 1.00 59.00 346 ASN A CA 1
ATOM 2843 C C . ASN A 1 346 ? 17.460 -7.195 -36.866 1.00 59.00 346 ASN A C 1
ATOM 2845 O O . ASN A 1 346 ? 17.304 -8.364 -37.205 1.00 59.00 346 ASN A O 1
ATOM 2849 N N . HIS A 1 347 ? 18.672 -6.663 -36.669 1.00 61.62 347 HIS A N 1
ATOM 2850 C CA . HIS A 1 347 ? 19.892 -7.456 -36.835 1.00 61.62 347 HIS A CA 1
ATOM 2851 C C . HIS A 1 347 ? 19.923 -8.650 -35.874 1.00 61.62 347 HIS A C 1
ATOM 2853 O O . HIS A 1 347 ? 20.309 -9.754 -36.250 1.00 61.62 347 HIS A O 1
ATOM 2859 N N . PHE A 1 348 ? 19.467 -8.443 -34.639 1.00 62.38 348 PHE A N 1
ATOM 2860 C CA . PHE A 1 348 ? 19.342 -9.510 -33.664 1.00 62.38 348 PHE A CA 1
ATOM 2861 C C . PHE A 1 348 ? 18.341 -10.598 -34.093 1.00 62.38 348 PHE A C 1
ATOM 2863 O O . PHE A 1 348 ? 18.628 -11.774 -33.888 1.00 62.38 348 PHE A O 1
ATOM 2870 N N . ILE A 1 349 ? 17.201 -10.242 -34.701 1.00 64.88 349 ILE A N 1
ATOM 2871 C CA . ILE A 1 349 ? 16.239 -11.217 -35.246 1.00 64.88 349 ILE A CA 1
ATOM 2872 C C . ILE A 1 349 ? 16.868 -12.039 -36.379 1.00 64.88 349 ILE A C 1
ATOM 2874 O O . ILE A 1 349 ? 16.707 -13.261 -36.399 1.00 64.88 349 ILE A O 1
ATOM 2878 N N . ASP A 1 350 ? 17.623 -11.401 -37.274 1.00 65.81 350 ASP A N 1
ATOM 2879 C CA . ASP A 1 350 ? 18.327 -12.101 -38.353 1.00 65.81 350 ASP A CA 1
ATOM 2880 C C . ASP A 1 350 ? 19.379 -13.076 -37.798 1.00 65.81 350 ASP A C 1
ATOM 2882 O O . ASP A 1 350 ? 19.415 -14.243 -38.186 1.00 65.81 350 ASP A O 1
ATOM 2886 N N . GLU A 1 351 ? 20.196 -12.646 -36.832 1.00 68.81 351 GLU A N 1
ATOM 2887 C CA . GLU A 1 351 ? 21.169 -13.511 -36.147 1.00 68.81 351 GLU A CA 1
ATOM 2888 C C . GLU A 1 351 ? 20.484 -14.653 -35.384 1.00 68.81 351 GLU A C 1
ATOM 2890 O O . GLU A 1 351 ? 20.924 -15.805 -35.440 1.00 68.81 351 GLU A O 1
ATOM 2895 N N . LEU A 1 352 ? 19.358 -14.375 -34.718 1.00 71.81 352 LEU A N 1
ATOM 2896 C CA . LEU A 1 352 ? 18.548 -15.395 -34.056 1.00 71.81 352 LEU A CA 1
ATOM 2897 C C . LEU A 1 352 ? 18.079 -16.466 -35.028 1.00 71.81 352 LEU A C 1
ATOM 2899 O O . LEU A 1 352 ? 18.137 -17.647 -34.688 1.00 71.81 352 LEU A O 1
ATOM 2903 N N . PHE A 1 353 ? 17.618 -16.079 -36.218 1.00 75.56 353 PHE A N 1
ATOM 2904 C CA . PHE A 1 353 ? 17.192 -17.028 -37.242 1.00 75.56 353 PHE A CA 1
ATOM 2905 C C . PHE A 1 353 ? 18.323 -18.005 -37.583 1.00 75.56 353 PHE A C 1
ATOM 2907 O O . PHE A 1 353 ? 18.107 -19.216 -37.591 1.00 75.56 353 PHE A O 1
ATOM 2914 N N . TYR A 1 354 ? 19.551 -17.511 -37.765 1.00 75.81 354 TYR A N 1
ATOM 2915 C CA . TYR A 1 354 ? 20.709 -18.375 -38.012 1.00 75.81 354 TYR A CA 1
ATOM 2916 C C . TYR A 1 354 ? 21.079 -19.251 -36.806 1.00 75.81 354 TYR A C 1
ATOM 2918 O O . TYR A 1 354 ? 21.405 -20.425 -36.984 1.00 75.81 354 TYR A O 1
ATOM 2926 N N . ILE A 1 355 ? 21.006 -18.720 -35.581 1.00 77.06 355 ILE A N 1
ATOM 2927 C CA . ILE A 1 355 ? 21.348 -19.454 -34.349 1.00 77.06 355 ILE A CA 1
ATOM 2928 C C . ILE A 1 355 ? 20.321 -20.553 -34.034 1.00 77.06 355 ILE A C 1
ATOM 2930 O O . ILE A 1 355 ? 20.689 -21.602 -33.500 1.00 77.06 355 ILE A O 1
ATOM 2934 N N . THR A 1 356 ? 19.044 -20.325 -34.354 1.00 82.62 356 THR A N 1
ATOM 2935 C CA . THR A 1 356 ? 17.926 -21.218 -34.003 1.00 82.62 356 THR A CA 1
ATOM 2936 C C . THR A 1 356 ? 17.608 -22.278 -35.056 1.00 82.62 356 THR A C 1
ATOM 2938 O O . THR A 1 356 ? 17.011 -23.294 -34.707 1.00 82.62 356 THR A O 1
ATOM 2941 N N . ARG A 1 357 ? 18.042 -22.096 -36.312 1.00 81.75 357 ARG A N 1
ATOM 2942 C CA . ARG A 1 357 ? 17.634 -22.920 -37.467 1.00 81.75 357 ARG A CA 1
ATOM 2943 C C . ARG A 1 357 ? 17.790 -24.434 -37.285 1.00 81.75 357 ARG A C 1
ATOM 2945 O O . ARG A 1 357 ? 16.953 -25.188 -37.765 1.00 81.75 357 ARG A O 1
ATOM 2952 N N . ASP A 1 358 ? 18.847 -24.861 -36.598 1.00 84.81 358 ASP A N 1
ATOM 2953 C CA . ASP A 1 358 ? 19.258 -26.267 -36.488 1.00 84.81 358 ASP A CA 1
ATOM 2954 C C . ASP A 1 358 ? 19.353 -26.727 -35.010 1.00 84.81 358 ASP A C 1
ATOM 2956 O O . ASP A 1 358 ? 20.238 -27.502 -34.640 1.00 84.81 358 ASP A O 1
ATOM 2960 N N . ARG A 1 359 ? 18.494 -26.190 -34.128 1.00 85.88 359 ARG A N 1
ATOM 2961 C CA . ARG A 1 359 ? 18.474 -26.478 -32.676 1.00 85.88 359 ARG A CA 1
ATOM 2962 C C . ARG A 1 359 ? 17.281 -27.342 -32.271 1.00 85.88 359 ARG A C 1
ATOM 2964 O O . ARG A 1 359 ? 16.233 -27.308 -32.909 1.00 85.88 359 ARG A O 1
ATOM 2971 N N . ASN A 1 360 ? 17.438 -28.115 -31.196 1.00 89.06 360 ASN A N 1
ATOM 2972 C CA . ASN A 1 360 ? 16.349 -28.933 -30.650 1.00 89.06 360 ASN A CA 1
ATOM 2973 C C . ASN A 1 360 ? 15.409 -28.120 -29.735 1.00 89.06 360 ASN A C 1
ATOM 2975 O O . ASN A 1 360 ? 15.726 -27.004 -29.334 1.00 89.06 360 ASN A O 1
ATOM 2979 N N . GLU A 1 361 ? 14.256 -28.688 -29.373 1.00 75.06 361 GLU A N 1
ATOM 2980 C CA . GLU A 1 361 ? 13.215 -28.000 -28.590 1.00 75.06 361 GLU A CA 1
ATOM 2981 C C . GLU A 1 361 ? 13.711 -27.473 -27.231 1.00 75.06 361 GLU A C 1
ATOM 2983 O O . GLU A 1 361 ? 13.405 -26.342 -26.860 1.00 75.06 361 GLU A O 1
ATOM 2988 N N . HIS A 1 362 ? 14.544 -28.230 -26.510 1.00 74.31 362 HIS A N 1
ATOM 2989 C CA . HIS A 1 362 ? 15.109 -27.777 -25.234 1.00 74.31 362 HIS A CA 1
ATOM 2990 C C . HIS A 1 362 ? 16.061 -26.588 -25.407 1.00 74.31 362 HIS A C 1
ATOM 2992 O O . HIS A 1 362 ? 16.033 -25.648 -24.611 1.00 74.31 362 HIS A O 1
ATOM 2998 N N . GLU A 1 363 ? 16.895 -26.614 -26.447 1.00 74.25 363 GLU A N 1
ATOM 2999 C CA . GLU A 1 363 ? 17.794 -25.509 -26.785 1.00 74.25 363 GLU A CA 1
ATOM 3000 C C . GLU A 1 363 ? 17.013 -24.273 -27.227 1.00 74.25 363 GLU A C 1
ATOM 3002 O O . GLU A 1 363 ? 17.347 -23.165 -26.816 1.00 74.25 363 GLU A O 1
ATOM 3007 N N . LEU A 1 364 ? 15.948 -24.452 -28.012 1.00 74.56 364 LEU A N 1
ATOM 3008 C CA . LEU A 1 364 ? 15.070 -23.365 -28.438 1.00 74.56 364 LEU A CA 1
ATOM 3009 C C . LEU A 1 364 ? 14.347 -22.724 -27.252 1.00 74.56 364 LEU A C 1
ATOM 3011 O O . LEU A 1 364 ? 14.315 -21.498 -27.169 1.00 74.56 364 LEU A O 1
ATOM 3015 N N . ILE A 1 365 ? 13.845 -23.518 -26.300 1.00 66.75 365 ILE A N 1
ATOM 3016 C CA . ILE A 1 365 ? 13.262 -23.003 -25.053 1.00 66.75 365 ILE A CA 1
ATOM 3017 C C . ILE A 1 365 ? 14.310 -22.209 -24.273 1.00 66.75 365 ILE A C 1
ATOM 3019 O O . ILE A 1 365 ? 14.031 -21.089 -23.862 1.00 66.75 365 ILE A O 1
ATOM 3023 N N . TYR A 1 366 ? 15.527 -22.736 -24.108 1.00 67.50 366 TYR A N 1
ATOM 3024 C CA . TYR A 1 366 ? 16.598 -22.042 -23.387 1.00 67.50 366 TYR A CA 1
ATOM 3025 C C . TYR A 1 366 ? 17.023 -20.731 -24.065 1.00 67.50 366 TYR A C 1
ATOM 3027 O O . TYR A 1 366 ? 17.207 -19.713 -23.390 1.00 67.50 366 TYR A O 1
ATOM 3035 N N . ILE A 1 367 ? 17.174 -20.741 -25.394 1.00 73.38 367 ILE A N 1
ATOM 3036 C CA . ILE A 1 367 ? 17.477 -19.550 -26.191 1.00 73.38 367 ILE A CA 1
ATOM 3037 C C . ILE A 1 367 ? 16.338 -18.549 -26.031 1.00 73.38 367 ILE A C 1
ATOM 3039 O O . ILE A 1 367 ? 16.609 -17.428 -25.624 1.00 73.38 367 ILE A O 1
ATOM 3043 N N . SER A 1 368 ? 15.084 -18.951 -26.243 1.00 65.06 368 SER A N 1
ATOM 3044 C CA . SER A 1 368 ? 13.902 -18.101 -26.050 1.00 65.06 368 SER A CA 1
ATOM 3045 C C . SER A 1 368 ? 13.876 -17.466 -24.659 1.00 65.06 368 SER A C 1
ATOM 3047 O O . SER A 1 368 ? 13.751 -16.250 -24.539 1.00 65.06 368 SER A O 1
ATOM 3049 N N . ASP A 1 369 ? 14.093 -18.257 -23.608 1.00 58.56 369 ASP A N 1
ATOM 3050 C CA . ASP A 1 369 ? 14.184 -17.784 -22.225 1.00 58.56 369 ASP A CA 1
ATOM 3051 C C . ASP A 1 369 ? 15.302 -16.752 -22.054 1.00 58.56 369 ASP A C 1
ATOM 3053 O O . ASP A 1 369 ? 15.143 -15.749 -21.363 1.00 58.56 369 ASP A O 1
ATOM 3057 N N . THR A 1 370 ? 16.460 -16.997 -22.664 1.00 63.25 370 THR A N 1
ATOM 3058 C CA . THR A 1 370 ? 17.620 -16.103 -22.598 1.00 63.25 370 THR A CA 1
ATOM 3059 C C . THR A 1 370 ? 17.359 -14.810 -23.365 1.00 63.25 370 THR A C 1
ATOM 3061 O O . THR A 1 370 ? 17.679 -13.734 -22.869 1.00 63.25 370 THR A O 1
ATOM 3064 N N . VAL A 1 371 ? 16.734 -14.888 -24.536 1.00 67.56 371 VAL A N 1
ATOM 3065 C CA . VAL A 1 371 ? 16.331 -13.742 -25.352 1.00 67.56 371 VAL A CA 1
ATOM 3066 C C . VAL A 1 371 ? 15.314 -12.891 -24.609 1.00 67.56 371 VAL A C 1
ATOM 3068 O O . VAL A 1 371 ? 15.575 -11.716 -24.372 1.00 67.56 371 VAL A O 1
ATOM 3071 N N . ALA A 1 372 ? 14.216 -13.488 -24.144 1.00 60.03 372 ALA A N 1
ATOM 3072 C CA . ALA A 1 372 ? 13.190 -12.806 -23.359 1.00 60.03 372 ALA A CA 1
ATOM 3073 C C . ALA A 1 372 ? 13.775 -12.167 -22.089 1.00 60.03 372 ALA A C 1
ATOM 3075 O O . ALA A 1 372 ? 13.402 -11.063 -21.697 1.00 60.03 372 ALA A O 1
ATOM 3076 N N . LYS A 1 373 ? 14.767 -12.817 -21.461 1.00 56.94 373 LYS A N 1
ATOM 3077 C CA . LYS A 1 373 ? 15.455 -12.268 -20.287 1.00 56.94 373 LYS A CA 1
ATOM 3078 C C . LYS A 1 373 ? 16.317 -11.042 -20.597 1.00 56.94 373 LYS A C 1
ATOM 3080 O O . LYS A 1 373 ? 16.553 -10.282 -19.657 1.00 56.94 373 LYS A O 1
ATOM 3085 N N . ASN A 1 374 ? 16.806 -10.878 -21.824 1.00 56.84 374 ASN A N 1
ATOM 3086 C CA . ASN A 1 374 ? 17.813 -9.870 -22.168 1.00 56.84 374 ASN A CA 1
ATOM 3087 C C . ASN A 1 374 ? 17.326 -8.820 -23.175 1.00 56.84 374 ASN A C 1
ATOM 3089 O O . ASN A 1 374 ? 17.996 -7.807 -23.354 1.00 56.84 374 ASN A O 1
ATOM 3093 N N . ILE A 1 375 ? 16.174 -9.026 -23.813 1.00 60.19 375 ILE A N 1
ATOM 3094 C CA . ILE A 1 375 ? 15.639 -8.126 -24.833 1.00 60.19 375 ILE A CA 1
ATOM 3095 C C . ILE A 1 375 ? 14.270 -7.638 -24.400 1.00 60.19 375 ILE A C 1
ATOM 3097 O O . ILE A 1 375 ? 13.300 -8.389 -24.346 1.00 60.19 375 ILE A O 1
ATOM 3101 N N . SER A 1 376 ? 14.205 -6.344 -24.090 1.00 53.81 376 SER A N 1
ATOM 3102 C CA . SER A 1 376 ? 12.930 -5.659 -23.919 1.00 53.81 376 SER A CA 1
ATOM 3103 C C . SER A 1 376 ? 12.310 -5.439 -25.298 1.00 53.81 376 SER A C 1
ATOM 3105 O O . SER A 1 376 ? 12.976 -4.854 -26.156 1.00 53.81 376 SER A O 1
ATOM 3107 N N . PRO A 1 377 ? 11.049 -5.838 -25.534 1.00 54.94 377 PRO A N 1
ATOM 3108 C CA . PRO A 1 377 ? 10.329 -5.376 -26.708 1.00 54.94 377 PRO A CA 1
ATOM 3109 C C . PRO A 1 377 ? 10.174 -3.854 -26.588 1.00 54.94 377 PRO A C 1
ATOM 3111 O O . PRO A 1 377 ? 9.489 -3.359 -25.697 1.00 54.94 377 PRO A O 1
ATOM 3114 N N . ILE A 1 378 ? 10.865 -3.097 -27.439 1.00 52.22 378 ILE A N 1
ATOM 3115 C CA . ILE A 1 378 ? 10.722 -1.640 -27.549 1.00 52.22 378 ILE A CA 1
ATOM 3116 C C . ILE A 1 378 ? 10.004 -1.367 -28.880 1.00 52.22 378 ILE A C 1
ATOM 3118 O O . ILE A 1 378 ? 10.434 -1.897 -29.905 1.00 52.22 378 ILE A O 1
ATOM 3122 N N . PRO A 1 379 ? 8.911 -0.578 -28.903 1.00 52.06 379 PRO A N 1
ATOM 3123 C CA . PRO A 1 379 ? 8.357 0.204 -27.800 1.00 52.06 379 PRO A CA 1
ATOM 3124 C C . PRO A 1 379 ? 7.387 -0.607 -26.924 1.00 52.06 379 PRO A C 1
ATOM 3126 O O . PRO A 1 379 ? 6.412 -1.173 -27.417 1.00 52.06 379 PRO A O 1
ATOM 3129 N N . ARG A 1 380 ? 7.603 -0.582 -25.602 1.00 67.12 380 ARG A N 1
ATOM 3130 C CA . ARG A 1 380 ? 6.624 -1.017 -24.592 1.00 67.12 380 ARG A CA 1
ATOM 3131 C C . ARG A 1 380 ? 6.402 0.090 -23.568 1.00 67.12 380 ARG A C 1
ATOM 3133 O O . ARG A 1 380 ? 7.330 0.821 -23.226 1.00 67.12 380 ARG A O 1
ATOM 3140 N N . LEU A 1 381 ? 5.180 0.184 -23.052 1.00 68.12 381 LEU A N 1
ATOM 3141 C CA . LEU A 1 381 ? 4.919 0.934 -21.825 1.00 68.12 381 LEU A CA 1
ATOM 3142 C C . LEU A 1 381 ? 5.420 0.109 -20.636 1.00 68.12 381 LEU A C 1
ATOM 3144 O O . LEU A 1 381 ? 5.292 -1.118 -20.638 1.00 68.12 381 LEU A O 1
ATOM 3148 N N . ARG A 1 382 ? 5.981 0.777 -19.625 1.00 83.31 382 ARG A N 1
ATOM 3149 C CA . ARG A 1 382 ? 6.349 0.118 -18.366 1.00 83.31 382 ARG A CA 1
ATOM 3150 C C . ARG A 1 382 ? 5.106 -0.427 -17.687 1.00 83.31 382 ARG A C 1
ATOM 3152 O O . ARG A 1 382 ? 4.014 0.103 -17.878 1.00 83.31 382 ARG A O 1
ATOM 3159 N N . GLN A 1 383 ? 5.269 -1.458 -16.877 1.00 90.75 383 GLN A N 1
ATOM 3160 C CA . GLN A 1 383 ? 4.153 -2.088 -16.181 1.00 90.75 383 GLN A CA 1
ATOM 3161 C C . GLN A 1 383 ? 4.123 -1.650 -14.720 1.00 90.75 383 GLN A C 1
ATOM 3163 O O . GLN A 1 383 ? 5.160 -1.613 -14.060 1.00 90.75 383 GLN A O 1
ATOM 3168 N N . LEU A 1 384 ? 2.935 -1.320 -14.220 1.00 93.44 384 LEU A N 1
ATOM 3169 C CA . LEU A 1 384 ? 2.630 -1.322 -12.795 1.00 93.44 384 LEU A CA 1
ATOM 3170 C C . LEU A 1 384 ? 1.906 -2.635 -12.502 1.00 93.44 384 LEU A C 1
ATOM 3172 O O . LEU A 1 384 ? 0.707 -2.764 -12.748 1.00 93.44 384 LEU A O 1
ATOM 3176 N N . LEU A 1 385 ? 2.673 -3.606 -12.022 1.00 95.31 385 LEU A N 1
ATOM 3177 C CA . LEU A 1 385 ? 2.228 -4.944 -11.674 1.00 95.31 385 LEU A CA 1
ATOM 3178 C C . LEU A 1 385 ? 1.678 -4.913 -10.244 1.00 95.31 385 LEU A C 1
ATOM 3180 O O . LEU A 1 385 ? 2.443 -4.709 -9.303 1.00 95.31 385 LEU A O 1
ATOM 3184 N N . VAL A 1 386 ? 0.362 -5.067 -10.080 1.00 95.69 386 VAL A N 1
ATOM 3185 C CA . VAL A 1 386 ? -0.302 -4.993 -8.765 1.00 95.69 386 VAL A CA 1
ATOM 3186 C C . VAL A 1 386 ? -0.701 -6.382 -8.293 1.00 95.69 386 VAL A C 1
ATOM 3188 O O . VAL A 1 386 ? -1.566 -7.017 -8.893 1.00 95.69 386 VAL A O 1
ATOM 3191 N N . ASP A 1 387 ? -0.084 -6.838 -7.208 1.00 94.56 387 ASP A N 1
ATOM 3192 C CA . ASP A 1 387 ? -0.378 -8.124 -6.586 1.00 94.56 387 ASP A CA 1
ATOM 3193 C C . ASP A 1 387 ? -1.774 -8.124 -5.953 1.00 94.56 387 ASP A C 1
ATOM 3195 O O . ASP A 1 387 ? -2.070 -7.368 -5.026 1.00 94.56 387 ASP A O 1
ATOM 3199 N N . ILE A 1 388 ? -2.627 -8.996 -6.480 1.00 94.62 388 ILE A N 1
ATOM 3200 C CA . ILE A 1 388 ? -3.973 -9.274 -5.990 1.00 94.62 388 ILE A CA 1
ATOM 3201 C C . ILE A 1 388 ? -4.145 -10.763 -5.680 1.00 94.62 388 ILE A C 1
ATOM 3203 O O . ILE A 1 388 ? -5.236 -11.305 -5.830 1.00 94.62 388 ILE A O 1
ATOM 3207 N N . SER A 1 389 ? -3.071 -11.453 -5.292 1.00 91.94 389 SER A N 1
ATOM 3208 C CA . SER A 1 389 ? -3.017 -12.911 -5.144 1.00 91.94 389 SER A CA 1
ATOM 3209 C C . SER A 1 389 ? -4.134 -13.505 -4.296 1.00 91.94 389 SER A C 1
ATOM 3211 O O . SER A 1 389 ? -4.642 -14.578 -4.627 1.00 91.94 389 SER A O 1
ATOM 3213 N N . TYR A 1 390 ? -4.521 -12.849 -3.201 1.00 89.06 390 TYR A N 1
ATOM 3214 C CA . TYR A 1 390 ? -5.605 -13.334 -2.357 1.00 89.06 390 TYR A CA 1
ATOM 3215 C C . TYR A 1 390 ? -6.969 -13.010 -2.969 1.00 89.06 390 TYR A C 1
ATOM 3217 O O . TYR A 1 390 ? -7.840 -13.876 -3.047 1.00 89.06 390 TYR A O 1
ATOM 3225 N N . LEU A 1 391 ? -7.130 -11.784 -3.474 1.00 90.44 391 LEU A N 1
ATOM 3226 C CA . LEU A 1 391 ? -8.361 -11.309 -4.108 1.00 90.44 391 LEU A CA 1
ATOM 3227 C C . LEU A 1 391 ? -8.710 -12.059 -5.408 1.00 90.44 391 LEU A C 1
ATOM 3229 O O . LEU A 1 391 ? -9.884 -12.307 -5.672 1.00 90.44 391 LEU A O 1
ATOM 3233 N N . ALA A 1 392 ? -7.712 -12.454 -6.197 1.00 89.25 392 ALA A N 1
ATOM 3234 C CA . ALA A 1 392 ? -7.884 -13.234 -7.420 1.00 89.25 392 ALA A CA 1
ATOM 3235 C C . ALA A 1 392 ? -8.370 -14.665 -7.141 1.00 89.25 392 ALA A C 1
ATOM 3237 O O . ALA A 1 392 ? -9.032 -15.259 -7.989 1.00 89.25 392 ALA A O 1
ATOM 3238 N N . LYS A 1 393 ? -8.065 -15.216 -5.955 1.00 86.12 393 LYS A N 1
ATOM 3239 C CA . LYS A 1 393 ? -8.530 -16.548 -5.537 1.00 86.12 393 LYS A CA 1
ATOM 3240 C C . LYS A 1 393 ? -9.974 -16.513 -5.057 1.00 86.12 393 LYS A C 1
ATOM 3242 O O . LYS A 1 393 ? -10.774 -17.339 -5.488 1.00 86.12 393 LYS A O 1
ATOM 3247 N N . ALA A 1 394 ? -10.293 -15.596 -4.145 1.00 85.38 394 ALA A N 1
ATOM 3248 C CA . ALA A 1 394 ? -11.647 -15.423 -3.635 1.00 85.38 394 ALA A CA 1
ATOM 3249 C C . ALA A 1 394 ? -11.839 -14.065 -2.947 1.00 85.38 394 ALA A C 1
ATOM 3251 O O . ALA A 1 394 ? -10.931 -13.517 -2.321 1.00 85.38 394 ALA A O 1
ATOM 3252 N N . ASP A 1 395 ? -13.069 -13.556 -3.005 1.00 84.50 395 ASP A N 1
ATOM 3253 C CA . ASP A 1 395 ? -13.497 -12.378 -2.256 1.00 84.50 395 ASP A CA 1
ATOM 3254 C C . ASP A 1 395 ? -13.995 -12.783 -0.860 1.00 84.50 395 ASP A C 1
ATOM 3256 O O . ASP A 1 395 ? -15.168 -13.100 -0.658 1.00 84.50 395 ASP A O 1
ATOM 3260 N N . PHE A 1 396 ? -13.082 -12.781 0.108 1.00 79.75 396 PHE A N 1
ATOM 3261 C CA . PHE A 1 396 ? -13.353 -13.070 1.516 1.00 79.75 396 PHE A CA 1
ATOM 3262 C C . PHE A 1 396 ? -13.945 -11.871 2.266 1.00 79.75 396 PHE A C 1
ATOM 3264 O O . PHE A 1 396 ? -14.240 -11.987 3.456 1.00 79.75 396 PHE A O 1
ATOM 3271 N N . LYS A 1 397 ? -14.121 -10.725 1.589 1.00 79.56 397 LYS A N 1
ATOM 3272 C CA . LYS A 1 397 ? -14.665 -9.483 2.156 1.00 79.56 397 LYS A CA 1
ATOM 3273 C C . LYS A 1 397 ? -13.894 -8.994 3.388 1.00 79.56 397 LYS A C 1
ATOM 3275 O O . LYS A 1 397 ? -14.480 -8.477 4.336 1.00 79.56 397 LYS A O 1
ATOM 3280 N N . THR A 1 398 ? -12.571 -9.155 3.383 1.00 83.12 398 THR A N 1
ATOM 3281 C CA . THR A 1 398 ? -11.714 -8.630 4.456 1.00 83.12 398 THR A CA 1
ATOM 3282 C C . THR A 1 398 ? -11.470 -7.128 4.288 1.00 83.12 398 THR A C 1
ATOM 3284 O O . THR A 1 398 ? -11.569 -6.584 3.184 1.00 83.12 398 THR A O 1
ATOM 3287 N N . GLY A 1 399 ? -11.082 -6.450 5.375 1.00 81.06 399 GLY A N 1
ATOM 3288 C CA . GLY A 1 399 ? -10.696 -5.034 5.326 1.00 81.06 399 GLY A CA 1
ATOM 3289 C C . GLY A 1 399 ? -9.528 -4.766 4.367 1.00 81.06 399 GLY A C 1
ATOM 3290 O O . GLY A 1 399 ? -9.560 -3.795 3.614 1.00 81.06 399 GLY A O 1
ATOM 3291 N N . ILE A 1 400 ? -8.549 -5.674 4.312 1.00 86.38 400 ILE A N 1
ATOM 3292 C CA . ILE A 1 400 ? -7.419 -5.616 3.370 1.00 86.38 400 ILE A CA 1
ATOM 3293 C C . ILE A 1 400 ? -7.916 -5.697 1.923 1.00 86.38 400 ILE A C 1
ATOM 3295 O O . ILE A 1 400 ? -7.586 -4.842 1.106 1.00 86.38 400 ILE A O 1
ATOM 3299 N N . GLN A 1 401 ? -8.800 -6.648 1.603 1.00 87.81 401 GLN A N 1
ATOM 3300 C CA . GLN A 1 401 ? -9.350 -6.763 0.248 1.00 87.81 401 GLN A CA 1
ATOM 3301 C C . GLN A 1 401 ? -10.169 -5.535 -0.164 1.00 87.81 401 GLN A C 1
ATOM 3303 O O . GLN A 1 401 ? -10.170 -5.165 -1.339 1.00 87.81 401 GLN A O 1
ATOM 3308 N N . ARG A 1 402 ? -10.839 -4.872 0.785 1.00 84.38 402 ARG A N 1
ATOM 3309 C CA . ARG A 1 402 ? -11.523 -3.596 0.541 1.00 84.38 402 ARG A CA 1
ATOM 3310 C C . ARG A 1 402 ? -10.535 -2.503 0.120 1.00 84.38 402 ARG A C 1
ATOM 3312 O O . ARG A 1 402 ? -10.761 -1.847 -0.896 1.00 84.38 402 ARG A O 1
ATOM 3319 N N . VAL A 1 403 ? -9.406 -2.387 0.825 1.00 86.50 403 VAL A N 1
ATOM 3320 C CA . VAL A 1 403 ? -8.307 -1.459 0.490 1.00 86.50 403 VAL A CA 1
ATOM 3321 C C . VAL A 1 403 ? -7.753 -1.749 -0.907 1.00 86.50 403 VAL A C 1
ATOM 3323 O O . VAL A 1 403 ? -7.689 -0.844 -1.740 1.00 86.50 403 VAL A O 1
ATOM 3326 N N . VAL A 1 404 ? -7.420 -3.013 -1.197 1.00 90.69 404 VAL A N 1
ATOM 3327 C CA . VAL A 1 404 ? -6.866 -3.437 -2.496 1.00 90.69 404 VAL A CA 1
ATOM 3328 C C . VAL A 1 404 ? -7.825 -3.087 -3.643 1.00 90.69 404 VAL A C 1
ATOM 3330 O O . VAL A 1 404 ? -7.419 -2.472 -4.629 1.00 90.69 404 VAL A O 1
ATOM 3333 N N . LYS A 1 405 ? -9.124 -3.399 -3.511 1.00 90.81 405 LYS A N 1
ATOM 3334 C CA . LYS A 1 405 ? -10.139 -3.053 -4.526 1.00 90.81 405 LYS A CA 1
ATOM 3335 C C . LYS A 1 405 ? -10.265 -1.545 -4.730 1.00 90.81 405 LYS A C 1
ATOM 3337 O O . LYS A 1 405 ? -10.407 -1.099 -5.869 1.00 90.81 405 LYS A O 1
ATOM 3342 N N . ALA A 1 406 ? -10.256 -0.765 -3.651 1.00 86.69 406 ALA A N 1
ATOM 3343 C CA . ALA A 1 406 ? -10.389 0.683 -3.730 1.00 86.69 406 ALA A CA 1
ATOM 3344 C C . ALA A 1 406 ? -9.195 1.319 -4.460 1.00 86.69 406 ALA A C 1
ATOM 3346 O O . ALA A 1 406 ? -9.387 2.126 -5.374 1.00 86.69 406 ALA A O 1
ATOM 3347 N N . GLN A 1 407 ? -7.974 0.885 -4.138 1.00 88.75 407 GLN A N 1
ATOM 3348 C CA . GLN A 1 407 ? -6.767 1.325 -4.837 1.00 88.75 407 GLN A CA 1
ATOM 3349 C C . GLN A 1 407 ? -6.770 0.907 -6.311 1.00 88.75 407 GLN A C 1
ATOM 3351 O O . GLN A 1 407 ? -6.496 1.742 -7.171 1.00 88.75 407 GLN A O 1
ATOM 3356 N N . LEU A 1 408 ? -7.154 -0.336 -6.633 1.00 92.06 408 LEU A N 1
ATOM 3357 C CA . LEU A 1 408 ? -7.282 -0.786 -8.024 1.00 92.06 408 LEU A CA 1
ATOM 3358 C C . LEU A 1 408 ? -8.262 0.082 -8.821 1.00 92.06 408 LEU A C 1
ATOM 3360 O O . LEU A 1 408 ? -7.921 0.530 -9.915 1.00 92.06 408 LEU A O 1
ATOM 3364 N N . LYS A 1 409 ? -9.458 0.366 -8.282 1.00 90.44 409 LYS A N 1
ATOM 3365 C CA . LYS A 1 409 ? -10.445 1.244 -8.944 1.00 90.44 409 LYS A CA 1
ATOM 3366 C C . LYS A 1 409 ? -9.853 2.612 -9.270 1.00 90.44 409 LYS A C 1
ATOM 3368 O O . LYS A 1 409 ? -10.100 3.139 -10.354 1.00 90.44 409 LYS A O 1
ATOM 3373 N N . TYR A 1 410 ? -9.083 3.190 -8.349 1.00 87.25 410 TYR A N 1
ATOM 3374 C CA . TYR A 1 410 ? -8.434 4.473 -8.588 1.00 87.25 410 TYR A CA 1
ATOM 3375 C C . TYR A 1 410 ? -7.337 4.370 -9.648 1.00 87.25 410 TYR A C 1
ATOM 3377 O O . TYR A 1 410 ? -7.331 5.164 -10.586 1.00 87.25 410 TYR A O 1
ATOM 3385 N N . LEU A 1 411 ? -6.451 3.377 -9.544 1.00 89.50 411 LEU A N 1
ATOM 3386 C CA . LEU A 1 411 ? -5.347 3.178 -10.483 1.00 89.50 411 LEU A CA 1
ATOM 3387 C C . LEU A 1 411 ? -5.847 2.931 -11.914 1.00 89.50 411 LEU A C 1
ATOM 3389 O O . LEU A 1 411 ? -5.246 3.436 -12.854 1.00 89.50 411 LEU A O 1
ATOM 3393 N N . PHE A 1 412 ? -6.970 2.228 -12.104 1.00 90.12 412 PHE A N 1
ATOM 3394 C CA . PHE A 1 412 ? -7.581 2.079 -13.432 1.00 90.12 412 PHE A CA 1
ATOM 3395 C C . PHE A 1 412 ? -8.123 3.401 -13.989 1.00 90.12 412 PHE A C 1
ATOM 3397 O O . PHE A 1 412 ? -8.076 3.627 -15.196 1.00 90.12 412 PHE A O 1
ATOM 3404 N N . ARG A 1 413 ? -8.630 4.291 -13.126 1.00 87.19 413 ARG A N 1
ATOM 3405 C CA . ARG A 1 413 ? -9.125 5.619 -13.528 1.00 87.19 413 ARG A CA 1
ATOM 3406 C C . ARG A 1 413 ? -7.995 6.618 -13.774 1.00 87.19 413 ARG A C 1
ATOM 3408 O O . ARG A 1 413 ? -8.148 7.510 -14.603 1.00 87.19 413 ARG A O 1
ATOM 3415 N N . LYS A 1 414 ? -6.905 6.510 -13.014 1.00 84.62 414 LYS A N 1
ATOM 3416 C CA . LYS A 1 414 ? -5.752 7.418 -13.016 1.00 84.62 414 LYS A CA 1
ATOM 3417 C C . LYS A 1 414 ? -4.451 6.621 -12.839 1.00 84.62 414 LYS A C 1
ATOM 3419 O O . LYS A 1 414 ? -3.881 6.632 -11.747 1.00 84.62 414 LYS A O 1
ATOM 3424 N N . PRO A 1 415 ? -3.983 5.917 -13.881 1.00 82.69 415 PRO A N 1
ATOM 3425 C CA . PRO A 1 415 ? -2.708 5.218 -13.811 1.00 82.69 415 PRO A CA 1
ATOM 3426 C C . PRO A 1 415 ? -1.548 6.228 -13.723 1.00 82.69 415 PRO A C 1
ATOM 3428 O O . PRO A 1 415 ? -1.667 7.330 -14.271 1.00 82.69 415 PRO A O 1
ATOM 3431 N N . PRO A 1 416 ? -0.422 5.875 -13.073 1.00 78.62 416 PRO A N 1
ATOM 3432 C CA . PRO A 1 416 ? 0.779 6.705 -13.090 1.00 78.62 416 PRO A CA 1
ATOM 3433 C C . PRO A 1 416 ? 1.244 6.978 -14.522 1.00 78.62 416 PRO A C 1
ATOM 3435 O O . PRO A 1 416 ? 1.175 6.102 -15.392 1.00 78.62 416 PRO A O 1
ATOM 3438 N N . MET A 1 417 ? 1.760 8.181 -14.772 1.00 73.75 417 MET A N 1
ATOM 3439 C CA . MET A 1 417 ? 2.195 8.564 -16.113 1.00 73.75 417 MET A CA 1
ATOM 3440 C C . MET A 1 417 ? 3.303 7.626 -16.625 1.00 73.75 417 MET A C 1
ATOM 3442 O O . MET A 1 417 ? 4.308 7.399 -15.954 1.00 73.75 417 MET A O 1
ATOM 3446 N N . GLY A 1 418 ? 3.128 7.088 -17.836 1.00 75.88 418 GLY A N 1
ATOM 3447 C CA . GLY A 1 418 ? 4.100 6.187 -18.468 1.00 75.88 418 GLY A CA 1
ATOM 3448 C C . GLY A 1 418 ? 4.020 4.721 -18.026 1.00 75.88 418 GLY A C 1
ATOM 3449 O O . GLY A 1 418 ? 4.849 3.926 -18.474 1.00 75.88 418 GLY A O 1
ATOM 3450 N N . TYR A 1 419 ? 3.028 4.356 -17.203 1.00 83.75 419 TYR A N 1
ATOM 3451 C CA . TYR A 1 419 ? 2.786 2.980 -16.773 1.00 83.75 419 TYR A CA 1
ATOM 3452 C C . TYR A 1 419 ? 1.452 2.433 -17.288 1.00 83.75 419 TYR A C 1
ATOM 3454 O O . TYR A 1 419 ? 0.415 3.094 -17.252 1.00 83.75 419 TYR A O 1
ATOM 3462 N N . LYS A 1 420 ? 1.480 1.175 -17.724 1.00 87.75 420 LYS A N 1
ATOM 3463 C CA . LYS A 1 420 ? 0.312 0.327 -17.943 1.00 87.75 420 LYS A CA 1
ATOM 3464 C C . LYS A 1 420 ? 0.015 -0.428 -16.649 1.00 87.75 420 LYS A C 1
ATOM 3466 O O . LYS A 1 420 ? 0.889 -1.121 -16.136 1.00 87.75 420 LYS A O 1
ATOM 3471 N N . LEU A 1 421 ? -1.200 -0.297 -16.125 1.00 92.12 421 LEU A N 1
ATOM 3472 C CA . LEU A 1 421 ? -1.637 -1.043 -14.945 1.00 92.12 421 LEU A CA 1
ATOM 3473 C C . LEU A 1 421 ? -1.981 -2.490 -15.316 1.00 92.12 421 LEU A C 1
ATOM 3475 O O . LEU A 1 421 ? -2.782 -2.712 -16.221 1.00 92.12 421 LEU A O 1
ATOM 3479 N N . GLU A 1 422 ? -1.420 -3.446 -14.582 1.00 94.06 422 GLU A N 1
ATOM 3480 C CA . GLU A 1 422 ? -1.639 -4.881 -14.772 1.00 94.06 422 GLU A CA 1
ATOM 3481 C C . GLU A 1 422 ? -1.815 -5.567 -13.406 1.00 94.06 422 GLU A C 1
ATOM 3483 O O . GLU A 1 422 ? -0.839 -5.738 -12.672 1.00 94.06 422 GLU A O 1
ATOM 3488 N N . PRO A 1 423 ? -3.040 -5.964 -13.017 1.00 96.19 423 PRO A N 1
ATOM 3489 C CA . PRO A 1 423 ? -3.231 -6.823 -11.855 1.00 96.19 423 PRO A CA 1
ATOM 3490 C C . PRO A 1 423 ? -2.634 -8.212 -12.098 1.00 96.19 423 PRO A C 1
ATOM 3492 O O . PRO A 1 423 ? -2.754 -8.768 -13.192 1.00 96.19 423 PRO A O 1
ATOM 3495 N N . ILE A 1 424 ? -2.009 -8.787 -11.075 1.00 95.81 424 ILE A N 1
ATOM 3496 C CA . ILE A 1 424 ? -1.292 -10.065 -11.144 1.00 95.81 424 ILE A CA 1
ATOM 3497 C C . ILE A 1 424 ? -1.580 -10.921 -9.908 1.00 95.81 424 ILE A C 1
ATOM 3499 O O . ILE A 1 424 ? -1.987 -10.409 -8.869 1.00 95.81 424 ILE A O 1
ATOM 3503 N N . TYR A 1 425 ? -1.361 -12.230 -9.998 1.00 94.62 425 TYR A N 1
ATOM 3504 C CA . TYR A 1 425 ? -1.549 -13.148 -8.872 1.00 94.62 425 TYR A CA 1
ATOM 3505 C C . TYR A 1 425 ? -0.503 -14.262 -8.849 1.00 94.62 425 TYR A C 1
ATOM 3507 O O . TYR A 1 425 ? 0.016 -14.661 -9.891 1.00 94.62 425 TYR A O 1
ATOM 3515 N N . LEU A 1 426 ? -0.216 -14.775 -7.652 1.00 92.25 426 LEU A N 1
ATOM 3516 C CA . LEU A 1 426 ? 0.630 -15.941 -7.417 1.00 92.25 426 LEU A CA 1
ATOM 3517 C C . LEU A 1 426 ? -0.133 -17.247 -7.601 1.00 92.25 426 LEU A C 1
ATOM 3519 O O . LEU A 1 426 ? -1.155 -17.499 -6.953 1.00 92.25 426 LEU A O 1
ATOM 3523 N N . GLU A 1 427 ? 0.470 -18.141 -8.371 1.00 90.94 427 GLU A N 1
ATOM 3524 C CA . GLU A 1 427 ? 0.068 -19.533 -8.505 1.00 90.94 427 GLU A CA 1
ATOM 3525 C C . GLU A 1 427 ? 1.258 -20.454 -8.216 1.00 90.94 427 GLU A C 1
ATOM 3527 O O . GLU A 1 427 ? 2.400 -20.145 -8.561 1.00 90.94 427 GLU A O 1
ATOM 3532 N N . ASN A 1 428 ? 1.000 -21.591 -7.568 1.00 88.56 428 ASN A N 1
ATOM 3533 C CA . ASN A 1 428 ? 1.998 -22.640 -7.409 1.00 88.56 428 ASN A CA 1
ATOM 3534 C C . ASN A 1 428 ? 1.809 -23.673 -8.521 1.00 88.56 428 ASN A C 1
ATOM 3536 O O . ASN A 1 428 ? 0.804 -24.381 -8.542 1.00 88.56 428 ASN A O 1
ATOM 3540 N N . VAL A 1 429 ? 2.775 -23.760 -9.432 1.00 85.88 429 VAL A N 1
ATOM 3541 C CA . VAL A 1 429 ? 2.781 -24.737 -10.523 1.00 85.88 429 VAL A CA 1
ATOM 3542 C C . VAL A 1 429 ? 3.936 -25.701 -10.289 1.00 85.88 429 VAL A C 1
ATOM 3544 O O . VAL A 1 429 ? 5.102 -25.313 -10.337 1.00 85.88 429 VAL A O 1
ATOM 3547 N N . ASN A 1 430 ? 3.614 -26.970 -10.021 1.00 85.50 430 ASN A N 1
ATOM 3548 C CA . ASN A 1 430 ? 4.587 -28.044 -9.777 1.00 85.50 430 ASN A CA 1
ATOM 3549 C C . ASN A 1 430 ? 5.623 -27.713 -8.681 1.00 85.50 430 ASN A C 1
ATOM 3551 O O . ASN A 1 430 ? 6.812 -27.983 -8.836 1.00 85.50 430 ASN A O 1
ATOM 3555 N N . GLY A 1 431 ? 5.183 -27.100 -7.577 1.00 82.62 431 GLY A N 1
ATOM 3556 C CA . GLY A 1 431 ? 6.040 -26.741 -6.443 1.00 82.62 431 GLY A CA 1
ATOM 3557 C C . GLY A 1 431 ? 6.756 -25.394 -6.586 1.00 82.62 431 GLY A C 1
ATOM 3558 O O . GLY A 1 431 ? 7.414 -24.963 -5.638 1.00 82.62 431 GLY A O 1
ATOM 3559 N N . LYS A 1 432 ? 6.609 -24.709 -7.727 1.00 83.88 432 LYS A N 1
ATOM 3560 C CA . LYS A 1 432 ? 7.235 -23.414 -8.007 1.00 83.88 432 LYS A CA 1
ATOM 3561 C C . LYS A 1 432 ? 6.196 -22.298 -8.032 1.00 83.88 432 LYS A C 1
ATOM 3563 O O . LYS A 1 432 ? 5.210 -22.380 -8.762 1.00 83.88 432 LYS A O 1
ATOM 3568 N N . TRP A 1 433 ? 6.446 -21.232 -7.278 1.00 87.44 433 TRP A N 1
ATOM 3569 C CA . TRP A 1 433 ? 5.632 -20.020 -7.346 1.00 87.44 433 TRP A CA 1
ATOM 3570 C C . TRP A 1 433 ? 5.916 -19.228 -8.625 1.00 87.44 433 TRP A C 1
ATOM 3572 O O . TRP A 1 433 ? 7.071 -18.926 -8.937 1.00 87.44 433 TRP A O 1
ATOM 3582 N N . ILE A 1 434 ? 4.857 -18.876 -9.352 1.00 89.25 434 ILE A N 1
ATOM 3583 C CA . ILE A 1 434 ? 4.900 -18.007 -10.529 1.00 89.25 434 ILE A CA 1
ATOM 3584 C C . ILE A 1 434 ? 3.825 -16.927 -10.414 1.00 89.25 434 ILE A C 1
ATOM 3586 O O . ILE A 1 434 ? 2.734 -17.184 -9.906 1.00 89.25 434 ILE A O 1
ATOM 3590 N N . TYR A 1 435 ? 4.127 -15.722 -10.895 1.00 93.19 435 TYR A N 1
ATOM 3591 C CA . TYR A 1 435 ? 3.110 -14.691 -11.082 1.00 93.19 435 TYR A CA 1
ATOM 3592 C C . TYR A 1 435 ? 2.485 -14.824 -12.467 1.00 93.19 435 TYR A C 1
ATOM 3594 O O . TYR A 1 435 ? 3.198 -15.007 -13.457 1.00 93.19 435 TYR A O 1
ATOM 3602 N N . LYS A 1 436 ? 1.164 -14.682 -12.528 1.00 94.50 436 LYS A N 1
ATOM 3603 C CA . LYS A 1 436 ? 0.388 -14.589 -13.764 1.00 94.50 436 LYS A CA 1
ATOM 3604 C C . LYS A 1 436 ? -0.373 -13.275 -13.832 1.00 94.50 436 LYS A C 1
ATOM 3606 O O . LYS A 1 436 ? -0.765 -12.731 -12.799 1.00 94.50 436 LYS A O 1
ATOM 3611 N N . TYR A 1 437 ? -0.613 -12.786 -15.044 1.00 95.19 437 TYR A N 1
ATOM 3612 C CA . TYR A 1 437 ? -1.564 -11.703 -15.276 1.00 95.19 437 TYR A CA 1
ATOM 3613 C C . TYR A 1 437 ? -2.960 -12.137 -14.830 1.00 95.19 437 TYR A C 1
ATOM 3615 O O . TYR A 1 437 ? -3.404 -13.228 -15.174 1.00 95.19 437 TYR A O 1
ATOM 3623 N N . ALA A 1 438 ? -3.665 -11.274 -14.102 1.00 95.06 438 ALA A N 1
ATOM 3624 C CA . ALA A 1 438 ? -5.025 -11.509 -13.627 1.00 95.06 438 ALA A CA 1
ATOM 3625 C C . ALA A 1 438 ? -6.054 -10.896 -14.597 1.00 95.06 438 ALA A C 1
ATOM 3627 O O . ALA A 1 438 ? -6.878 -10.051 -14.225 1.00 95.06 438 ALA A O 1
ATOM 3628 N N . ARG A 1 439 ? -5.996 -11.270 -15.877 1.00 93.25 439 ARG A N 1
ATOM 3629 C CA . ARG A 1 439 ? -6.847 -10.701 -16.938 1.00 93.25 439 ARG A CA 1
ATOM 3630 C C . ARG A 1 439 ? -8.295 -11.155 -16.788 1.00 93.25 439 ARG A C 1
ATOM 3632 O O . ARG A 1 439 ? -9.200 -10.336 -16.943 1.00 93.25 439 ARG A O 1
ATOM 3639 N N . LYS A 1 440 ? -8.526 -12.404 -16.370 1.00 91.94 440 LYS A N 1
ATOM 3640 C CA . LYS A 1 440 ? -9.867 -12.919 -16.029 1.00 91.94 440 LYS A CA 1
ATOM 3641 C C . LYS A 1 440 ? -10.506 -12.150 -14.880 1.00 91.94 440 LYS A C 1
ATOM 3643 O O . LYS A 1 440 ? -11.665 -11.744 -14.973 1.00 91.94 440 LYS A O 1
ATOM 3648 N N . PHE A 1 441 ? -9.734 -11.899 -13.823 1.00 93.00 441 PHE A N 1
ATOM 3649 C CA . PHE A 1 441 ? -10.170 -11.033 -12.731 1.00 93.00 441 PHE A CA 1
ATOM 3650 C C . PHE A 1 441 ? -10.496 -9.635 -13.262 1.00 93.00 441 PHE A C 1
ATOM 3652 O O . PHE A 1 441 ? -11.607 -9.157 -13.058 1.00 93.00 441 PHE A O 1
ATOM 3659 N N . THR A 1 442 ? -9.576 -9.018 -14.009 1.00 92.88 442 THR A N 1
ATOM 3660 C CA . THR A 1 442 ? -9.735 -7.661 -14.557 1.00 92.88 442 THR A CA 1
ATOM 3661 C C . THR A 1 442 ? -10.993 -7.521 -15.422 1.00 92.88 442 THR A C 1
ATOM 3663 O O . THR A 1 442 ? -11.731 -6.548 -15.266 1.00 92.88 442 THR A O 1
ATOM 3666 N N . LYS A 1 443 ? -11.288 -8.524 -16.263 1.00 91.25 443 LYS A N 1
ATOM 3667 C CA . LYS A 1 443 ? -12.507 -8.632 -17.084 1.00 91.25 443 LYS A CA 1
ATOM 3668 C C . LYS A 1 443 ? -13.770 -8.492 -16.227 1.00 91.25 443 LYS A C 1
ATOM 3670 O O . LYS A 1 443 ? -14.610 -7.630 -16.479 1.00 91.25 443 LYS A O 1
ATOM 3675 N N . SER A 1 444 ? -13.866 -9.305 -15.172 1.00 90.44 444 SER A N 1
ATOM 3676 C CA . SER A 1 444 ? -14.990 -9.282 -14.227 1.00 90.44 444 SER A CA 1
ATOM 3677 C C . SER A 1 444 ? -15.044 -7.988 -13.406 1.00 90.44 444 SER A C 1
ATOM 3679 O O . SER A 1 444 ? -16.111 -7.407 -13.233 1.00 90.44 444 SER A O 1
ATOM 3681 N N . PHE A 1 445 ? -13.888 -7.500 -12.950 1.00 91.81 445 PHE A N 1
ATOM 3682 C CA . PHE A 1 445 ? -13.767 -6.351 -12.057 1.00 91.81 445 PHE A CA 1
ATOM 3683 C C . PHE A 1 445 ? -14.152 -5.027 -12.724 1.00 91.81 445 PHE A C 1
ATOM 3685 O O . PHE A 1 445 ? -14.769 -4.172 -12.090 1.00 91.81 445 PHE A O 1
ATOM 3692 N N . LEU A 1 446 ? -13.794 -4.858 -13.998 1.00 90.44 446 LEU A N 1
ATOM 3693 C CA . LEU A 1 446 ? -14.109 -3.666 -14.788 1.00 90.44 446 LEU A CA 1
ATOM 3694 C C . LEU A 1 446 ? -15.380 -3.819 -15.629 1.00 90.44 446 LEU A C 1
ATOM 3696 O O . LEU A 1 446 ? -15.816 -2.843 -16.235 1.00 90.44 446 LEU A O 1
ATOM 3700 N N . ASN A 1 447 ? -15.975 -5.015 -15.659 1.00 90.81 447 ASN A N 1
ATOM 3701 C CA . ASN A 1 447 ? -17.116 -5.352 -16.510 1.00 90.81 447 ASN A CA 1
ATOM 3702 C C . ASN A 1 447 ? -16.860 -5.024 -17.996 1.00 90.81 447 ASN A C 1
ATOM 3704 O O . ASN A 1 447 ? -17.675 -4.397 -18.673 1.00 90.81 447 ASN A O 1
ATOM 3708 N N . ILE A 1 448 ? -15.691 -5.429 -18.488 1.00 86.88 448 ILE A N 1
ATOM 3709 C CA . ILE A 1 448 ? -15.255 -5.261 -19.881 1.00 86.88 448 ILE A CA 1
ATOM 3710 C C . ILE A 1 448 ? -14.914 -6.623 -20.457 1.00 86.88 448 ILE A C 1
ATOM 3712 O O . ILE A 1 448 ? -14.498 -7.500 -19.712 1.00 86.88 448 ILE A O 1
ATOM 3716 N N . ASP A 1 449 ? -15.058 -6.807 -21.766 1.00 83.62 449 ASP A N 1
ATOM 3717 C CA . ASP A 1 449 ? -14.609 -8.029 -22.430 1.00 83.62 449 ASP A CA 1
ATOM 3718 C C . ASP A 1 449 ? -13.189 -7.843 -22.974 1.00 83.62 449 ASP A C 1
ATOM 3720 O O . ASP A 1 449 ? -12.919 -6.906 -23.726 1.00 83.62 449 ASP A O 1
ATOM 3724 N N . ILE A 1 450 ? -12.272 -8.716 -22.562 1.00 75.06 450 ILE A N 1
ATOM 3725 C CA . ILE A 1 450 ? -10.866 -8.696 -22.968 1.00 75.06 450 ILE A CA 1
ATOM 3726 C C . ILE A 1 450 ? -10.532 -10.089 -23.522 1.00 75.06 450 ILE A C 1
ATOM 3728 O O . ILE A 1 450 ? -10.771 -11.072 -22.819 1.00 75.06 450 ILE A O 1
ATOM 3732 N N . PRO A 1 451 ? -9.951 -10.206 -24.732 1.00 77.44 451 PRO A N 1
ATOM 3733 C CA . PRO A 1 451 ? -9.678 -11.493 -25.379 1.00 77.44 451 PRO A CA 1
ATOM 3734 C C . PRO A 1 451 ? -8.405 -12.196 -24.867 1.00 77.44 451 PRO A C 1
ATOM 3736 O O . PRO A 1 451 ? -7.916 -13.115 -25.517 1.00 77.44 451 PRO A O 1
ATOM 3739 N N . PHE A 1 452 ? -7.826 -11.749 -23.748 1.00 78.06 452 PHE A N 1
ATOM 3740 C CA . PHE A 1 452 ? -6.537 -12.235 -23.250 1.00 78.06 452 PHE A CA 1
ATOM 3741 C C . PHE A 1 452 ? -6.715 -13.181 -22.059 1.00 78.06 452 PHE A C 1
ATOM 3743 O O . PHE A 1 452 ? -7.435 -12.872 -21.110 1.00 78.06 452 PHE A O 1
ATOM 3750 N N . GLU A 1 453 ? -6.003 -14.305 -22.097 1.00 87.69 453 GLU A N 1
ATOM 3751 C CA . GLU A 1 453 ? -5.955 -15.302 -21.026 1.00 87.69 453 GLU A CA 1
ATOM 3752 C C . GLU A 1 453 ? -4.904 -14.950 -19.965 1.00 87.69 453 GLU A C 1
ATOM 3754 O O . GLU A 1 453 ? -4.010 -14.131 -20.196 1.00 87.69 453 GLU A O 1
ATOM 3759 N N . ASP A 1 454 ? -5.012 -15.581 -18.796 1.00 92.44 454 ASP A N 1
ATOM 3760 C CA . ASP A 1 454 ? -4.031 -15.451 -17.719 1.00 92.44 454 ASP A CA 1
ATOM 3761 C C . ASP A 1 454 ? -2.756 -16.232 -18.073 1.00 92.44 454 ASP A C 1
ATOM 3763 O O . ASP A 1 454 ? -2.743 -17.465 -18.118 1.00 92.44 454 ASP A O 1
ATOM 3767 N N . GLU A 1 455 ? -1.667 -15.502 -18.287 1.00 90.69 455 GLU A N 1
ATOM 3768 C CA . GLU A 1 455 ? -0.356 -16.027 -18.678 1.00 90.69 455 GLU A CA 1
ATOM 3769 C C . GLU A 1 455 ? 0.701 -15.626 -17.642 1.00 90.69 455 GLU A C 1
ATOM 3771 O O . GLU A 1 455 ? 0.485 -14.646 -16.920 1.00 90.69 455 GLU A O 1
ATOM 3776 N N . PRO A 1 456 ? 1.834 -16.351 -17.537 1.00 90.38 456 PRO A N 1
ATOM 3777 C CA . PRO A 1 456 ? 2.971 -15.903 -16.739 1.00 90.38 456 PRO A CA 1
ATOM 3778 C C . PRO A 1 456 ? 3.366 -14.466 -17.084 1.00 90.38 456 PRO A C 1
ATOM 3780 O O . PRO A 1 456 ? 3.308 -14.066 -18.245 1.00 90.38 456 PRO A O 1
ATOM 3783 N N . ILE A 1 457 ? 3.745 -13.689 -16.072 1.00 90.38 457 ILE A N 1
ATOM 3784 C CA . ILE A 1 457 ? 4.149 -12.301 -16.297 1.00 90.38 457 ILE A CA 1
ATOM 3785 C C . ILE A 1 457 ? 5.553 -12.217 -16.882 1.00 90.38 457 ILE A C 1
ATOM 3787 O O . ILE A 1 457 ? 6.448 -12.964 -16.479 1.00 90.38 457 ILE A O 1
ATOM 3791 N N . ASP A 1 458 ? 5.760 -11.222 -17.735 1.00 84.19 458 ASP A N 1
ATOM 3792 C CA . ASP A 1 458 ? 7.092 -10.781 -18.122 1.00 84.19 458 ASP A CA 1
ATOM 3793 C C . ASP A 1 458 ? 7.485 -9.546 -17.312 1.00 84.19 458 ASP A C 1
ATOM 3795 O O . ASP A 1 458 ? 6.689 -8.621 -17.125 1.00 84.19 458 ASP A O 1
ATOM 3799 N N . ILE A 1 459 ? 8.726 -9.536 -16.824 1.00 84.12 459 ILE A N 1
ATOM 3800 C CA . ILE A 1 459 ? 9.268 -8.469 -15.977 1.00 84.12 459 ILE A CA 1
ATOM 3801 C C . ILE A 1 459 ? 10.500 -7.891 -16.645 1.00 84.12 459 ILE A C 1
ATOM 3803 O O . ILE A 1 459 ? 11.450 -8.607 -16.976 1.00 84.12 459 ILE A O 1
ATOM 3807 N N . PHE A 1 460 ? 10.496 -6.577 -16.788 1.00 80.62 460 PHE A N 1
ATOM 3808 C CA . PHE A 1 460 ? 11.499 -5.858 -17.545 1.00 80.62 460 PHE A CA 1
ATOM 3809 C C . PHE A 1 460 ? 12.015 -4.637 -16.775 1.00 80.62 460 PHE A C 1
ATOM 3811 O O . PHE A 1 460 ? 11.433 -4.204 -15.778 1.00 80.62 460 PHE A O 1
ATOM 3818 N N . ASP A 1 461 ? 13.093 -4.048 -17.295 1.00 78.25 461 ASP A N 1
ATOM 3819 C CA . ASP A 1 461 ? 13.726 -2.861 -16.726 1.00 78.25 461 ASP A CA 1
ATOM 3820 C C . ASP A 1 461 ? 12.732 -1.707 -16.522 1.00 78.25 461 ASP A C 1
ATOM 3822 O O . ASP A 1 461 ? 11.991 -1.323 -17.435 1.00 78.25 461 ASP A O 1
ATOM 3826 N N . GLY A 1 462 ? 12.729 -1.154 -15.308 1.00 79.62 462 GLY A N 1
ATOM 3827 C CA . GLY A 1 462 ? 11.880 -0.033 -14.918 1.00 79.62 462 GLY A CA 1
ATOM 3828 C C . GLY A 1 462 ? 10.422 -0.381 -14.606 1.00 79.62 462 GLY A C 1
ATOM 3829 O O . GLY A 1 462 ? 9.663 0.536 -14.304 1.00 79.62 462 GLY A O 1
ATOM 3830 N N . ASP A 1 463 ? 10.009 -1.650 -14.655 1.00 88.94 463 ASP A N 1
ATOM 3831 C CA . ASP A 1 463 ? 8.675 -2.035 -14.181 1.00 88.94 463 ASP A CA 1
ATOM 3832 C C . ASP A 1 463 ? 8.547 -1.828 -12.657 1.00 88.94 463 ASP A C 1
ATOM 3834 O O . ASP A 1 463 ? 9.525 -1.886 -11.903 1.00 88.94 463 ASP A O 1
ATOM 3838 N N . LEU A 1 464 ? 7.322 -1.581 -12.196 1.00 92.44 464 LEU A N 1
ATOM 3839 C CA . LEU A 1 464 ? 6.989 -1.446 -10.781 1.00 92.44 464 LEU A CA 1
ATOM 3840 C C . LEU A 1 464 ? 6.165 -2.641 -10.325 1.00 92.44 464 LEU A C 1
ATOM 3842 O O . LEU A 1 464 ? 5.195 -3.024 -10.973 1.00 92.44 464 LEU A O 1
ATOM 3846 N N . PHE A 1 465 ? 6.540 -3.191 -9.180 1.00 94.19 465 PHE A N 1
ATOM 3847 C CA . PHE A 1 465 ? 5.892 -4.314 -8.532 1.00 94.19 465 PHE A CA 1
ATOM 3848 C C . PHE A 1 465 ? 5.287 -3.839 -7.212 1.00 94.19 465 PHE A C 1
ATOM 3850 O O . PHE A 1 465 ? 6.015 -3.584 -6.253 1.00 94.19 465 PHE A O 1
ATOM 3857 N N . TYR A 1 466 ? 3.968 -3.675 -7.170 1.00 94.62 466 TYR A N 1
ATOM 3858 C CA . TYR A 1 466 ? 3.245 -3.197 -5.998 1.00 94.62 466 TYR A CA 1
ATOM 3859 C C . TYR A 1 466 ? 2.479 -4.335 -5.332 1.00 94.62 466 TYR A C 1
ATOM 3861 O O . TYR A 1 466 ? 1.658 -4.991 -5.966 1.00 94.62 466 TYR A O 1
ATOM 3869 N N . VAL A 1 467 ? 2.726 -4.541 -4.042 1.00 93.69 467 VAL A N 1
ATOM 3870 C CA . VAL A 1 467 ? 2.125 -5.599 -3.231 1.00 93.69 467 VAL A CA 1
ATOM 3871 C C . VAL A 1 467 ? 1.267 -4.966 -2.135 1.00 93.69 467 VAL A C 1
ATOM 3873 O O . VAL A 1 467 ? 1.755 -4.739 -1.024 1.00 93.69 467 VAL A O 1
ATOM 3876 N N . PRO A 1 468 ? 0.007 -4.607 -2.448 1.00 91.75 468 PRO A N 1
ATOM 3877 C CA . PRO A 1 468 ? -0.935 -4.105 -1.459 1.00 91.75 468 PRO A CA 1
ATOM 3878 C C . PRO A 1 468 ? -1.565 -5.218 -0.621 1.00 91.75 468 PRO A C 1
ATOM 3880 O O . PRO A 1 468 ? -2.204 -4.917 0.371 1.00 91.75 468 PRO A O 1
ATOM 3883 N N . ASP A 1 469 ? -1.449 -6.480 -1.026 1.00 83.69 469 ASP A N 1
ATOM 3884 C CA . ASP A 1 469 ? -2.092 -7.613 -0.362 1.00 83.69 469 ASP A CA 1
ATOM 3885 C C . ASP A 1 469 ? -1.186 -8.226 0.724 1.00 83.69 469 ASP A C 1
ATOM 3887 O O . ASP A 1 469 ? 0.041 -8.241 0.594 1.00 83.69 469 ASP A O 1
ATOM 3891 N N . LEU A 1 470 ? -1.783 -8.773 1.787 1.00 79.50 470 LEU A N 1
ATOM 3892 C CA . LEU A 1 470 ? -1.068 -9.461 2.868 1.00 79.50 470 LEU A CA 1
ATOM 3893 C C . LEU A 1 470 ? -1.509 -10.925 2.904 1.00 79.50 470 LEU A C 1
ATOM 3895 O O . LEU A 1 470 ? -2.599 -11.242 3.380 1.00 79.50 470 LEU A O 1
ATOM 3899 N N . HIS A 1 471 ? -0.662 -11.832 2.410 1.00 75.81 471 HIS A N 1
ATOM 3900 C CA . HIS A 1 471 ? -0.985 -13.258 2.372 1.00 75.81 471 HIS A CA 1
ATOM 3901 C C . HIS A 1 471 ? 0.254 -14.150 2.576 1.00 75.81 471 HIS A C 1
ATOM 3903 O O . HIS A 1 471 ? 1.305 -13.847 2.011 1.00 75.81 471 HIS A O 1
ATOM 3909 N N . PRO A 1 472 ? 0.162 -15.294 3.290 1.00 73.50 472 PRO A N 1
ATOM 3910 C CA . PRO A 1 472 ? 1.309 -16.182 3.527 1.00 73.50 472 PRO A CA 1
ATOM 3911 C C . PRO A 1 472 ? 2.045 -16.632 2.256 1.00 73.50 472 PRO A C 1
ATOM 3913 O O . PRO A 1 472 ? 3.265 -16.752 2.247 1.00 73.50 472 PRO A O 1
ATOM 3916 N N . THR A 1 473 ? 1.339 -16.787 1.133 1.00 75.00 473 THR A N 1
ATOM 3917 C CA . THR A 1 473 ? 1.977 -17.199 -0.135 1.00 75.00 473 THR A CA 1
ATOM 3918 C C . THR A 1 473 ? 2.950 -16.165 -0.691 1.00 75.00 473 THR A C 1
ATOM 3920 O O . THR A 1 473 ? 3.879 -16.533 -1.400 1.00 75.00 473 THR A O 1
ATOM 3923 N N . VAL A 1 474 ? 2.745 -14.881 -0.380 1.00 71.75 474 VAL A N 1
ATOM 3924 C CA . VAL A 1 474 ? 3.649 -13.774 -0.742 1.00 71.75 474 VAL A CA 1
ATOM 3925 C C . VAL A 1 474 ? 5.000 -13.988 -0.048 1.00 71.75 474 VAL A C 1
ATOM 3927 O O . VAL A 1 474 ? 6.057 -13.884 -0.670 1.00 71.75 474 VAL A O 1
ATOM 3930 N N . TYR A 1 475 ? 4.965 -14.408 1.221 1.00 77.38 475 TYR A N 1
ATOM 3931 C CA . TYR A 1 475 ? 6.154 -14.784 1.982 1.00 77.38 475 TYR A CA 1
ATOM 3932 C C . TYR A 1 475 ? 6.828 -16.051 1.426 1.00 77.38 475 TYR A C 1
ATOM 3934 O O . TYR A 1 475 ? 8.029 -16.033 1.142 1.00 77.38 475 TYR A O 1
ATOM 3942 N N . ASP A 1 476 ? 6.062 -17.119 1.185 1.00 81.25 476 ASP A N 1
ATOM 3943 C CA . ASP A 1 476 ? 6.595 -18.382 0.655 1.00 81.25 476 ASP A CA 1
ATOM 3944 C C . ASP A 1 476 ? 7.259 -18.203 -0.719 1.00 81.25 476 ASP A C 1
ATOM 3946 O O . ASP A 1 476 ? 8.344 -18.732 -0.977 1.00 81.25 476 ASP A O 1
ATOM 3950 N N . ALA A 1 477 ? 6.637 -17.417 -1.602 1.00 81.44 477 ALA A N 1
ATOM 3951 C CA . ALA A 1 477 ? 7.192 -17.082 -2.909 1.00 81.44 477 ALA A CA 1
ATOM 3952 C C . ALA A 1 477 ? 8.470 -16.238 -2.786 1.00 81.44 477 ALA A C 1
ATOM 3954 O O . ALA A 1 477 ? 9.439 -16.456 -3.522 1.00 81.44 477 ALA A O 1
ATOM 3955 N N . GLY A 1 478 ? 8.509 -15.314 -1.820 1.00 80.75 478 GLY A N 1
ATOM 3956 C CA . GLY A 1 478 ? 9.701 -14.543 -1.475 1.00 80.75 478 GLY A CA 1
ATOM 3957 C C . GLY A 1 478 ? 10.888 -15.426 -1.092 1.00 80.75 478 GLY A C 1
ATOM 3958 O O . GLY A 1 478 ? 11.982 -15.242 -1.630 1.00 80.75 478 GLY A O 1
ATOM 3959 N N . ASN A 1 479 ? 10.662 -16.432 -0.243 1.00 80.00 479 ASN A N 1
ATOM 3960 C CA . ASN A 1 479 ? 11.684 -17.402 0.165 1.00 80.00 479 ASN A CA 1
ATOM 3961 C C . ASN A 1 479 ? 12.198 -18.268 -0.996 1.00 80.00 479 ASN A C 1
ATOM 3963 O O . ASN A 1 479 ? 13.362 -18.663 -0.999 1.00 80.00 479 ASN A O 1
ATOM 3967 N N . GLN A 1 480 ? 11.372 -18.516 -2.017 1.00 82.19 480 GLN A N 1
ATOM 3968 C CA . GLN A 1 480 ? 11.797 -19.184 -3.256 1.00 82.19 480 GLN A CA 1
ATOM 3969 C C . GLN A 1 480 ? 12.544 -18.254 -4.233 1.00 82.19 480 GLN A C 1
ATOM 3971 O O . GLN A 1 480 ? 12.926 -18.671 -5.327 1.00 82.19 480 GLN A O 1
ATOM 3976 N N . GLY A 1 481 ? 12.791 -16.997 -3.850 1.00 84.19 481 GLY A N 1
ATOM 3977 C CA . GLY A 1 481 ? 13.617 -16.058 -4.602 1.00 84.19 481 GLY A CA 1
ATOM 3978 C C . GLY A 1 481 ? 12.866 -15.233 -5.646 1.00 84.19 481 GLY A C 1
ATOM 3979 O O . GLY A 1 481 ? 13.521 -14.595 -6.473 1.00 84.19 481 GLY A O 1
ATOM 3980 N N . ILE A 1 482 ? 11.527 -15.186 -5.615 1.00 88.38 482 ILE A N 1
ATOM 3981 C CA . ILE A 1 482 ? 10.750 -14.435 -6.617 1.00 88.38 482 ILE A CA 1
ATOM 3982 C C . ILE A 1 482 ? 11.088 -12.938 -6.600 1.00 88.38 482 ILE A C 1
ATOM 3984 O O . ILE A 1 482 ? 11.311 -12.338 -7.648 1.00 88.38 482 ILE A O 1
ATOM 3988 N N . TYR A 1 483 ? 11.255 -12.341 -5.415 1.00 89.50 483 TYR A N 1
ATOM 3989 C CA . TYR A 1 483 ? 11.633 -10.931 -5.290 1.00 89.50 483 TYR A CA 1
ATOM 3990 C C . TYR A 1 483 ? 13.082 -10.672 -5.689 1.00 89.50 483 TYR A C 1
ATOM 3992 O O . TYR A 1 483 ? 13.392 -9.635 -6.272 1.00 89.50 483 TYR A O 1
ATOM 4000 N N . LYS A 1 484 ? 13.975 -11.641 -5.452 1.00 87.44 484 LYS A N 1
ATOM 4001 C CA . LYS A 1 484 ? 15.352 -11.577 -5.951 1.00 87.44 484 LYS A CA 1
ATOM 4002 C C . LYS A 1 484 ? 15.374 -11.562 -7.481 1.00 87.44 484 LYS A C 1
ATOM 4004 O O . LYS A 1 484 ? 16.127 -10.788 -8.063 1.00 87.44 484 LYS A O 1
ATOM 4009 N N . TYR A 1 485 ? 14.527 -12.371 -8.119 1.00 86.25 485 TYR A N 1
ATOM 4010 C CA . TYR A 1 485 ? 14.354 -12.373 -9.570 1.00 86.25 485 TYR A CA 1
ATOM 4011 C C . TYR A 1 485 ? 13.805 -11.034 -10.087 1.00 86.25 485 TYR A C 1
ATOM 4013 O O . TYR A 1 485 ? 14.391 -10.463 -11.003 1.00 86.25 485 TYR A O 1
ATOM 4021 N N . ILE A 1 486 ? 12.757 -10.491 -9.457 1.00 89.56 486 ILE A N 1
ATOM 4022 C CA . ILE A 1 486 ? 12.173 -9.186 -9.819 1.00 89.56 486 ILE A CA 1
ATOM 4023 C C . ILE A 1 486 ? 13.231 -8.072 -9.741 1.00 89.56 486 ILE A C 1
ATOM 4025 O O . ILE A 1 486 ? 13.431 -7.339 -10.709 1.00 89.56 486 ILE A O 1
ATOM 4029 N N . ARG A 1 487 ? 13.992 -7.994 -8.639 1.00 86.44 487 ARG A N 1
ATOM 4030 C CA . ARG A 1 487 ? 15.081 -7.009 -8.498 1.00 86.44 487 ARG A CA 1
ATOM 4031 C C . ARG A 1 487 ? 16.189 -7.199 -9.530 1.00 86.44 487 ARG A C 1
ATOM 4033 O O . ARG A 1 487 ? 16.736 -6.214 -10.015 1.00 86.44 487 ARG A O 1
ATOM 4040 N N . ALA A 1 488 ? 16.529 -8.441 -9.880 1.00 80.50 488 ALA A N 1
ATOM 4041 C CA . ALA A 1 488 ? 17.540 -8.729 -10.900 1.00 80.50 488 ALA A CA 1
ATOM 4042 C C . ALA A 1 488 ? 17.123 -8.251 -12.304 1.00 80.50 488 ALA A C 1
ATOM 4044 O O . ALA A 1 488 ? 17.984 -8.040 -13.153 1.00 80.50 488 ALA A O 1
ATOM 4045 N N . LYS A 1 489 ? 15.821 -8.041 -12.540 1.00 80.56 489 LYS A N 1
ATOM 4046 C CA . LYS A 1 489 ? 15.276 -7.388 -13.741 1.00 80.56 489 LYS A CA 1
ATOM 4047 C C . LYS A 1 489 ? 15.251 -5.864 -13.662 1.00 80.56 489 LYS A C 1
ATOM 4049 O O . LYS A 1 489 ? 14.724 -5.228 -14.564 1.00 80.56 489 LYS A O 1
ATOM 4054 N N . ASN A 1 490 ? 15.816 -5.290 -12.599 1.00 80.81 490 ASN A N 1
ATOM 4055 C CA . ASN A 1 490 ? 15.792 -3.862 -12.292 1.00 80.81 490 ASN A CA 1
ATOM 4056 C C . ASN A 1 490 ? 14.368 -3.279 -12.169 1.00 80.81 490 ASN A C 1
ATOM 4058 O O . ASN A 1 490 ? 14.160 -2.072 -12.301 1.00 80.81 490 ASN A O 1
ATOM 4062 N N . ALA A 1 491 ? 13.391 -4.141 -11.877 1.00 88.81 491 ALA A N 1
ATOM 4063 C CA . ALA A 1 491 ? 12.066 -3.731 -11.450 1.00 88.81 491 ALA A CA 1
ATOM 4064 C C . ALA A 1 491 ? 12.090 -3.374 -9.958 1.00 88.81 491 ALA A C 1
ATOM 4066 O O . ALA A 1 491 ? 12.861 -3.943 -9.175 1.00 88.81 491 ALA A O 1
ATOM 4067 N N . LYS A 1 492 ? 11.254 -2.412 -9.567 1.00 91.75 492 LYS A N 1
ATOM 4068 C CA . LYS A 1 492 ? 11.202 -1.895 -8.193 1.00 91.75 492 LYS A CA 1
ATOM 4069 C C . LYS A 1 492 ? 10.049 -2.501 -7.422 1.00 91.75 492 LYS A C 1
ATOM 4071 O O . LYS A 1 492 ? 8.960 -2.632 -7.965 1.00 91.75 492 LYS A O 1
ATOM 4076 N N . ILE A 1 493 ? 10.288 -2.852 -6.162 1.00 93.44 493 ILE A N 1
ATOM 4077 C CA . ILE A 1 493 ? 9.322 -3.571 -5.326 1.00 93.44 493 ILE A CA 1
ATOM 4078 C C . ILE A 1 493 ? 8.810 -2.666 -4.213 1.00 93.44 493 ILE A C 1
ATOM 4080 O O . ILE A 1 493 ? 9.593 -2.058 -3.480 1.00 93.44 493 ILE A O 1
ATOM 4084 N N . ILE A 1 494 ? 7.491 -2.598 -4.079 1.00 94.50 494 ILE A N 1
ATOM 4085 C CA . ILE A 1 494 ? 6.799 -1.735 -3.131 1.00 94.50 494 ILE A CA 1
ATOM 4086 C C . ILE A 1 494 ? 5.781 -2.572 -2.367 1.00 94.50 494 ILE A C 1
ATOM 4088 O O . ILE A 1 494 ? 4.926 -3.195 -2.988 1.00 94.50 494 ILE A O 1
ATOM 4092 N N . PHE A 1 495 ? 5.842 -2.565 -1.037 1.00 94.44 495 PHE A N 1
ATOM 4093 C CA . PHE A 1 495 ? 4.857 -3.248 -0.191 1.00 94.44 495 PHE A CA 1
ATOM 4094 C C . PHE A 1 495 ? 4.005 -2.241 0.575 1.00 94.44 495 PHE A C 1
ATOM 4096 O O . PHE A 1 495 ? 4.511 -1.210 1.025 1.00 94.44 495 PHE A O 1
ATOM 4103 N N . LEU A 1 496 ? 2.725 -2.564 0.754 1.00 94.50 496 LEU A N 1
ATOM 4104 C CA . LEU A 1 496 ? 1.861 -1.912 1.734 1.00 94.50 496 LEU A CA 1
ATOM 4105 C C . LEU A 1 496 ? 1.917 -2.704 3.049 1.00 94.50 496 LEU A C 1
ATOM 4107 O O . LEU A 1 496 ? 1.749 -3.921 3.053 1.00 94.50 496 LEU A O 1
ATOM 4111 N N . VAL A 1 497 ? 2.163 -2.018 4.161 1.00 94.62 497 VAL A N 1
ATOM 4112 C CA . VAL A 1 497 ? 2.257 -2.610 5.499 1.00 94.62 497 VAL A CA 1
ATOM 4113 C C . VAL A 1 497 ? 1.052 -2.158 6.310 1.00 94.62 497 VAL A C 1
ATOM 4115 O O . VAL A 1 497 ? 0.882 -0.962 6.549 1.00 94.62 497 VAL A O 1
ATOM 4118 N N . TYR A 1 498 ? 0.214 -3.117 6.708 1.00 92.56 498 TYR A N 1
ATOM 4119 C CA . TYR A 1 498 ? -1.015 -2.850 7.461 1.00 92.56 498 TYR A CA 1
ATOM 4120 C C . TYR A 1 498 ? -0.780 -2.747 8.962 1.00 92.56 498 TYR A C 1
ATOM 4122 O O . TYR A 1 498 ? -1.330 -1.868 9.613 1.00 92.56 498 TYR A O 1
ATOM 4130 N N . ASP A 1 499 ? 0.048 -3.629 9.508 1.00 91.69 499 ASP A N 1
ATOM 4131 C CA . ASP A 1 499 ? 0.428 -3.601 10.908 1.00 91.69 499 ASP A CA 1
ATOM 4132 C C . ASP A 1 499 ? 1.681 -4.453 11.142 1.00 91.69 499 ASP A C 1
ATOM 4134 O O . ASP A 1 499 ? 2.073 -5.278 10.309 1.00 91.69 499 ASP A O 1
ATOM 4138 N N . ILE A 1 500 ? 2.307 -4.251 12.299 1.00 93.81 500 ILE A N 1
ATOM 4139 C CA . ILE A 1 500 ? 3.294 -5.169 12.879 1.00 93.81 500 ILE A CA 1
ATOM 4140 C C . ILE A 1 500 ? 2.848 -5.645 14.268 1.00 93.81 500 ILE A C 1
ATOM 4142 O O . ILE A 1 500 ? 3.663 -6.049 15.098 1.00 93.81 500 ILE A O 1
ATOM 4146 N N . LEU A 1 501 ? 1.539 -5.617 14.530 1.00 92.81 501 LEU A N 1
ATOM 4147 C CA . LEU A 1 501 ? 0.970 -5.939 15.837 1.00 92.81 501 LEU A CA 1
ATOM 4148 C C . LEU A 1 501 ? 1.275 -7.369 16.303 1.00 92.81 501 LEU A C 1
ATOM 4150 O O . LEU A 1 501 ? 1.587 -7.512 17.484 1.00 92.81 501 LEU A O 1
ATOM 4154 N N . PRO A 1 502 ? 1.305 -8.408 15.442 1.00 93.69 502 PRO A N 1
ATOM 4155 C CA . PRO A 1 502 ? 1.742 -9.739 15.866 1.00 93.69 502 PRO A CA 1
ATOM 4156 C C . PRO A 1 502 ? 3.156 -9.773 16.463 1.00 93.69 502 PRO A C 1
ATOM 4158 O O . PRO A 1 502 ? 3.480 -10.674 17.234 1.00 93.69 502 PRO A O 1
ATOM 4161 N N . ILE A 1 503 ? 4.002 -8.798 16.112 1.00 94.50 503 ILE A N 1
ATOM 4162 C CA . ILE A 1 503 ? 5.362 -8.652 16.641 1.00 94.50 503 ILE A CA 1
ATOM 4163 C C . ILE A 1 503 ? 5.352 -7.852 17.945 1.00 94.50 503 ILE A C 1
ATOM 4165 O O . ILE A 1 503 ? 6.027 -8.232 18.900 1.00 94.50 503 ILE A O 1
ATOM 4169 N N . LEU A 1 504 ? 4.607 -6.744 17.986 1.00 93.06 504 LEU A N 1
ATOM 4170 C CA . LEU A 1 504 ? 4.581 -5.834 19.136 1.00 93.06 504 LEU A CA 1
ATOM 4171 C C . LEU A 1 504 ? 3.754 -6.375 20.309 1.00 93.06 504 LEU A C 1
ATOM 4173 O O . LEU A 1 504 ? 4.078 -6.115 21.466 1.00 93.06 504 LEU A O 1
ATOM 4177 N N . ARG A 1 505 ? 2.688 -7.120 20.010 1.00 92.06 505 ARG A N 1
ATOM 4178 C CA . ARG A 1 505 ? 1.693 -7.634 20.959 1.00 92.06 505 ARG A CA 1
ATOM 4179 C C . ARG A 1 505 ? 1.425 -9.121 20.737 1.00 92.06 505 ARG A C 1
ATOM 4181 O O . ARG A 1 505 ? 0.285 -9.497 20.479 1.00 92.06 505 ARG A O 1
ATOM 4188 N N . PRO A 1 506 ? 2.448 -9.990 20.834 1.00 93.00 506 PRO A N 1
ATOM 4189 C CA . PRO A 1 506 ? 2.291 -11.424 20.585 1.00 93.00 506 PRO A CA 1
ATOM 4190 C C . PRO A 1 506 ? 1.256 -12.079 21.513 1.00 93.00 506 PRO A C 1
ATOM 4192 O O . PRO A 1 506 ? 0.664 -13.088 21.155 1.00 93.00 506 PRO A O 1
ATOM 4195 N N . ASP A 1 507 ? 0.992 -11.478 22.675 1.00 90.88 507 ASP A N 1
ATOM 4196 C CA . ASP A 1 507 ? -0.033 -11.889 23.635 1.00 90.88 507 ASP A CA 1
ATOM 4197 C C . ASP A 1 507 ? -1.475 -11.755 23.112 1.00 90.88 507 ASP A C 1
ATOM 4199 O O . ASP A 1 507 ? -2.381 -12.398 23.639 1.00 90.88 507 ASP A O 1
ATOM 4203 N N . CYS A 1 508 ? -1.700 -10.941 22.077 1.00 88.88 508 CYS A N 1
ATOM 4204 C CA . CYS A 1 508 ? -3.011 -10.734 21.459 1.00 88.88 508 CYS A CA 1
ATOM 4205 C C . CYS A 1 508 ? -3.262 -11.614 20.223 1.00 88.88 508 CYS A C 1
ATOM 4207 O O . CYS A 1 508 ? -4.343 -11.531 19.640 1.00 88.88 508 CYS A O 1
ATOM 4209 N N . PHE A 1 509 ? -2.294 -12.436 19.805 1.00 89.81 509 PHE A N 1
ATOM 4210 C CA . PHE A 1 509 ? -2.386 -13.240 18.583 1.00 89.81 509 PHE A CA 1
ATOM 4211 C C . PHE A 1 509 ? -2.193 -14.737 18.865 1.00 89.81 509 PHE A C 1
ATOM 4213 O O . PHE A 1 509 ? -1.620 -15.109 19.888 1.00 89.81 509 PHE A O 1
ATOM 4220 N N . PRO A 1 510 ? -2.666 -15.621 17.965 1.00 89.31 510 PRO A N 1
ATOM 4221 C CA . PRO A 1 510 ? -2.435 -17.057 18.087 1.00 89.31 510 PRO A CA 1
ATOM 4222 C C . PRO A 1 510 ? -0.944 -17.424 18.113 1.00 89.31 510 PRO A C 1
ATOM 4224 O O . PRO A 1 510 ? -0.097 -16.716 17.563 1.00 89.31 510 PRO A O 1
ATOM 4227 N N . GLU A 1 511 ? -0.635 -18.583 18.696 1.00 90.19 511 GLU A N 1
ATOM 4228 C CA . GLU A 1 511 ? 0.716 -19.151 18.688 1.00 90.19 511 GLU A CA 1
ATOM 4229 C C . GLU A 1 511 ? 1.266 -19.256 17.250 1.00 90.19 511 GLU A C 1
ATOM 4231 O O . GLU A 1 511 ? 0.544 -19.598 16.312 1.00 90.19 511 GLU A O 1
ATOM 4236 N N . GLY A 1 512 ? 2.540 -18.900 17.060 1.00 89.12 512 GLY A N 1
ATOM 4237 C CA . GLY A 1 512 ? 3.198 -18.844 15.747 1.00 89.12 512 GLY A CA 1
ATOM 4238 C C . GLY A 1 512 ? 2.994 -17.541 14.956 1.00 89.12 512 GLY A C 1
ATOM 4239 O O . GLY A 1 512 ? 3.759 -17.276 14.025 1.00 89.12 512 GLY A O 1
ATOM 4240 N N . ALA A 1 513 ? 2.042 -16.673 15.333 1.00 91.00 513 ALA A N 1
ATOM 4241 C CA . ALA A 1 513 ? 1.813 -15.403 14.632 1.00 91.00 513 ALA A CA 1
ATOM 4242 C C . ALA A 1 513 ? 3.033 -14.467 14.690 1.00 91.00 513 ALA A C 1
ATOM 4244 O O . ALA A 1 513 ? 3.407 -13.882 13.674 1.00 91.00 513 ALA A O 1
ATOM 4245 N N . TYR A 1 514 ? 3.699 -14.385 15.849 1.00 93.25 514 TYR A N 1
ATOM 4246 C CA . TYR A 1 514 ? 4.933 -13.612 16.024 1.00 93.25 514 TYR A CA 1
ATOM 4247 C C . TYR A 1 514 ? 6.025 -14.035 15.032 1.00 93.25 514 TYR A C 1
ATOM 4249 O O . TYR A 1 514 ? 6.605 -13.201 14.338 1.00 93.25 514 TYR A O 1
ATOM 4257 N N . GLU A 1 515 ? 6.298 -15.339 14.947 1.00 91.62 515 GLU A N 1
ATOM 4258 C CA . GLU A 1 515 ? 7.362 -15.886 14.102 1.00 91.62 515 GLU A CA 1
ATOM 4259 C C . GLU A 1 515 ? 7.046 -15.670 12.624 1.00 91.62 515 GLU A C 1
ATOM 4261 O O . GLU A 1 515 ? 7.886 -15.162 11.880 1.00 91.62 515 GLU A O 1
ATOM 4266 N N . SER A 1 516 ? 5.813 -15.986 12.216 1.00 88.38 516 SER A N 1
ATOM 4267 C CA . SER A 1 516 ? 5.339 -15.782 10.848 1.00 88.38 516 SER A CA 1
ATOM 4268 C C . SER A 1 516 ? 5.454 -14.316 10.426 1.00 88.38 516 SER A C 1
ATOM 4270 O O . SER A 1 516 ? 5.993 -14.016 9.359 1.00 88.38 516 SER A O 1
ATOM 4272 N N . HIS A 1 517 ? 4.994 -13.385 11.266 1.00 91.00 517 HIS A N 1
ATOM 4273 C CA . HIS A 1 517 ? 4.990 -11.961 10.926 1.00 91.00 517 HIS A CA 1
ATOM 4274 C C . HIS A 1 517 ? 6.389 -11.347 10.984 1.00 91.00 517 HIS A C 1
ATOM 4276 O O . HIS A 1 517 ? 6.755 -10.575 10.102 1.00 91.00 517 HIS A O 1
ATOM 4282 N N . SER A 1 518 ? 7.224 -11.740 11.954 1.00 91.25 518 SER A N 1
ATOM 4283 C CA . SER A 1 518 ? 8.634 -11.326 12.006 1.00 91.25 518 SER A CA 1
ATOM 4284 C C . SER A 1 518 ? 9.391 -11.773 10.758 1.00 91.25 518 SER A C 1
ATOM 4286 O O . SER A 1 518 ? 10.160 -11.004 10.177 1.00 91.25 518 SER A O 1
ATOM 4288 N N . ASN A 1 519 ? 9.148 -13.001 10.308 1.00 89.06 519 ASN A N 1
ATOM 4289 C CA . ASN A 1 519 ? 9.729 -13.524 9.084 1.00 89.06 519 ASN A CA 1
ATOM 4290 C C . ASN A 1 519 ? 9.244 -12.763 7.842 1.00 89.06 519 ASN A C 1
ATOM 4292 O O . ASN A 1 519 ? 10.059 -12.439 6.975 1.00 89.06 519 ASN A O 1
ATOM 4296 N N . TRP A 1 520 ? 7.957 -12.415 7.779 1.00 89.75 520 TRP A N 1
ATOM 4297 C CA . TRP A 1 520 ? 7.416 -11.569 6.717 1.00 89.75 520 TRP A CA 1
ATOM 4298 C C . TRP A 1 520 ? 8.065 -10.176 6.698 1.00 89.75 520 TRP A C 1
ATOM 4300 O O . TRP A 1 520 ? 8.559 -9.760 5.649 1.00 89.75 520 TRP A O 1
ATOM 4310 N N . VAL A 1 521 ? 8.180 -9.498 7.849 1.00 92.19 521 VAL A N 1
ATOM 4311 C CA . VAL A 1 521 ? 8.838 -8.179 7.950 1.00 92.19 521 VAL A CA 1
ATOM 4312 C C . VAL A 1 521 ? 10.307 -8.251 7.514 1.00 92.19 521 VAL A C 1
ATOM 4314 O O . VAL A 1 521 ? 10.770 -7.404 6.748 1.00 92.19 521 VAL A O 1
ATOM 4317 N N . LYS A 1 522 ? 11.043 -9.292 7.926 1.00 90.31 522 LYS A N 1
ATOM 4318 C CA . LYS A 1 522 ? 12.423 -9.531 7.464 1.00 90.31 522 LYS A CA 1
ATOM 4319 C C . LYS A 1 522 ? 12.495 -9.699 5.948 1.00 90.31 522 LYS A C 1
ATOM 4321 O O . LYS A 1 522 ? 13.391 -9.140 5.314 1.00 90.31 522 LYS A O 1
ATOM 4326 N N . ALA A 1 523 ? 11.568 -10.455 5.359 1.00 88.31 523 ALA A N 1
ATOM 4327 C CA . ALA A 1 523 ? 11.535 -10.685 3.920 1.00 88.31 523 ALA A CA 1
ATOM 4328 C C . ALA A 1 523 ? 11.260 -9.390 3.145 1.00 88.31 523 ALA A C 1
ATOM 4330 O O . ALA A 1 523 ? 12.031 -9.052 2.248 1.00 88.31 523 ALA A O 1
ATOM 4331 N N . ILE A 1 524 ? 10.222 -8.628 3.503 1.00 91.06 524 ILE A N 1
ATOM 4332 C CA . ILE A 1 524 ? 9.906 -7.382 2.789 1.00 91.06 524 ILE A CA 1
ATOM 4333 C C . ILE A 1 524 ? 11.027 -6.349 2.954 1.00 91.06 524 ILE A C 1
ATOM 4335 O O . ILE A 1 524 ? 11.426 -5.747 1.963 1.00 91.06 524 ILE A O 1
ATOM 4339 N N . ALA A 1 525 ? 11.631 -6.215 4.140 1.00 91.81 525 ALA A N 1
ATOM 4340 C CA . ALA A 1 525 ? 12.769 -5.316 4.354 1.00 91.81 525 ALA A CA 1
ATOM 4341 C C . ALA A 1 525 ? 13.999 -5.722 3.520 1.00 91.81 525 ALA A C 1
ATOM 4343 O O . ALA A 1 525 ? 14.754 -4.875 3.046 1.00 91.81 525 ALA A O 1
ATOM 4344 N N . SER A 1 526 ? 14.172 -7.025 3.278 1.00 89.25 526 SER A N 1
ATOM 4345 C CA . SER A 1 526 ? 15.281 -7.558 2.483 1.00 89.25 526 SER A CA 1
ATOM 4346 C C . SER A 1 526 ? 15.140 -7.319 0.982 1.00 89.25 526 SER A C 1
ATOM 4348 O O . SER A 1 526 ? 16.149 -7.400 0.283 1.00 89.25 526 SER A O 1
ATOM 4350 N N . TYR A 1 527 ? 13.942 -7.040 0.458 1.00 89.81 527 TYR A N 1
ATOM 4351 C CA . TYR A 1 527 ? 13.710 -6.961 -0.992 1.00 89.81 527 TYR A CA 1
ATOM 4352 C C . TYR A 1 527 ? 13.016 -5.686 -1.474 1.00 89.81 527 TYR A C 1
ATOM 4354 O O . TYR A 1 527 ? 13.186 -5.325 -2.641 1.00 89.81 527 TYR A O 1
ATOM 4362 N N . ALA A 1 528 ? 12.262 -5.004 -0.620 1.00 92.69 528 ALA A N 1
ATOM 4363 C CA . ALA A 1 528 ? 11.570 -3.781 -0.986 1.00 92.69 528 ALA A CA 1
ATOM 4364 C C . ALA A 1 528 ? 12.561 -2.678 -1.382 1.00 92.69 528 ALA A C 1
ATOM 4366 O O . ALA A 1 528 ? 13.648 -2.551 -0.821 1.00 92.69 528 ALA A O 1
ATOM 4367 N N . ASP A 1 529 ? 12.166 -1.871 -2.359 1.00 93.38 529 ASP A N 1
ATOM 4368 C CA . ASP A 1 529 ? 12.723 -0.535 -2.564 1.00 93.38 529 ASP A CA 1
ATOM 4369 C C . ASP A 1 529 ? 11.933 0.495 -1.743 1.00 93.38 529 ASP A C 1
ATOM 4371 O O . ASP A 1 529 ? 12.489 1.509 -1.325 1.00 93.38 529 ASP A O 1
ATOM 4375 N N . LYS A 1 530 ? 10.642 0.230 -1.482 1.00 94.56 530 LYS A N 1
ATOM 4376 C CA . LYS A 1 530 ? 9.814 1.067 -0.612 1.00 94.56 530 LYS A CA 1
ATOM 4377 C C . LYS A 1 530 ? 8.791 0.274 0.203 1.00 94.56 530 LYS A C 1
ATOM 4379 O O . LYS A 1 530 ? 8.125 -0.618 -0.320 1.00 94.56 530 LYS A O 1
ATOM 4384 N N . LEU A 1 531 ? 8.629 0.648 1.467 1.00 95.50 531 LEU A N 1
ATOM 4385 C CA . LEU A 1 531 ? 7.529 0.227 2.333 1.00 95.50 531 LEU A CA 1
ATOM 4386 C C . LEU A 1 531 ? 6.591 1.414 2.547 1.00 95.50 531 LEU A C 1
ATOM 4388 O O . LEU A 1 531 ? 7.034 2.525 2.844 1.00 95.50 531 LEU A O 1
ATOM 4392 N N . ILE A 1 532 ? 5.296 1.179 2.371 1.00 95.81 532 ILE A N 1
ATOM 4393 C CA . ILE A 1 532 ? 4.247 2.165 2.609 1.00 95.81 532 ILE A CA 1
ATOM 4394 C C . ILE A 1 532 ? 3.431 1.680 3.805 1.00 95.81 532 ILE A C 1
ATOM 4396 O O . ILE A 1 532 ? 2.735 0.676 3.705 1.00 95.81 532 ILE A O 1
ATOM 4400 N N . CYS A 1 533 ? 3.508 2.376 4.931 1.00 96.38 533 CYS A N 1
ATOM 4401 C CA . CYS A 1 533 ? 2.688 2.103 6.106 1.00 96.38 533 CYS A CA 1
ATOM 4402 C C . CYS A 1 533 ? 1.311 2.768 5.973 1.00 96.38 533 CYS A C 1
ATOM 4404 O O . CYS A 1 533 ? 1.171 3.808 5.326 1.00 96.38 533 CYS A O 1
ATOM 4406 N N . ILE A 1 534 ? 0.284 2.183 6.588 1.00 94.94 534 ILE A N 1
ATOM 4407 C CA . ILE A 1 534 ? -1.083 2.735 6.558 1.00 94.94 534 ILE A CA 1
ATOM 4408 C C . ILE A 1 534 ? -1.347 3.850 7.587 1.00 94.94 534 ILE A C 1
ATOM 4410 O O . ILE A 1 534 ? -2.455 4.383 7.637 1.00 94.94 534 ILE A O 1
ATOM 4414 N N . SER A 1 535 ? -0.346 4.193 8.396 1.00 95.44 535 SER A N 1
ATOM 4415 C CA . SER A 1 535 ? -0.368 5.254 9.407 1.00 95.44 535 SER A CA 1
ATOM 4416 C C . SER A 1 535 ? 1.042 5.792 9.635 1.00 95.44 535 SER A C 1
ATOM 4418 O O . SER A 1 535 ? 2.034 5.119 9.323 1.00 95.44 535 SER A O 1
ATOM 4420 N N . GLN A 1 536 ? 1.141 7.001 10.188 1.00 95.50 536 GLN A N 1
ATOM 4421 C CA . GLN A 1 536 ? 2.427 7.558 10.607 1.00 95.50 536 GLN A CA 1
ATOM 4422 C C . GLN A 1 536 ? 2.955 6.826 11.852 1.00 95.50 536 GLN A C 1
ATOM 4424 O O . GLN A 1 536 ? 4.150 6.540 11.927 1.00 95.50 536 GLN A O 1
ATOM 4429 N N . SER A 1 537 ? 2.077 6.452 12.790 1.00 95.56 537 SER A N 1
ATOM 4430 C CA . SER A 1 537 ? 2.432 5.616 13.951 1.00 95.56 537 SER A CA 1
ATOM 4431 C C . SER A 1 537 ? 3.113 4.315 13.519 1.00 95.56 537 SER A C 1
ATOM 4433 O O . SER A 1 537 ? 4.204 4.001 13.991 1.00 95.56 537 SER A O 1
ATOM 4435 N N . LEU A 1 538 ? 2.536 3.600 12.546 1.00 96.25 538 LEU A N 1
ATOM 4436 C CA . LEU A 1 538 ? 3.123 2.362 12.032 1.00 96.25 538 LEU A CA 1
ATOM 4437 C C . LEU A 1 538 ? 4.449 2.598 11.300 1.00 96.25 538 LEU A C 1
ATOM 4439 O O . LEU A 1 538 ? 5.333 1.747 11.337 1.00 96.25 538 LEU A O 1
ATOM 4443 N N . GLU A 1 539 ? 4.612 3.735 10.619 1.00 96.94 539 GLU A N 1
ATOM 4444 C CA . GLU A 1 539 ? 5.897 4.113 10.021 1.00 96.94 539 GLU A CA 1
ATOM 4445 C C . GLU A 1 539 ? 7.003 4.206 11.080 1.00 96.94 539 GLU A C 1
ATOM 4447 O O . GLU A 1 539 ? 8.104 3.693 10.869 1.00 96.94 539 GLU A O 1
ATOM 4452 N N . TYR A 1 540 ? 6.703 4.843 12.214 1.00 96.06 540 TYR A N 1
ATOM 4453 C CA . TYR A 1 540 ? 7.629 4.981 13.334 1.00 96.06 540 TYR A CA 1
ATOM 4454 C C . TYR A 1 540 ? 7.947 3.624 13.972 1.00 96.06 540 TYR A C 1
ATOM 4456 O O . TYR A 1 540 ? 9.116 3.253 14.068 1.00 96.06 540 TYR A O 1
ATOM 4464 N N . GLU A 1 541 ? 6.916 2.855 14.325 1.00 96.19 541 GLU A N 1
ATOM 4465 C CA . GLU A 1 541 ? 7.056 1.536 14.954 1.00 96.19 541 GLU A CA 1
ATOM 4466 C C . GLU A 1 541 ? 7.842 0.558 14.068 1.00 96.19 541 GLU A C 1
ATOM 4468 O O . GLU A 1 541 ? 8.714 -0.175 14.543 1.00 96.19 541 GLU A O 1
ATOM 4473 N N . LEU A 1 542 ? 7.578 0.564 12.756 1.00 96.81 542 LEU A N 1
ATOM 4474 C CA . LEU A 1 542 ? 8.308 -0.264 11.802 1.00 96.81 542 LEU A CA 1
ATOM 4475 C C . LEU A 1 542 ? 9.775 0.158 11.698 1.00 96.81 542 LEU A C 1
ATOM 4477 O O . LEU A 1 542 ? 10.646 -0.710 11.701 1.00 96.81 542 LEU A O 1
ATOM 4481 N N . LYS A 1 543 ? 10.073 1.462 11.622 1.00 96.62 543 LYS A N 1
ATOM 4482 C CA . LYS A 1 543 ? 11.461 1.954 11.594 1.00 96.62 543 LYS A CA 1
ATOM 4483 C C . LYS A 1 543 ? 12.219 1.533 12.846 1.00 96.62 543 LYS A C 1
ATOM 4485 O O . LYS A 1 543 ? 13.283 0.934 12.718 1.00 96.62 543 LYS A O 1
ATOM 4490 N N . GLU A 1 544 ? 11.642 1.757 14.023 1.00 96.25 544 GLU A N 1
ATOM 4491 C CA . GLU A 1 544 ? 12.247 1.362 15.297 1.00 96.25 544 GLU A CA 1
ATOM 4492 C C . GLU A 1 544 ? 12.520 -0.150 15.336 1.00 96.25 544 GLU A C 1
ATOM 4494 O O . GLU A 1 544 ? 13.619 -0.590 15.689 1.00 96.25 544 GLU A O 1
ATOM 4499 N N . TYR A 1 545 ? 11.550 -0.963 14.901 1.00 96.25 545 TYR A N 1
ATOM 4500 C CA . TYR A 1 545 ? 11.723 -2.409 14.815 1.00 96.25 545 TYR A CA 1
ATOM 4501 C C . TYR A 1 545 ? 12.867 -2.801 13.870 1.00 96.25 545 TYR A C 1
ATOM 4503 O O . TYR A 1 545 ? 13.700 -3.642 14.224 1.00 96.25 545 TYR A O 1
ATOM 4511 N N . LEU A 1 546 ? 12.934 -2.211 12.674 1.00 96.44 546 LEU A N 1
ATOM 4512 C CA . LEU A 1 546 ? 13.970 -2.526 11.692 1.00 96.44 546 LEU A CA 1
ATOM 4513 C C . LEU A 1 546 ? 15.363 -2.083 12.164 1.00 96.44 546 LEU A C 1
ATOM 4515 O O . LEU A 1 546 ? 16.321 -2.833 11.976 1.00 96.44 546 LEU A O 1
ATOM 4519 N N . GLU A 1 547 ? 15.486 -0.920 12.809 1.00 95.38 547 GLU A N 1
ATOM 4520 C CA . GLU A 1 547 ? 16.743 -0.427 13.393 1.00 95.38 547 GLU A CA 1
ATOM 4521 C C . GLU A 1 547 ? 17.244 -1.361 14.491 1.00 95.38 547 GLU A C 1
ATOM 4523 O O . GLU A 1 547 ? 18.371 -1.860 14.430 1.00 95.38 547 GLU A O 1
ATOM 4528 N N . LYS A 1 548 ? 16.373 -1.681 15.454 1.00 96.19 548 LYS A N 1
ATOM 4529 C CA . LYS A 1 548 ? 16.692 -2.562 16.583 1.00 96.19 548 LYS A CA 1
ATOM 4530 C C . LYS A 1 548 ? 17.168 -3.946 16.139 1.00 96.19 548 LYS A C 1
ATOM 4532 O O . LYS A 1 548 ? 17.982 -4.564 16.821 1.00 96.19 548 LYS A O 1
ATOM 4537 N N . ASN A 1 549 ? 16.675 -4.429 15.000 1.00 95.06 549 ASN A N 1
ATOM 4538 C CA . ASN A 1 549 ? 17.021 -5.739 14.451 1.00 95.06 549 ASN A CA 1
ATOM 4539 C C . ASN A 1 549 ? 18.087 -5.685 13.341 1.00 95.06 549 ASN A C 1
ATOM 4541 O O . ASN A 1 549 ? 18.370 -6.719 12.740 1.00 95.06 549 ASN A O 1
ATOM 4545 N N . SER A 1 550 ? 18.694 -4.521 13.067 1.00 94.31 550 SER A N 1
ATOM 4546 C CA . SER A 1 550 ? 19.688 -4.343 11.990 1.00 94.31 550 SER A CA 1
ATOM 4547 C C . SER A 1 550 ? 19.184 -4.787 10.606 1.00 94.31 550 SER A C 1
ATOM 4549 O O . SER A 1 550 ? 19.921 -5.374 9.816 1.00 94.31 550 SER A O 1
ATOM 4551 N N . LEU A 1 551 ? 17.907 -4.523 10.319 1.00 91.75 551 LEU A N 1
ATOM 4552 C CA . LEU A 1 551 ? 17.235 -4.878 9.063 1.00 91.75 551 LEU A CA 1
ATOM 4553 C C . LEU A 1 551 ? 17.111 -3.696 8.088 1.00 91.75 551 LEU A C 1
ATOM 4555 O O . LEU A 1 551 ? 16.647 -3.884 6.964 1.00 91.75 551 LEU A O 1
ATOM 4559 N N . ILE A 1 552 ? 17.508 -2.484 8.493 1.00 89.69 552 ILE A N 1
ATOM 4560 C CA . ILE A 1 552 ? 17.498 -1.316 7.606 1.00 89.69 552 ILE A CA 1
ATOM 4561 C C . ILE A 1 552 ? 18.607 -1.427 6.563 1.00 89.69 552 ILE A C 1
ATOM 4563 O O . ILE A 1 552 ? 19.788 -1.564 6.882 1.00 89.69 552 ILE A O 1
ATOM 4567 N N . ARG A 1 553 ? 18.207 -1.296 5.298 1.00 91.31 553 ARG A N 1
ATOM 4568 C CA . ARG A 1 553 ? 19.107 -1.084 4.166 1.00 91.31 553 ARG A CA 1
ATOM 4569 C C . ARG A 1 553 ? 19.149 0.394 3.801 1.00 91.31 553 ARG A C 1
ATOM 4571 O O . ARG A 1 553 ? 18.133 1.074 3.856 1.00 91.31 553 ARG A O 1
ATOM 4578 N N . GLU A 1 554 ? 20.306 0.862 3.346 1.00 86.62 554 GLU A N 1
ATOM 4579 C CA . GLU A 1 554 ? 20.512 2.259 2.933 1.00 86.62 554 GLU A CA 1
ATOM 4580 C C . GLU A 1 554 ? 19.603 2.685 1.766 1.00 86.62 554 GLU A C 1
ATOM 4582 O O . GLU A 1 554 ? 19.219 3.846 1.650 1.00 86.62 554 GLU A O 1
ATOM 4587 N N . ASP A 1 555 ? 19.234 1.741 0.897 1.00 86.06 555 ASP A N 1
ATOM 4588 C CA . ASP A 1 555 ? 18.379 1.983 -0.263 1.00 86.06 555 ASP A CA 1
ATOM 4589 C C . ASP A 1 555 ? 16.890 1.676 -0.023 1.00 86.06 555 ASP A C 1
ATOM 4591 O O . ASP A 1 555 ? 16.103 1.778 -0.964 1.00 86.06 555 ASP A O 1
ATOM 4595 N N . LEU A 1 556 ? 16.506 1.311 1.208 1.00 92.62 556 LEU A N 1
ATOM 4596 C CA . LEU A 1 556 ? 15.117 1.072 1.596 1.00 92.62 556 LEU A CA 1
ATOM 4597 C C . LEU A 1 556 ? 14.451 2.380 2.024 1.00 92.62 556 LEU A C 1
ATOM 4599 O O . LEU A 1 556 ? 14.840 2.999 3.012 1.00 92.62 556 LEU A O 1
ATOM 4603 N N . GLU A 1 557 ? 13.396 2.774 1.317 1.00 93.62 557 GLU A N 1
ATOM 4604 C CA . GLU A 1 557 ? 12.577 3.917 1.712 1.00 93.62 557 GLU A CA 1
ATOM 4605 C C . GLU A 1 557 ? 11.338 3.470 2.481 1.00 93.62 557 GLU A C 1
ATOM 4607 O O . GLU A 1 557 ? 10.675 2.503 2.119 1.00 93.62 557 GLU A O 1
ATOM 4612 N N . ILE A 1 558 ? 10.984 4.210 3.525 1.00 95.00 558 ILE A N 1
ATOM 4613 C CA . ILE A 1 558 ? 9.779 3.958 4.313 1.00 95.00 558 ILE A CA 1
ATOM 4614 C C . ILE A 1 558 ? 8.986 5.258 4.353 1.00 95.00 558 ILE A C 1
ATOM 4616 O O . ILE A 1 558 ? 9.558 6.331 4.551 1.00 95.00 558 ILE A O 1
ATOM 4620 N N . THR A 1 559 ? 7.691 5.162 4.080 1.00 94.94 559 THR A N 1
ATOM 4621 C CA . THR A 1 559 ? 6.750 6.283 4.093 1.00 94.94 559 THR A CA 1
ATOM 4622 C C . THR A 1 559 ? 5.382 5.800 4.561 1.00 94.94 559 THR A C 1
ATOM 4624 O O . THR A 1 559 ? 5.211 4.616 4.847 1.00 94.94 559 THR A O 1
ATOM 4627 N N . TYR A 1 560 ? 4.394 6.689 4.604 1.00 94.88 560 TYR A N 1
ATOM 4628 C CA . TYR A 1 560 ? 3.034 6.347 4.985 1.00 94.88 560 TYR A CA 1
ATOM 4629 C C . TYR A 1 560 ? 1.984 7.005 4.090 1.00 94.88 560 TYR A C 1
ATOM 4631 O O . TYR A 1 560 ? 2.185 8.056 3.474 1.00 94.88 560 TYR A O 1
ATOM 4639 N N . LEU A 1 561 ? 0.814 6.383 4.061 1.00 93.56 561 LEU A N 1
ATOM 4640 C CA . LEU A 1 561 ? -0.435 6.955 3.578 1.00 93.56 561 LEU A CA 1
ATOM 4641 C C . LEU A 1 561 ? -1.522 6.678 4.611 1.00 93.56 561 LEU A C 1
ATOM 4643 O O . LEU A 1 561 ? -1.358 5.801 5.441 1.00 93.56 561 LEU A O 1
ATOM 4647 N N . HIS A 1 562 ? -2.635 7.402 4.553 1.00 92.69 562 HIS A N 1
ATOM 4648 C CA . HIS A 1 562 ? -3.816 7.057 5.346 1.00 92.69 562 HIS A CA 1
ATOM 4649 C C . HIS A 1 562 ? -4.799 6.284 4.470 1.00 92.69 562 HIS A C 1
ATOM 4651 O O . HIS A 1 562 ? -4.908 6.556 3.267 1.00 92.69 562 HIS A O 1
ATOM 4657 N N . LEU A 1 563 ? -5.512 5.322 5.058 1.00 89.31 563 LEU A N 1
ATOM 4658 C CA . LEU A 1 563 ? -6.583 4.618 4.356 1.00 89.31 563 LEU A CA 1
ATOM 4659 C C . LEU A 1 563 ? -7.810 5.522 4.185 1.00 89.31 563 LEU A C 1
ATOM 4661 O O . LEU A 1 563 ? -8.016 6.484 4.927 1.00 89.31 563 LEU A O 1
ATOM 4665 N N . GLY A 1 564 ? -8.619 5.204 3.176 1.00 84.00 564 GLY A N 1
ATOM 4666 C CA . GLY A 1 564 ? -9.926 5.818 2.980 1.00 84.00 564 GLY A CA 1
ATOM 4667 C C . GLY A 1 564 ? -11.048 5.031 3.655 1.00 84.00 564 GLY A C 1
ATOM 4668 O O . GLY A 1 564 ? -10.816 4.008 4.299 1.00 84.00 564 GLY A O 1
ATOM 4669 N N . SER A 1 565 ? -12.284 5.489 3.453 1.00 75.44 565 SER A N 1
ATOM 4670 C CA . SER A 1 565 ? -13.492 4.748 3.828 1.00 75.44 565 SER A CA 1
ATOM 4671 C C . SER A 1 565 ? -14.546 4.763 2.717 1.00 75.44 565 SER A C 1
ATOM 4673 O O . SER A 1 565 ? -14.866 5.812 2.148 1.00 75.44 565 SER A O 1
ATOM 4675 N N . ASP A 1 566 ? -15.118 3.585 2.441 1.00 65.38 566 ASP A N 1
ATOM 4676 C CA . ASP A 1 566 ? -16.233 3.389 1.497 1.00 65.38 566 ASP A CA 1
ATOM 4677 C C . ASP A 1 566 ? -17.566 3.925 2.042 1.00 65.38 566 ASP A C 1
ATOM 4679 O O . ASP A 1 566 ? -18.483 4.244 1.277 1.00 65.38 566 ASP A O 1
ATOM 4683 N N . ILE A 1 567 ? -17.660 4.073 3.368 1.00 59.72 567 ILE A N 1
ATOM 4684 C CA . ILE A 1 567 ? -18.878 4.497 4.067 1.00 59.72 567 ILE A CA 1
ATOM 4685 C C . ILE A 1 567 ? -19.168 5.990 3.849 1.00 59.72 567 ILE A C 1
ATOM 4687 O O . ILE A 1 567 ? -20.289 6.441 4.041 1.00 59.72 567 ILE A O 1
ATOM 4691 N N . SER A 1 568 ? -18.222 6.744 3.281 1.00 46.59 568 SER A N 1
ATOM 4692 C CA . SER A 1 568 ? -18.455 8.113 2.792 1.00 46.59 568 SER A CA 1
ATOM 4693 C C . SER A 1 568 ? -19.578 8.233 1.741 1.00 46.59 568 SER A C 1
ATOM 4695 O O . SER A 1 568 ? -20.089 9.329 1.507 1.00 46.59 568 SER A O 1
ATOM 4697 N N . SER A 1 569 ? -19.988 7.123 1.110 1.00 41.41 569 SER A N 1
ATOM 4698 C CA . SER A 1 569 ? -21.141 7.071 0.197 1.00 41.41 569 SER A CA 1
ATOM 4699 C C . SER A 1 569 ? -22.496 6.884 0.899 1.00 41.41 569 SER A C 1
ATOM 4701 O O . SER A 1 569 ? -23.532 7.207 0.314 1.00 41.41 569 SER A O 1
ATOM 4703 N N . ALA A 1 570 ? -22.502 6.441 2.159 1.00 44.41 570 ALA A N 1
ATOM 4704 C CA . ALA A 1 570 ? -23.686 6.332 2.999 1.00 44.41 570 ALA A CA 1
ATOM 4705 C C . ALA A 1 570 ? -23.938 7.676 3.693 1.00 44.41 570 ALA A C 1
ATOM 4707 O O . ALA A 1 570 ? -23.647 7.866 4.869 1.00 44.41 570 ALA A O 1
ATOM 4708 N N . LYS A 1 571 ? -24.417 8.654 2.918 1.00 44.12 571 LYS A N 1
ATOM 4709 C CA . LYS A 1 571 ? -24.804 9.966 3.449 1.00 44.12 571 LYS A CA 1
ATOM 4710 C C . LYS A 1 571 ? -25.792 9.807 4.608 1.00 44.12 571 LYS A C 1
ATOM 4712 O O . LYS A 1 571 ? -26.678 8.958 4.532 1.00 44.12 571 LYS A O 1
ATOM 4717 N N . HIS A 1 572 ? -25.666 10.694 5.598 1.00 44.53 572 HIS A N 1
ATOM 4718 C CA . HIS A 1 572 ? -26.713 11.027 6.565 1.00 44.53 572 HIS A CA 1
ATOM 4719 C C . HIS A 1 572 ? -28.087 11.014 5.877 1.00 44.53 572 HIS A C 1
ATOM 4721 O O . HIS A 1 572 ? -28.337 11.828 4.982 1.00 44.53 572 HIS A O 1
ATOM 4727 N N . SER A 1 573 ? -28.934 10.061 6.260 1.00 34.69 573 SER A N 1
ATOM 4728 C CA . SER A 1 573 ? -30.365 10.058 5.952 1.00 34.69 573 SER A CA 1
ATOM 4729 C C . SER A 1 573 ? -31.123 10.859 6.991 1.00 34.69 573 SER A C 1
ATOM 4731 O O . SER A 1 573 ? -30.887 10.557 8.186 1.00 34.69 573 SER A O 1
#

Nearest PDB structures (foldseek):
  3c48-assembly1_A  TM=8.844E-01  e=4.714E-04  Corynebacterium glutamicum
  6kih-assembly4_D  TM=8.832E-01  e=9.818E-04  Thermosynechococcus vestitus
  6zj7-assembly1_AAA  TM=7.771E-01  e=8.971E-02  Thermoproteus uzoniensis 768-20
  6zjh-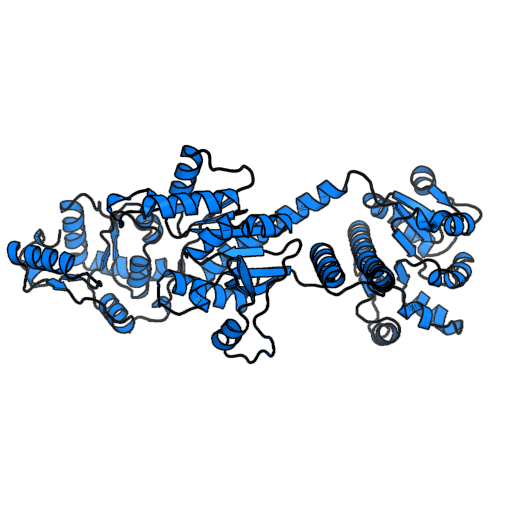assembly1_AAA  TM=7.788E-01  e=9.074E-01  Thermoproteus uzoniensis 768-20
  1js1-assembly1_Z  TM=2.446E-01  e=1.508E+00  Bacteroides fragilis

Mean predicted aligned error: 14.97 Å

Radius of gyration: 33.36 Å; Cα contacts (8 Å, |Δi|>4): 855; chains: 1; bounding box: 71×57×97 Å

Solvent-accessible surface area (backbone atoms only — not comparable to full-atom values): 31754 Å² total; per-residue (Å²): 66,79,86,73,47,58,70,76,53,50,78,73,48,70,50,76,47,82,45,79,63,56,73,67,61,42,51,51,49,55,48,51,34,54,78,70,70,37,65,93,33,50,45,77,68,31,73,70,53,72,70,55,49,50,49,52,28,56,69,40,84,60,47,77,46,70,51,72,69,48,38,43,51,65,69,57,53,42,28,17,36,30,43,14,20,62,37,33,15,67,34,64,15,35,45,74,63,72,66,50,74,91,40,44,28,47,60,88,37,52,63,45,43,25,50,54,51,51,53,43,74,72,30,65,67,58,32,51,51,36,20,58,48,20,57,60,56,41,72,74,34,32,42,67,56,26,38,49,50,53,44,53,56,52,52,50,55,50,58,54,50,55,62,49,54,64,64,67,62,63,87,59,57,52,32,28,38,39,35,37,64,47,33,70,51,94,41,76,58,12,58,46,47,69,72,42,48,74,46,42,52,76,65,30,43,50,34,37,33,32,76,66,98,62,76,61,50,75,66,52,70,74,74,36,52,79,44,40,59,72,55,44,73,76,45,52,89,74,41,77,41,41,37,38,53,55,54,50,59,88,76,53,77,50,48,66,56,46,70,75,43,46,89,80,52,80,45,39,36,34,39,31,72,61,23,56,54,44,40,60,77,65,73,53,76,60,70,68,43,52,80,38,34,36,36,39,57,61,80,90,55,81,78,53,56,72,58,48,51,73,50,30,56,81,90,38,61,43,79,46,85,67,88,50,64,61,62,42,30,51,50,49,51,53,50,50,56,53,45,51,54,53,55,54,49,55,55,47,51,56,52,45,52,68,70,52,72,86,56,54,73,71,57,48,49,51,49,51,53,51,45,63,74,71,50,78,72,78,92,63,74,36,41,36,35,34,41,35,42,63,59,71,73,48,84,80,80,43,74,64,54,50,51,46,52,46,36,49,58,44,40,74,76,58,51,57,91,75,41,44,80,41,50,23,29,70,44,75,58,94,91,40,71,44,52,26,39,33,40,62,53,48,26,66,75,68,72,47,92,68,99,58,75,66,42,74,63,85,78,46,73,68,18,36,40,37,30,60,60,90,54,74,65,63,48,56,33,43,76,74,39,52,51,60,52,43,47,74,34,54,24,45,33,34,38,50,42,65,68,62,52,39,61,79,41,44,91,81,44,64,90,63,39,35,59,56,46,48,51,40,52,53,51,50,52,74,56,34,43,30,41,35,16,38,17,66,45,46,36,51,54,50,48,54,52,28,56,78,66,73,48,70,49,96,74,48,43,76,45,60,36,52,63,42,48,80,45,65,75,52,62,82,126